Protein 3PDY (pdb70)

Secondary structure (DSSP, 8-state):
-HHHHHHHHHHHHHHHHHHHHHHH----SSHHHHHHHHHHHHHHHHHHHHHHHHHHHHHHGGGGS-HHHHHHHHHHHHHHHHHHHHHHHHHHHHHHHHHHHHHHHHHHHHHHHHHHHHHHHHHHS--STTS--HHHHHHHHHHHHHHHHHHHHHHHHHHHHHHHHHHTT-TTHHHHHHHHHHHHHHHHHHHHHHHHHHHH--/----HHHHHHHHHHHHHHHHHHHHHHHT----SSHHHHHHHHHHHHHHHHHHHHHHHHHHHHHHGGGGS-HHHHHHHHHHHHHHHHHHHHHHHHHHHHHHHHHHHHHHHHHHHHHHHHHHHHHHHHHHS--STT---HHHHHHHHHHHHHHHHHHHHHHHHHHHHHHHHHHTT-TTHHHHHHHHHHHHHHHHHHHHHHHHHHTT-

Foldseek 3Di:
DVVLVVVLVVLVVVLVVLLVVLVPDDQAQAQVRLVVSLVVLVVVLVVLVVSVVVLVVLVVCLVVDDPVCSVVSVVSSVVSVVSSVVSNVSSVVSNVLSVLLNVLRVLLVVLLVVLVVVLVVLVVDDLAVVPVCLVVLVVVLVVVVVVVVVSVVVLVVSLVSLVVCVVVVRVNNVSSVVSNVSSVVSVVVVVVSSVVNVVSND/DADDQVVLLVLLVVLQVVLVVVQVVLVPDDQDQALVRLVVSLVVLVVVLVVLVVSVVVLVVSVVCLVNHDPVCSVVSVVSSVVSVVSSVVSNVSSVVSNVLSVLLNVLRVLLVVLLVVLVVLLVVLVPDDLDVVPVPVVVLVVVLVVSVVVVVVSVVSLVVSLVSLVVCVVVVRVPNVSSVVSNVSSVVSNVVSVVSSVVSVVSD

B-factor: mean 41.13, std 14.31, range [13.53, 134.15]

Solvent-accessible surface area: 23711 Å² total; per-residue (Å²): 118,77,88,52,66,121,88,5,62,61,7,8,25,78,2,95,109,12,36,74,132,11,102,35,35,67,54,10,30,47,42,92,39,0,81,64,50,9,42,66,6,125,42,18,13,102,43,0,80,104,10,101,66,112,12,99,144,2,82,83,42,31,66,153,30,64,106,99,68,89,46,73,20,127,107,18,1,36,128,1,60,102,51,12,46,105,0,16,94,34,0,108,55,13,34,148,13,0,73,35,0,44,72,9,0,32,33,0,19,147,10,31,129,61,0,66,119,23,23,115,103,14,102,65,82,67,19,36,101,194,35,128,76,68,88,35,3,96,112,38,34,57,42,2,48,146,74,10,111,136,35,55,130,82,9,102,96,10,35,74,33,0,64,131,17,30,180,88,109,5,72,1,91,93,11,0,75,60,19,27,59,37,0,102,57,20,22,49,138,0,89,116,28,10,72,71,3,80,75,83,22,124,235,162,75,121,53,107,21,8,52,146,52,3,94,72,7,15,50,73,1,72,87,6,12,114,135,10,89,64,35,127,53,14,112,54,42,93,39,0,85,67,46,10,41,82,6,117,46,40,13,107,44,0,81,103,8,64,70,104,0,50,108,1,52,88,31,35,33,106,10,47,120,96,37,73,31,70,6,128,94,15,9,32,121,0,41,130,69,4,59,125,0,19,101,29,0,61,54,16,30,95,21,0,74,38,0,44,71,7,0,30,34,0,31,133,6,34,109,64,0,70,105,27,11,114,103,13,93,62,80,66,20,40,135,219,32,128,84,72,93,35,5,109,107,42,49,50,37,2,49,146,70,4,106,129,24,88,136,96,9,116,120,16,26,40,48,0,62,86,13,28,107,93,111,12,64,3,88,95,10,0,77,64,22,24,59,35,0,97,86,48,32,61,107,0,77,96,11,7,79,60,4,88,84,89,64

Radius of gyration: 33.03 Å; Cα contacts (8 Å, |Δi|>4): 238; chains: 2; bounding box: 100×84×42 Å

Sequence (407 aa):
EDSTLRYLQDLLAWVEENQHRVDGAEWGVDLPSVEAQLGSHRGLHQSIEEFRAKIERARSDEGQLSPATRGAYRDCLGRLDLQYAKLLNSSKARLRSLESLHSFVAAATKELMWLNEKEEEEVGFDWSDRNTNMTAKKESYSALMRELELKEKKIKELQNAGDRLLREDHPARPTVESFQAALQTQWSWMLQLCCCIEAHLKHMELEDSTLRYLQDLLAWVEENQHRVDGAEWGVDLPSVEAQLGSHRGLHQSIEEFRAKIERARSDEGQLSPATRGAYRDCLGRLDLQYAKLLNSSKARLRSLESLHSFVAAATKELMWLNEKEEEEVGFDWSDRNTNMTAKKESYSALMRELELKEKKIKELQNAGDRLLREDHPARPTVESFQAALQTQWSWMLQLCCCIEAHL

CATH classification: 1.20.58.60

Nearest PDB structures (foldseek):
  3pdy-assembly2_B  TM=9.676E-01  e=9.474E-24  Homo sapiens
  2iak-assembly1_A  TM=9.571E-01  e=5.057E-12  Mus musculus
  3r6n-assembly2_B  TM=9.158E-01  e=1.043E-09  Homo sapiens
  1u4q-assembly2_B  TM=7.372E-01  e=4.449E-04  Gallus gallus
  6m3q-assembly1_F  TM=6.386E-01  e=4.929E-04  Mus musculus

InterPro domains:
  IPR001101 Plectin repeat [PF00681] (2866-2904)
  IPR001101 Plectin repeat [PF00681] (2942-2980)
  IPR001101 Plectin repeat [PF00681] (3194-3232)
  IPR001101 Plectin repeat [PF00681] (3270-3308)
  IPR001101 Plectin repeat [PF00681] (3525-3563)
  IPR001101 Plectin repeat [PF00681] (3601-3639)
  IPR001101 Plectin repeat [PF00681] (3860-3898)
  IPR001101 Plectin repeat [PF00681] (3936-3974)
  IPR001101 Plectin repeat [PF00681] (4065-4100)
  IPR001101 Plectin repeat [PF00681] (4103-4141)
  IPR001101 Plectin repeat [PF00681] (4179-4217)
  IPR001101 Plectin repeat [PF00681] (4280-4308)
  IPR001101 Plectin repeat [PF00681] (4448-4484)
  IPR001101 Plectin repeat [PF00681] (4524-4562)
  IPR001101 Plectin repeat [SM00250] (2826-2863)
  IPR001101 Plectin repeat [SM00250] (2864-2901)
  IPR001101 Plectin repeat [SM00250] (2902-2939)
  IPR001101 Plectin repeat [SM00250] (2940-2977)
  IPR001101 Plectin repeat [SM00250] (2981-3015)
  IPR001101 Plectin repeat [SM00250] (3116-3153)

Structure (mmCIF, N/CA/C/O backbone):
data_3PDY
#
_entry.id   3PDY
#
_cell.length_a   97.420
_cell.length_b   119.400
_cell.length_c   44.580
_cell.angle_alpha   90.00
_cell.angle_beta   90.00
_cell.angle_gamma   90.00
#
_symmetry.space_group_name_H-M   'P 21 21 2'
#
loop_
_entity.id
_entity.type
_entity.pdbx_description
1 polymer Plectin
2 non-polymer 1,2-ETHANEDIOL
3 non-polymer DI(HYDROXYETHYL)ETHER
4 water water
#
loop_
_atom_site.group_PDB
_atom_site.id
_atom_site.type_symbol
_atom_site.label_atom_id
_atom_site.label_alt_id
_atom_site.label_comp_id
_atom_site.label_asym_id
_atom_site.label_entity_id
_atom_site.label_seq_id
_atom_site.pdbx_PDB_ins_code
_atom_site.Cartn_x
_atom_site.Cartn_y
_atom_site.Cartn_z
_atom_site.occupancy
_atom_site.B_iso_or_equiv
_atom_site.auth_seq_id
_atom_site.auth_comp_id
_atom_site.auth_asym_id
_atom_site.auth_atom_id
_atom_site.pdbx_PDB_model_num
ATOM 1 N N . GLU A 1 7 ? 17.098 -30.185 8.559 1.00 85.10 545 GLU A N 1
ATOM 2 C CA . GLU A 1 7 ? 15.842 -29.660 9.084 1.00 86.93 545 GLU A CA 1
ATOM 3 C C . GLU A 1 7 ? 16.021 -28.236 9.602 1.00 90.32 545 GLU A C 1
ATOM 4 O O . GLU A 1 7 ? 16.183 -27.296 8.822 1.00 89.04 545 GLU A O 1
ATOM 6 N N . ASP A 1 8 ? 15.991 -28.080 10.921 1.00 93.00 546 ASP A N 1
ATOM 7 C CA . ASP A 1 8 ? 16.187 -26.769 11.527 1.00 95.27 546 ASP A CA 1
ATOM 8 C C . ASP A 1 8 ? 17.672 -26.403 11.558 1.00 90.96 546 ASP A C 1
ATOM 9 O O . ASP A 1 8 ? 18.030 -25.236 11.717 1.00 90.69 546 ASP A O 1
ATOM 14 N N . SER A 1 9 ? 18.532 -27.407 11.406 1.00 86.15 547 SER A N 1
ATOM 15 C CA . SER A 1 9 ? 19.969 -27.175 11.300 1.00 80.49 547 SER A CA 1
ATOM 16 C C . SER A 1 9 ? 20.269 -26.496 9.969 1.00 75.72 547 SER A C 1
ATOM 17 O O . SER A 1 9 ? 21.301 -25.841 9.804 1.00 71.14 547 SER A O 1
ATOM 20 N N . THR A 1 10 ? 19.352 -2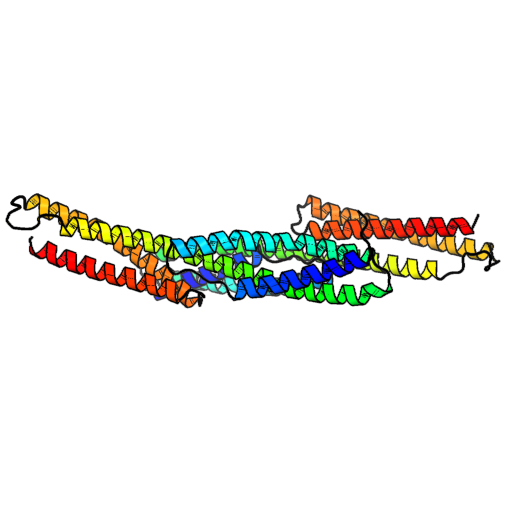6.666 9.022 1.00 74.45 548 THR A N 1
ATOM 21 C CA . THR A 1 10 ? 19.443 -26.022 7.719 1.00 72.66 548 THR A CA 1
ATOM 22 C C . THR A 1 10 ? 19.081 -24.544 7.837 1.00 66.39 548 THR A C 1
ATOM 23 O O . THR A 1 10 ? 19.842 -23.669 7.422 1.00 61.21 548 THR A O 1
ATOM 27 N N . LEU A 1 11 ? 17.907 -24.279 8.404 1.00 64.69 549 LEU A N 1
ATOM 28 C CA . LEU A 1 11 ? 17.453 -22.915 8.642 1.00 65.61 549 LEU A CA 1
ATOM 29 C C . LEU A 1 11 ? 18.486 -22.152 9.458 1.00 64.13 549 LEU A C 1
ATOM 30 O O . LEU A 1 11 ? 18.767 -20.981 9.193 1.00 58.75 549 LEU A O 1
ATOM 35 N N . ARG A 1 12 ? 19.050 -22.827 10.452 1.00 64.10 550 ARG A N 1
ATOM 36 C CA . ARG A 1 12 ? 20.034 -22.208 11.323 1.00 64.68 550 ARG A CA 1
ATOM 37 C C . ARG A 1 12 ? 21.278 -21.780 10.549 1.00 58.69 550 ARG A C 1
ATOM 38 O O . ARG A 1 12 ? 21.856 -20.732 10.828 1.00 57.48 550 ARG A O 1
ATOM 46 N N . TYR A 1 13 ? 21.690 -22.586 9.575 1.00 54.04 551 TYR A N 1
ATOM 47 C CA . TYR A 1 13 ? 22.882 -22.250 8.808 1.00 52.08 551 TYR A CA 1
ATOM 48 C C . TYR A 1 13 ? 22.666 -21.028 7.921 1.00 49.24 551 TYR A C 1
ATOM 49 O O . TYR A 1 13 ? 23.536 -20.166 7.818 1.00 48.64 551 TYR A O 1
ATOM 58 N N . LEU A 1 14 ? 21.509 -20.957 7.276 1.00 47.04 552 LEU A N 1
ATOM 59 C CA . LEU A 1 14 ? 21.199 -19.803 6.447 1.00 46.33 552 LEU A CA 1
ATOM 60 C C . LEU A 1 14 ? 21.039 -18.547 7.294 1.00 43.64 552 LEU A C 1
ATOM 61 O O . LEU A 1 14 ? 21.456 -17.462 6.893 1.00 40.98 552 LEU A O 1
ATOM 66 N N . GLN A 1 15 ? 20.433 -18.693 8.466 1.00 44.85 553 GLN A N 1
ATOM 67 C CA . GLN A 1 15 ? 20.267 -17.560 9.366 1.00 49.68 553 GLN A CA 1
ATOM 68 C C . GLN A 1 15 ? 21.619 -17.105 9.902 1.00 46.07 553 GLN A C 1
ATOM 69 O O . GLN A 1 15 ? 21.837 -15.915 10.123 1.00 44.98 553 GLN A O 1
ATOM 75 N N . ASP A 1 16 ? 22.522 -18.059 10.108 1.00 42.76 554 ASP A N 1
ATOM 76 C CA . ASP A 1 16 ? 23.889 -17.744 10.498 1.00 42.34 554 ASP A CA 1
ATOM 77 C C . ASP A 1 16 ? 24.580 -16.891 9.432 1.00 39.07 554 ASP A C 1
ATOM 78 O O . ASP A 1 16 ? 25.212 -15.888 9.750 1.00 39.15 554 ASP A O 1
ATOM 83 N N . LEU A 1 17 ? 24.458 -17.286 8.168 1.00 38.07 555 LEU A N 1
ATOM 84 C CA . LEU A 1 17 ? 25.042 -16.500 7.083 1.00 39.23 555 LEU A CA 1
ATOM 85 C C . LEU A 1 17 ? 24.413 -15.109 7.034 1.00 38.26 555 LEU A C 1
ATOM 86 O O . LEU A 1 17 ? 25.109 -14.110 6.875 1.00 34.61 555 LEU A O 1
ATOM 91 N N . LEU A 1 18 ? 23.093 -15.051 7.182 1.00 38.93 556 LEU A N 1
ATOM 92 C CA . LEU A 1 18 ? 22.386 -13.775 7.206 1.00 45.03 556 LEU A CA 1
ATOM 93 C C . LEU A 1 18 ? 22.865 -12.885 8.354 1.00 46.93 556 LEU A C 1
ATOM 94 O O . LEU A 1 18 ? 23.072 -11.682 8.174 1.00 44.08 556 LEU A O 1
ATOM 99 N N . ALA A 1 19 ? 23.040 -13.485 9.529 1.00 44.69 557 ALA A N 1
ATOM 100 C CA . ALA A 1 19 ? 23.486 -12.751 10.709 1.00 40.95 557 ALA A CA 1
ATOM 101 C C . ALA A 1 19 ? 24.887 -12.182 10.510 1.00 40.89 557 ALA A C 1
ATOM 102 O O . ALA A 1 19 ? 25.182 -11.067 10.939 1.00 40.31 557 ALA A O 1
ATOM 104 N N . TRP A 1 20 ? 25.749 -12.959 9.864 1.00 39.15 558 TRP A N 1
ATOM 105 C CA . TRP A 1 20 ? 27.106 -12.510 9.584 1.00 39.37 558 TRP A CA 1
ATOM 106 C C . TRP A 1 20 ? 27.064 -11.273 8.693 1.00 36.96 558 TRP A C 1
ATOM 107 O O . TRP A 1 20 ? 27.719 -10.271 8.973 1.00 37.46 558 TRP A O 1
ATOM 118 N N . VAL A 1 21 ? 26.281 -11.351 7.621 1.00 35.73 559 VAL A N 1
ATOM 119 C CA . VAL A 1 21 ? 26.136 -10.237 6.693 1.00 35.13 559 VAL A CA 1
ATOM 120 C C . VAL A 1 21 ? 25.578 -9.015 7.415 1.00 39.74 559 VAL A C 1
ATOM 121 O O . VAL A 1 21 ? 26.028 -7.889 7.198 1.00 38.75 559 VAL A O 1
ATOM 125 N N . GLU A 1 22 ? 24.613 -9.256 8.295 1.00 41.36 560 GLU A N 1
ATOM 126 C CA . GLU A 1 22 ? 23.923 -8.184 8.995 1.00 44.75 560 GLU A CA 1
ATOM 127 C C . GLU A 1 22 ? 24.816 -7.477 10.009 1.00 42.50 560 GLU A C 1
ATOM 128 O O . GLU A 1 22 ? 24.805 -6.251 10.093 1.00 42.13 560 GLU A O 1
ATOM 134 N N . GLU A 1 23 ? 25.588 -8.239 10.777 1.00 42.20 561 GLU A N 1
ATOM 135 C CA . GLU A 1 23 ? 26.506 -7.626 11.727 1.00 49.73 561 GLU A CA 1
ATOM 136 C C . GLU A 1 23 ? 27.564 -6.794 11.009 1.00 45.98 561 GLU A C 1
ATOM 137 O O . GLU A 1 23 ? 27.972 -5.744 11.497 1.00 45.44 561 GLU A O 1
ATOM 143 N N . ASN A 1 24 ? 28.013 -7.269 9.853 1.00 40.77 562 ASN A N 1
ATOM 144 C CA . ASN A 1 24 ? 29.014 -6.530 9.097 1.00 39.49 562 ASN A CA 1
ATOM 145 C C . ASN A 1 24 ? 28.443 -5.283 8.422 1.00 36.51 562 ASN A C 1
ATOM 146 O O . ASN A 1 24 ? 29.147 -4.294 8.244 1.00 35.24 562 ASN A O 1
ATOM 151 N N . GLN A 1 25 ? 27.165 -5.329 8.062 1.00 37.95 563 GLN A N 1
ATOM 152 C CA . GLN A 1 25 ? 26.493 -4.143 7.546 1.00 40.23 563 GLN A CA 1
ATOM 153 C C . GLN A 1 25 ? 26.478 -3.087 8.646 1.00 45.19 563 GLN A C 1
ATOM 154 O O . GLN A 1 25 ? 26.753 -1.907 8.408 1.00 41.50 563 GLN A O 1
ATOM 160 N N . HIS A 1 26 ? 26.163 -3.528 9.858 1.00 50.52 564 HIS A N 1
ATOM 161 C CA . HIS A 1 26 ? 26.228 -2.671 11.031 1.00 58.86 564 HIS A CA 1
ATOM 162 C C . HIS A 1 26 ? 27.638 -2.099 11.189 1.00 56.12 564 HIS A C 1
ATOM 163 O O . HIS A 1 26 ? 27.810 -0.897 11.391 1.00 53.29 564 HIS A O 1
ATOM 170 N N . ARG A 1 27 ? 28.642 -2.965 11.088 1.00 52.51 565 ARG A N 1
ATOM 171 C CA . ARG A 1 27 ? 30.034 -2.548 11.240 1.00 48.77 565 ARG A CA 1
ATOM 172 C C . ARG A 1 27 ? 30.432 -1.492 10.201 1.00 40.97 565 ARG A C 1
ATOM 173 O O . ARG A 1 27 ? 30.969 -0.437 10.546 1.00 35.25 565 ARG A O 1
ATOM 181 N N . VAL A 1 28 ? 30.157 -1.769 8.932 1.00 34.14 566 VAL A N 1
ATOM 182 C CA . VAL A 1 28 ? 30.475 -0.815 7.879 1.00 34.87 566 VAL A CA 1
ATOM 183 C C . VAL A 1 28 ? 29.756 0.521 8.069 1.00 39.59 566 VAL A C 1
ATOM 184 O O . VAL A 1 28 ? 30.376 1.586 7.969 1.00 34.46 566 VAL A O 1
ATOM 188 N N . ASP A 1 29 ? 28.454 0.462 8.345 1.00 40.22 567 ASP A N 1
ATOM 189 C CA . ASP A 1 29 ? 27.628 1.666 8.424 1.00 39.74 567 ASP A CA 1
ATOM 190 C C . ASP A 1 29 ? 28.072 2.635 9.517 1.00 42.65 567 ASP A C 1
ATOM 191 O O . ASP A 1 29 ? 27.966 3.853 9.355 1.00 43.84 567 ASP A O 1
ATOM 196 N N . GLY A 1 30 ? 28.574 2.098 10.623 1.00 42.37 568 GLY A N 1
ATOM 197 C CA . GLY A 1 30 ? 28.871 2.920 11.781 1.00 42.94 568 GLY A CA 1
ATOM 198 C C . GLY A 1 30 ? 30.318 3.342 11.960 1.00 40.31 568 GLY A C 1
ATOM 199 O O . GLY A 1 30 ? 30.631 4.100 12.873 1.00 41.14 568 GLY A O 1
ATOM 200 N N . ALA A 1 31 ? 31.202 2.863 11.095 1.00 36.61 569 ALA A N 1
ATOM 201 C CA . ALA A 1 31 ? 32.631 3.103 11.274 1.00 37.54 569 ALA A CA 1
ATOM 202 C C . ALA A 1 31 ? 33.036 4.571 11.073 1.00 35.15 569 ALA A C 1
ATOM 203 O O . ALA A 1 31 ? 32.367 5.324 10.367 1.00 32.16 569 ALA A O 1
ATOM 205 N N . GLU A 1 32 ? 34.140 4.954 11.708 1.00 38.52 570 GLU A N 1
ATOM 206 C CA . GLU A 1 32 ? 34.701 6.299 11.608 1.00 39.45 570 GLU A CA 1
ATOM 207 C C . GLU A 1 32 ? 35.507 6.480 10.319 1.00 35.36 570 GLU A C 1
ATOM 208 O O . GLU A 1 32 ? 35.749 5.521 9.590 1.00 35.17 570 GLU A O 1
ATOM 214 N N . TRP A 1 33 ? 35.940 7.712 10.065 1.00 28.20 571 TRP A N 1
ATOM 215 C CA . TRP A 1 33 ? 36.704 8.039 8.865 1.00 23.93 571 TRP A CA 1
ATOM 216 C C . TRP A 1 33 ? 38.132 8.452 9.189 1.00 22.27 571 TRP A C 1
ATOM 217 O O . TRP A 1 33 ? 39.040 8.244 8.391 1.00 20.40 571 TRP A O 1
ATOM 228 N N . GLY A 1 34 ? 38.331 9.022 10.373 1.00 22.20 572 GLY A N 1
ATOM 229 C CA . GLY A 1 34 ? 39.636 9.530 10.749 1.00 23.77 572 GLY A CA 1
ATOM 230 C C . GLY A 1 34 ? 39.654 11.044 10.695 1.00 26.25 572 GLY A C 1
ATOM 231 O O . GLY A 1 34 ? 38.909 11.654 9.921 1.00 24.06 572 GLY A O 1
ATOM 232 N N . VAL A 1 35 ? 40.506 11.651 11.514 1.00 26.58 573 VAL A N 1
ATOM 233 C CA . VAL A 1 35 ? 40.577 13.104 11.609 1.00 26.21 573 VAL A CA 1
ATOM 234 C C . VAL A 1 35 ? 41.958 13.658 11.261 1.00 30.95 573 VAL A C 1
ATOM 235 O O . VAL A 1 35 ? 42.143 14.870 11.191 1.00 32.48 573 VAL A O 1
ATOM 239 N N . ASP A 1 36 ? 42.928 12.770 11.056 1.00 32.47 574 ASP A N 1
ATOM 240 C CA . ASP A 1 36 ? 44.265 13.168 10.630 1.00 26.99 574 ASP A CA 1
ATOM 241 C C . ASP A 1 36 ? 44.919 12.003 9.904 1.00 25.93 574 ASP A C 1
ATOM 242 O O . ASP A 1 36 ? 44.305 10.948 9.763 1.00 23.85 574 ASP A O 1
ATOM 247 N N . LEU A 1 37 ? 46.155 12.189 9.446 1.00 21.20 575 LEU A N 1
ATOM 248 C CA . LEU A 1 37 ? 46.821 11.183 8.614 1.00 26.24 575 LEU A CA 1
ATOM 249 C C . LEU A 1 37 ? 46.920 9.790 9.250 1.00 29.33 575 LEU A C 1
ATOM 250 O O . LEU A 1 37 ? 46.500 8.802 8.648 1.00 26.84 575 LEU A O 1
ATOM 255 N N . PRO A 1 38 ? 47.492 9.702 10.461 1.00 30.36 576 PRO A N 1
ATOM 256 C CA . PRO A 1 38 ? 47.621 8.368 11.066 1.00 30.78 576 PRO A CA 1
ATOM 257 C C . PRO A 1 38 ? 46.266 7.705 11.341 1.00 29.93 576 PRO A C 1
ATOM 258 O O . PRO A 1 38 ? 46.141 6.493 11.153 1.00 25.13 576 PRO A O 1
ATOM 262 N N . SER A 1 39 ? 45.266 8.481 11.759 1.00 26.15 577 SER A N 1
ATOM 263 C CA . SER A 1 39 ? 43.945 7.923 12.042 1.00 25.23 577 SER A CA 1
ATOM 264 C C . SER A 1 39 ? 43.186 7.507 10.775 1.00 26.22 577 SER A C 1
ATOM 265 O O . SER A 1 39 ? 42.412 6.544 10.794 1.00 25.95 577 SER A O 1
ATOM 268 N N . VAL A 1 40 ? 43.402 8.228 9.678 1.00 22.64 578 VAL A N 1
ATOM 269 C CA . VAL A 1 40 ? 42.795 7.850 8.407 1.00 22.52 578 VAL A CA 1
ATOM 270 C C . VAL A 1 40 ? 43.458 6.594 7.852 1.00 22.60 578 VAL A C 1
ATOM 271 O O . VAL A 1 40 ? 42.779 5.695 7.353 1.00 23.11 578 VAL A O 1
ATOM 275 N N . GLU A 1 41 ? 44.784 6.528 7.951 1.00 23.99 579 GLU A N 1
ATOM 276 C CA . GLU A 1 41 ? 45.521 5.352 7.499 1.00 27.11 579 GLU A CA 1
ATOM 277 C C . GLU A 1 41 ? 45.081 4.104 8.252 1.00 28.13 579 GLU A C 1
ATOM 278 O O . GLU A 1 41 ? 44.973 3.024 7.671 1.00 27.07 579 GLU A O 1
ATOM 284 N N . ALA A 1 42 ? 44.834 4.251 9.547 1.00 26.75 580 ALA A N 1
ATOM 285 C CA . ALA A 1 42 ? 44.387 3.121 10.351 1.00 31.07 580 ALA A CA 1
ATOM 286 C C . ALA A 1 42 ? 43.009 2.626 9.903 1.00 29.70 580 ALA A C 1
ATOM 287 O O . ALA A 1 42 ? 42.793 1.419 9.762 1.00 29.35 580 ALA A O 1
ATOM 289 N N . GLN A 1 43 ? 42.081 3.553 9.666 1.00 26.39 581 GLN A N 1
ATOM 290 C CA . GLN A 1 43 ? 40.745 3.178 9.197 1.00 22.41 581 GLN A CA 1
ATOM 291 C C . GLN A 1 43 ? 40.808 2.485 7.834 1.00 23.97 581 GLN A C 1
ATOM 292 O O . GLN A 1 43 ? 40.115 1.497 7.600 1.00 20.96 581 GLN A O 1
ATOM 298 N N . LEU A 1 44 ? 41.646 3.014 6.945 1.00 25.00 582 LEU A N 1
ATOM 299 C CA . LEU A 1 44 ? 41.833 2.440 5.616 1.00 25.41 582 LEU A CA 1
ATOM 300 C C . LEU A 1 44 ? 42.434 1.036 5.703 1.00 24.78 582 LEU A C 1
ATOM 301 O O . LEU A 1 44 ? 41.947 0.095 5.072 1.00 23.90 582 LEU A O 1
ATOM 306 N N . GLY A 1 45 ? 43.495 0.904 6.489 1.00 24.24 583 GLY A N 1
ATOM 307 C CA . GLY A 1 45 ? 44.128 -0.387 6.689 1.00 30.36 583 GLY A CA 1
ATOM 308 C C . GLY A 1 45 ? 43.125 -1.396 7.216 1.00 32.84 583 GLY A C 1
ATOM 309 O O . GLY A 1 45 ? 42.983 -2.499 6.683 1.00 34.24 583 GLY A O 1
ATOM 310 N N . SER A 1 46 ? 42.417 -1.005 8.267 1.00 26.83 584 SER A N 1
ATOM 311 C CA . SER A 1 46 ? 41.418 -1.865 8.871 1.00 28.11 584 SER A CA 1
ATOM 312 C C . SER A 1 46 ? 40.321 -2.234 7.873 1.00 28.76 584 SER A C 1
ATOM 313 O O . SER A 1 46 ? 39.892 -3.385 7.807 1.00 27.07 584 SER A O 1
ATOM 316 N N . HIS A 1 47 ? 39.860 -1.266 7.090 1.00 26.68 585 HIS A N 1
ATOM 317 C CA . HIS A 1 47 ? 38.756 -1.569 6.194 1.00 25.76 585 HIS A CA 1
ATOM 318 C C . HIS A 1 47 ? 39.167 -2.458 5.029 1.00 24.32 585 HIS A C 1
ATOM 319 O O . HIS A 1 47 ? 38.352 -3.235 4.532 1.00 26.05 585 HIS A O 1
ATOM 326 N N . ARG A 1 48 ? 40.422 -2.350 4.601 1.00 22.10 586 ARG A N 1
ATOM 327 C CA . ARG A 1 48 ? 40.935 -3.231 3.556 1.00 29.22 586 ARG A CA 1
ATOM 328 C C . ARG A 1 48 ? 40.790 -4.700 3.939 1.00 29.83 586 ARG A C 1
ATOM 329 O O . ARG A 1 48 ? 40.410 -5.525 3.112 1.00 32.37 586 ARG A O 1
ATOM 337 N N . GLY A 1 49 ? 41.095 -5.020 5.192 1.00 28.19 587 GLY A N 1
ATOM 338 C CA . GLY A 1 49 ? 40.949 -6.380 5.682 1.00 28.66 587 GLY A CA 1
ATOM 339 C C . GLY A 1 49 ? 39.490 -6.790 5.777 1.00 28.65 587 GLY A C 1
ATOM 340 O O . GLY A 1 49 ? 39.134 -7.905 5.403 1.00 28.46 587 GLY A O 1
ATOM 341 N N . LEU A 1 50 ? 38.640 -5.892 6.277 1.00 24.10 588 LEU A N 1
ATOM 342 C CA . LEU A 1 50 ? 37.209 -6.179 6.352 1.00 24.34 588 LEU A CA 1
ATOM 343 C C . LEU A 1 50 ? 36.623 -6.393 4.959 1.00 25.36 588 LEU A C 1
ATOM 344 O O . LEU A 1 50 ? 35.776 -7.265 4.756 1.00 27.17 588 LEU A O 1
ATOM 349 N N . HIS A 1 51 ? 37.085 -5.610 3.992 1.00 24.43 589 HIS A N 1
ATOM 350 C CA . HIS A 1 51 ? 36.531 -5.707 2.648 1.00 27.07 589 HIS A CA 1
ATOM 351 C C . HIS A 1 51 ? 36.957 -7.000 1.965 1.00 25.41 589 HIS A C 1
ATOM 352 O O . HIS A 1 51 ? 36.169 -7.617 1.256 1.00 27.01 589 HIS A O 1
ATOM 359 N N . GLN A 1 52 ? 38.205 -7.404 2.171 1.00 29.74 590 GLN A N 1
ATOM 360 C CA . GLN A 1 52 ? 38.669 -8.685 1.647 1.00 32.35 590 GLN A CA 1
ATOM 361 C C . GLN A 1 52 ? 37.807 -9.813 2.208 1.00 36.05 590 GLN A C 1
ATOM 362 O O . GLN A 1 52 ? 37.390 -10.718 1.479 1.00 37.97 590 GLN A O 1
ATOM 368 N N . SER A 1 53 ? 37.547 -9.747 3.508 1.00 31.36 591 SER A N 1
ATOM 369 C CA . SER A 1 53 ? 36.752 -10.755 4.192 1.00 33.43 591 SER A CA 1
ATOM 370 C C . SER A 1 53 ? 35.331 -10.828 3.617 1.00 36.13 591 SER A C 1
ATOM 371 O O . SER A 1 53 ? 34.768 -11.913 3.455 1.00 35.15 591 SER A O 1
ATOM 374 N N . ILE A 1 54 ? 34.764 -9.669 3.292 1.00 37.07 592 ILE A N 1
ATOM 375 C CA . ILE A 1 54 ? 33.437 -9.605 2.684 1.00 32.59 592 ILE A CA 1
ATOM 376 C C . ILE A 1 54 ? 33.420 -10.230 1.284 1.00 32.73 592 ILE A C 1
ATOM 377 O O . ILE A 1 54 ? 32.525 -11.016 0.958 1.00 27.79 592 ILE A O 1
ATOM 382 N N . GLU A 1 55 ? 34.414 -9.897 0.465 1.00 31.33 593 GLU A N 1
ATOM 383 C CA . GLU A 1 55 ? 34.538 -10.517 -0.853 1.00 33.12 593 GLU A CA 1
ATOM 384 C C . GLU A 1 55 ? 34.647 -12.038 -0.731 1.00 31.88 593 GLU A C 1
ATOM 385 O O . GLU A 1 55 ? 33.984 -12.782 -1.455 1.00 36.39 593 GLU A O 1
ATOM 391 N N . GLU A 1 56 ? 35.480 -12.491 0.197 1.00 26.65 594 GLU A N 1
ATOM 392 C CA . GLU A 1 56 ? 35.696 -13.919 0.406 1.00 35.18 594 GLU A CA 1
ATOM 393 C C . GLU A 1 56 ? 34.440 -14.638 0.890 1.00 37.55 594 GLU A C 1
ATOM 394 O O . GLU A 1 56 ? 34.307 -15.845 0.713 1.00 39.11 594 GLU A O 1
ATOM 400 N N . PHE A 1 57 ? 33.525 -13.893 1.502 1.00 37.26 595 PHE A N 1
ATOM 401 C CA . PHE A 1 57 ? 32.313 -14.478 2.064 1.00 38.18 595 PHE A CA 1
ATOM 402 C C . PHE A 1 57 ? 31.416 -15.069 0.972 1.00 40.09 595 PHE A C 1
ATOM 403 O O . PHE A 1 57 ? 30.625 -15.972 1.234 1.00 41.15 595 PHE A O 1
ATOM 411 N N . ARG A 1 58 ? 31.551 -14.562 -0.251 1.00 40.50 596 ARG A N 1
ATOM 412 C CA . ARG A 1 58 ? 30.756 -15.053 -1.372 1.00 43.74 596 ARG A CA 1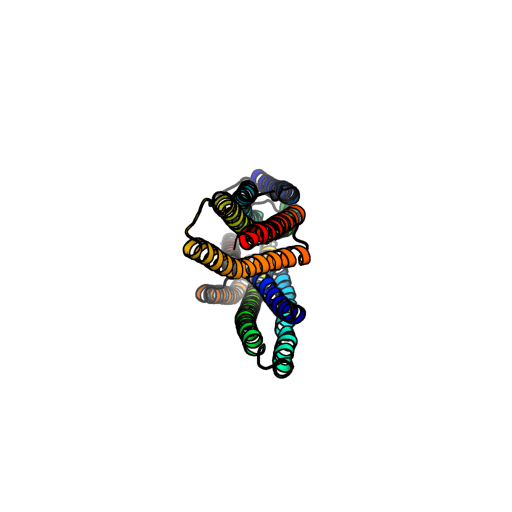
ATOM 413 C C . ARG A 1 58 ? 30.835 -16.575 -1.511 1.00 40.15 596 ARG A C 1
ATOM 414 O O . ARG A 1 58 ? 29.834 -17.230 -1.792 1.00 40.09 596 ARG A O 1
ATOM 422 N N . ALA A 1 59 ? 32.026 -17.134 -1.316 1.00 37.09 597 ALA A N 1
ATOM 423 C CA . ALA A 1 59 ? 32.218 -18.574 -1.462 1.00 38.29 597 ALA A CA 1
ATOM 424 C C . ALA A 1 59 ? 31.245 -19.367 -0.597 1.00 35.69 597 ALA A C 1
ATOM 425 O O . ALA A 1 59 ? 30.805 -20.449 -0.983 1.00 36.08 597 ALA A O 1
ATOM 427 N N . LYS A 1 60 ? 30.906 -18.827 0.570 1.00 37.47 598 LYS A N 1
ATOM 428 C CA . LYS A 1 60 ? 29.961 -19.494 1.460 1.00 40.74 598 LYS A CA 1
ATOM 429 C C . LYS A 1 60 ? 28.536 -19.396 0.928 1.00 42.18 598 LYS A C 1
ATOM 430 O O . LYS A 1 60 ? 27.725 -20.301 1.128 1.00 41.48 598 LYS A O 1
ATOM 436 N N . ILE A 1 61 ? 28.230 -18.302 0.242 1.00 35.00 599 ILE A N 1
ATOM 437 C CA . ILE A 1 61 ? 26.913 -18.154 -0.359 1.00 34.97 599 ILE A CA 1
ATOM 438 C C . ILE A 1 61 ? 26.759 -19.074 -1.569 1.00 41.95 599 ILE A C 1
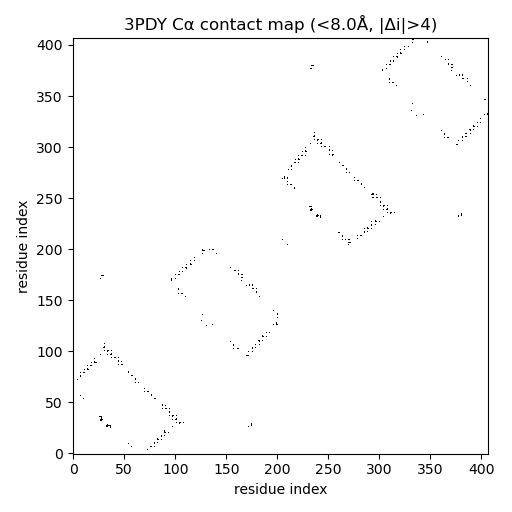ATOM 439 O O . ILE A 1 61 ? 25.737 -19.735 -1.726 1.00 41.99 599 ILE A O 1
ATOM 444 N N . GLU A 1 62 ? 27.779 -19.123 -2.417 1.00 38.75 600 GLU A N 1
ATOM 445 C CA . GLU A 1 62 ? 27.744 -19.983 -3.594 1.00 49.35 600 GLU A CA 1
ATOM 446 C C . GLU A 1 62 ? 27.696 -21.460 -3.211 1.00 55.50 600 GLU A C 1
ATOM 447 O O . GLU A 1 62 ? 27.232 -22.295 -3.987 1.00 58.21 600 GLU A O 1
ATOM 453 N N . ARG A 1 63 ? 28.177 -21.785 -2.015 1.00 58.08 601 ARG A N 1
ATOM 454 C CA . ARG A 1 63 ? 28.104 -23.159 -1.535 1.00 61.26 601 ARG A CA 1
ATOM 455 C C . ARG A 1 63 ? 26.695 -23.489 -1.059 1.00 54.77 601 ARG A C 1
ATOM 456 O O . ARG A 1 63 ? 26.173 -24.568 -1.342 1.00 54.45 601 ARG A O 1
ATOM 464 N N . ALA A 1 64 ? 26.088 -22.561 -0.325 1.00 47.01 602 ALA A N 1
ATOM 465 C CA . ALA A 1 64 ? 24.691 -22.704 0.064 1.00 47.48 602 ALA A CA 1
ATOM 466 C C . ALA A 1 64 ? 23.820 -22.817 -1.188 1.00 48.53 602 ALA A C 1
ATOM 467 O O . ALA A 1 64 ? 22.852 -23.577 -1.218 1.00 49.93 602 ALA A O 1
ATOM 469 N N . ARG A 1 65 ? 24.184 -22.066 -2.223 1.00 48.01 603 ARG A N 1
ATOM 470 C CA . ARG A 1 65 ? 23.484 -22.113 -3.503 1.00 54.45 603 ARG A CA 1
ATOM 471 C C . ARG A 1 65 ? 23.650 -23.475 -4.174 1.00 57.43 603 ARG A C 1
ATOM 472 O O . ARG A 1 65 ? 22.727 -23.983 -4.811 1.00 57.84 603 ARG A O 1
ATOM 480 N N . SER A 1 66 ? 24.835 -24.059 -4.023 1.00 57.66 604 SER A N 1
ATOM 481 C CA . SER A 1 66 ? 25.157 -25.340 -4.641 1.00 60.91 604 SER A CA 1
ATOM 482 C C . SER A 1 66 ? 24.391 -26.495 -3.995 1.00 61.24 604 SER A C 1
ATOM 483 O O . SER A 1 66 ? 23.922 -27.405 -4.682 1.00 58.60 604 SER A O 1
ATOM 486 N N . ASP A 1 67 ? 24.269 -26.449 -2.671 1.00 63.04 605 ASP A N 1
ATOM 487 C CA . ASP A 1 67 ? 23.580 -27.492 -1.919 1.00 66.37 605 ASP A CA 1
ATOM 488 C C . ASP A 1 67 ? 22.074 -27.440 -2.150 1.00 67.46 605 ASP A C 1
ATOM 489 O O . ASP A 1 67 ? 21.307 -28.131 -1.477 1.00 65.48 605 ASP A O 1
ATOM 494 N N . GLU A 1 68 ? 21.662 -26.609 -3.101 1.00 69.63 606 GLU A N 1
ATOM 495 C CA . GLU A 1 68 ? 20.254 -26.420 -3.429 1.00 72.62 606 GLU A CA 1
ATOM 496 C C . GLU A 1 68 ? 19.603 -27.732 -3.859 1.00 68.25 606 GLU A C 1
ATOM 497 O O . GLU A 1 68 ? 18.516 -28.081 -3.396 1.00 64.64 606 GLU A O 1
ATOM 503 N N . GLY A 1 69 ? 20.282 -28.459 -4.742 1.00 68.64 607 GLY A N 1
ATOM 504 C CA . GLY A 1 69 ? 19.749 -29.692 -5.292 1.00 70.57 607 GLY A CA 1
ATOM 505 C C . GLY A 1 69 ? 19.700 -30.836 -4.299 1.00 69.66 607 GLY A C 1
ATOM 506 O O . GLY A 1 69 ? 19.282 -31.939 -4.638 1.00 70.62 607 GLY A O 1
ATOM 507 N N . GLN A 1 70 ? 20.130 -30.573 -3.070 1.00 68.62 608 GLN A N 1
ATOM 508 C CA . GLN A 1 70 ? 20.129 -31.592 -2.028 1.00 64.64 608 GLN A CA 1
ATOM 509 C C . GLN A 1 70 ? 18.816 -31.649 -1.256 1.00 59.77 608 GLN A C 1
ATOM 510 O O . GLN A 1 70 ? 18.560 -32.603 -0.526 1.00 57.83 608 GLN A O 1
ATOM 516 N N . LEU A 1 71 ? 17.987 -30.624 -1.408 1.00 58.84 609 LEU A N 1
ATOM 517 C CA . LEU A 1 71 ? 16.717 -30.584 -0.694 1.00 55.98 609 LEU A CA 1
ATOM 518 C C . LEU A 1 71 ? 15.621 -31.331 -1.444 1.00 49.58 609 LEU A C 1
ATOM 519 O O . LEU A 1 71 ? 15.619 -31.382 -2.672 1.00 48.97 609 LEU A O 1
ATOM 524 N N . SER A 1 72 ? 14.697 -31.917 -0.691 1.00 44.75 610 SER A N 1
ATOM 525 C CA . SER A 1 72 ? 13.528 -32.559 -1.275 1.00 44.87 610 SER A CA 1
ATOM 526 C C . SER A 1 72 ? 12.604 -31.482 -1.833 1.00 43.12 610 SER A C 1
ATOM 527 O O . SER A 1 72 ? 12.694 -30.320 -1.432 1.00 43.70 610 SER A O 1
ATOM 530 N N . PRO A 1 73 ? 11.718 -31.858 -2.768 1.00 44.54 611 PRO A N 1
ATOM 531 C CA . PRO A 1 73 ? 10.835 -30.883 -3.423 1.00 44.76 611 PRO A CA 1
ATOM 532 C C . PRO A 1 73 ? 10.037 -30.025 -2.446 1.00 44.73 611 PRO A C 1
ATOM 533 O O . PRO A 1 73 ? 9.820 -28.841 -2.711 1.00 46.53 611 PRO A O 1
ATOM 537 N N . ALA A 1 74 ? 9.611 -30.609 -1.331 1.00 42.66 612 ALA A N 1
ATOM 538 C CA . ALA A 1 74 ? 8.729 -29.906 -0.407 1.00 43.96 612 ALA A CA 1
ATOM 539 C C . ALA A 1 74 ? 9.423 -28.785 0.369 1.00 43.96 612 ALA A C 1
ATOM 540 O O . ALA A 1 74 ? 8.759 -27.917 0.928 1.00 44.35 612 ALA A O 1
ATOM 542 N N . THR A 1 75 ? 10.753 -28.792 0.390 1.00 41.03 613 THR A N 1
ATOM 543 C CA . THR A 1 75 ? 11.493 -27.794 1.157 1.00 49.41 613 THR A CA 1
ATOM 544 C C . THR A 1 75 ? 12.359 -26.860 0.313 1.00 51.10 613 THR A C 1
ATOM 545 O O . THR A 1 75 ? 12.921 -25.900 0.838 1.00 49.31 613 THR A O 1
ATOM 549 N N . ARG A 1 76 ? 12.472 -27.137 -0.983 1.00 51.94 614 ARG A N 1
ATOM 550 C CA . ARG A 1 76 ? 13.288 -26.302 -1.861 1.00 54.67 614 ARG A CA 1
ATOM 551 C C . ARG A 1 76 ? 12.763 -24.871 -1.953 1.00 52.49 614 ARG A C 1
ATOM 552 O O . ARG A 1 76 ? 13.544 -23.927 -2.057 1.00 51.78 614 ARG A O 1
ATOM 560 N N . GLY A 1 77 ? 11.443 -24.718 -1.921 1.00 50.37 615 GLY A N 1
ATOM 561 C CA . GLY A 1 77 ? 10.823 -23.408 -2.020 1.00 50.26 615 GLY A CA 1
ATOM 562 C C . GLY A 1 77 ? 11.258 -22.457 -0.918 1.00 52.68 615 GLY A C 1
ATOM 563 O O . GLY A 1 77 ? 11.712 -21.344 -1.190 1.00 51.60 615 GLY A O 1
ATOM 564 N N . ALA A 1 78 ? 11.126 -22.902 0.329 1.00 50.18 616 ALA A N 1
ATOM 565 C CA . ALA A 1 78 ? 11.481 -22.084 1.481 1.00 46.78 616 ALA A CA 1
ATOM 566 C C . ALA A 1 78 ? 12.972 -21.755 1.470 1.00 47.83 616 ALA A C 1
ATOM 567 O O . ALA A 1 78 ? 13.371 -20.614 1.713 1.00 45.32 616 ALA A O 1
ATOM 569 N N . TYR A 1 79 ? 13.783 -22.768 1.186 1.00 48.55 617 TYR A N 1
ATOM 570 C CA . TYR A 1 79 ? 15.232 -22.623 1.120 1.00 48.67 617 TYR A CA 1
ATOM 571 C C . TYR A 1 79 ? 15.622 -21.513 0.146 1.00 51.24 617 TYR A C 1
ATOM 572 O O . TYR A 1 79 ? 16.384 -20.608 0.492 1.00 47.64 617 TYR A O 1
ATOM 581 N N . ARG A 1 80 ? 15.086 -21.586 -1.070 1.00 53.32 618 ARG A N 1
ATOM 582 C CA . ARG A 1 80 ? 15.374 -20.590 -2.100 1.00 57.75 618 ARG A CA 1
ATOM 583 C C . ARG A 1 80 ? 14.932 -19.188 -1.686 1.00 54.17 618 ARG A C 1
ATOM 584 O O . ARG A 1 80 ? 15.637 -18.209 -1.943 1.00 53.12 618 ARG A O 1
ATOM 592 N N . ASP A 1 81 ? 13.764 -19.095 -1.054 1.00 50.89 619 ASP A N 1
ATOM 593 C CA . ASP A 1 81 ? 13.297 -17.827 -0.503 1.00 53.82 619 ASP A CA 1
ATOM 594 C C . ASP A 1 81 ? 14.382 -17.198 0.364 1.00 50.44 619 ASP A C 1
ATOM 595 O O . ASP A 1 81 ? 14.712 -16.023 0.204 1.00 51.89 619 ASP A O 1
ATOM 600 N N . CYS A 1 82 ? 14.936 -17.992 1.277 1.00 44.16 620 CYS A N 1
ATOM 601 C CA . CYS A 1 82 ? 15.952 -17.506 2.200 1.00 44.15 620 CYS A CA 1
ATOM 602 C C . CYS A 1 82 ? 17.238 -17.152 1.462 1.00 44.72 620 CYS A C 1
ATOM 603 O O . CYS A 1 82 ? 17.912 -16.184 1.807 1.00 44.40 620 CYS A O 1
ATOM 606 N N . LEU A 1 83 ? 17.570 -17.935 0.440 1.00 43.56 621 LEU A N 1
ATOM 607 C CA . LEU A 1 83 ? 18.717 -17.626 -0.403 1.00 45.01 621 LEU A CA 1
ATOM 608 C C . LEU A 1 83 ? 18.552 -16.252 -1.044 1.00 44.33 621 LEU A C 1
ATOM 609 O O . LEU A 1 83 ? 19.500 -15.473 -1.107 1.00 43.15 621 LEU A O 1
ATOM 614 N N . GLY A 1 84 ? 17.342 -15.964 -1.516 1.00 41.99 622 GLY A N 1
ATOM 615 C CA . GLY A 1 84 ? 17.046 -14.687 -2.139 1.00 40.69 622 GLY A CA 1
ATOM 616 C C . GLY A 1 84 ? 17.270 -13.535 -1.181 1.00 42.94 622 GLY A C 1
ATOM 617 O O . GLY A 1 84 ? 17.797 -12.491 -1.564 1.00 45.58 622 GLY A O 1
ATOM 618 N N . ARG A 1 85 ? 16.865 -13.722 0.070 1.00 44.21 623 ARG A N 1
ATOM 619 C CA . ARG A 1 85 ? 17.139 -12.732 1.102 1.00 48.96 623 ARG A CA 1
ATOM 620 C C . ARG A 1 85 ? 18.644 -12.569 1.312 1.00 44.53 623 ARG A C 1
ATOM 621 O O . ARG A 1 85 ? 19.134 -11.451 1.467 1.00 47.21 623 ARG A O 1
ATOM 629 N N . LEU A 1 86 ? 19.372 -13.683 1.309 1.00 36.97 624 LEU A N 1
ATOM 630 C CA . LEU A 1 86 ? 20.818 -13.649 1.514 1.00 35.61 624 LEU A CA 1
ATOM 631 C C . LEU A 1 86 ? 21.553 -12.956 0.364 1.00 36.61 624 LEU A C 1
ATOM 632 O O . LEU A 1 86 ? 22.434 -12.128 0.599 1.00 32.87 624 LEU A O 1
ATOM 637 N N . ASP A 1 87 ? 21.200 -13.297 -0.874 1.00 36.76 625 ASP A N 1
ATOM 638 C CA . ASP A 1 87 ? 21.805 -12.648 -2.033 1.00 42.33 625 ASP A CA 1
ATOM 639 C C . ASP A 1 87 ? 21.561 -11.145 -1.964 1.00 44.11 625 ASP A C 1
ATOM 640 O O . ASP A 1 87 ? 22.433 -10.342 -2.305 1.00 43.59 625 ASP A O 1
ATOM 645 N N . LEU A 1 88 ? 20.367 -10.777 -1.512 1.00 44.19 626 LEU A N 1
ATOM 646 C CA . LEU A 1 88 ? 19.953 -9.382 -1.441 1.00 46.29 626 LEU A CA 1
ATOM 647 C C . LEU A 1 88 ? 20.761 -8.601 -0.408 1.00 43.00 626 LEU A C 1
ATOM 648 O O . LEU A 1 88 ? 21.339 -7.560 -0.720 1.00 40.51 626 LEU A O 1
ATOM 653 N N . GLN A 1 89 ? 20.789 -9.099 0.824 1.00 39.12 627 GLN A N 1
ATOM 654 C CA . GLN A 1 89 ? 21.487 -8.404 1.898 1.00 41.45 627 GLN A CA 1
ATOM 655 C C . GLN A 1 89 ? 22.983 -8.337 1.625 1.00 40.87 627 GLN A C 1
ATOM 656 O O . GLN A 1 89 ? 23.638 -7.344 1.943 1.00 35.00 627 GLN A O 1
ATOM 662 N N . TYR A 1 90 ? 23.518 -9.399 1.028 1.00 43.20 628 TYR A N 1
ATOM 663 C CA . TYR A 1 90 ? 24.938 -9.448 0.710 1.00 39.86 628 TYR A CA 1
ATOM 664 C C . TYR A 1 90 ? 25.307 -8.393 -0.323 1.00 40.80 628 TYR A C 1
ATOM 665 O O . TYR A 1 90 ? 26.361 -7.768 -0.232 1.00 42.12 628 TYR A O 1
ATOM 674 N N . ALA A 1 91 ? 24.441 -8.203 -1.312 1.00 41.02 629 ALA A N 1
ATOM 675 C CA . ALA A 1 91 ? 24.694 -7.207 -2.341 1.00 35.30 629 ALA A CA 1
ATOM 676 C C . ALA A 1 91 ? 24.778 -5.830 -1.709 1.00 32.37 629 ALA A C 1
ATOM 677 O O . ALA A 1 91 ? 25.663 -5.049 -2.041 1.00 31.96 629 ALA A O 1
ATOM 679 N N . LYS A 1 92 ? 23.859 -5.536 -0.794 1.00 33.75 630 LYS A N 1
ATOM 680 C CA . LYS A 1 92 ? 23.879 -4.259 -0.092 1.00 33.18 630 LYS A CA 1
ATOM 681 C C . LYS A 1 92 ? 25.194 -4.107 0.664 1.00 30.62 630 LYS A C 1
ATOM 682 O O . LYS A 1 92 ? 25.829 -3.055 0.624 1.00 33.02 630 LYS A O 1
ATOM 688 N N . LEU A 1 93 ? 25.595 -5.162 1.361 1.00 26.43 631 LEU A N 1
ATOM 689 C CA . LEU A 1 93 ? 26.805 -5.112 2.172 1.00 28.47 631 LEU A CA 1
ATOM 690 C C . LEU A 1 93 ? 28.046 -4.860 1.312 1.00 30.05 631 LEU A C 1
ATOM 691 O O . LEU A 1 93 ? 28.889 -4.028 1.655 1.00 31.64 631 LEU A O 1
ATOM 696 N N . LEU A 1 94 ? 28.140 -5.570 0.193 1.00 29.11 632 LEU A N 1
ATOM 697 C CA . LEU A 1 94 ? 29.304 -5.474 -0.682 1.00 31.00 632 LEU A CA 1
ATOM 698 C C . LEU A 1 94 ? 29.423 -4.090 -1.308 1.00 29.52 632 LEU A C 1
ATOM 699 O O . LEU A 1 94 ? 30.523 -3.555 -1.454 1.00 27.66 632 LEU A O 1
ATOM 704 N N . ASN A 1 95 ? 28.288 -3.516 -1.686 1.00 30.31 633 ASN A N 1
ATOM 705 C CA . ASN A 1 95 ? 28.292 -2.192 -2.282 1.00 35.07 633 ASN A CA 1
ATOM 706 C C . ASN A 1 95 ? 28.632 -1.125 -1.257 1.00 34.88 633 ASN A C 1
ATOM 707 O O . ASN A 1 95 ? 29.363 -0.181 -1.552 1.00 33.07 633 ASN A O 1
ATOM 712 N N . SER A 1 96 ? 28.107 -1.286 -0.047 1.00 34.28 634 SER A N 1
ATOM 713 C CA . SER A 1 96 ? 28.476 -0.404 1.052 1.00 33.45 634 SER A CA 1
ATOM 714 C C . SER A 1 96 ? 29.978 -0.488 1.333 1.00 25.08 634 SER A C 1
ATOM 715 O O . SER A 1 96 ? 30.631 0.524 1.551 1.00 26.21 634 SER A O 1
ATOM 718 N N . SER A 1 97 ? 30.525 -1.696 1.303 1.00 23.25 635 SER A N 1
ATOM 719 C CA . SER A 1 97 ? 31.934 -1.886 1.618 1.00 21.62 635 SER A CA 1
ATOM 720 C C . SER A 1 97 ? 32.829 -1.287 0.536 1.00 23.97 635 SER A C 1
ATOM 721 O O . SER A 1 97 ? 33.858 -0.689 0.846 1.00 23.73 635 SER A O 1
ATOM 724 N N . LYS A 1 98 ? 32.435 -1.442 -0.727 1.00 26.86 636 LYS A N 1
ATOM 725 C CA . LYS A 1 98 ? 33.187 -0.857 -1.838 1.00 27.18 636 LYS A CA 1
ATOM 726 C C . LYS A 1 98 ? 33.210 0.663 -1.749 1.00 24.46 636 LYS A C 1
ATOM 727 O O .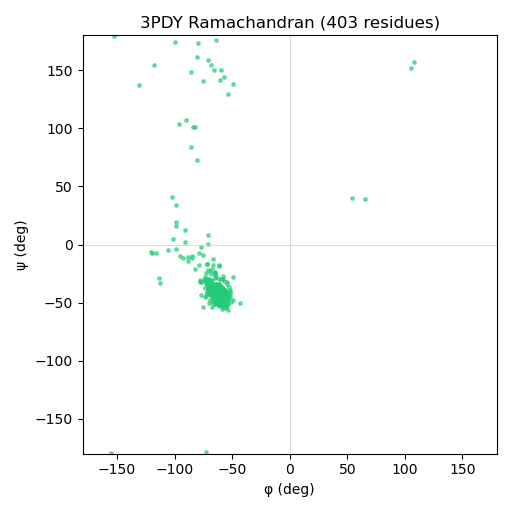 LYS A 1 98 ? 34.246 1.294 -1.950 1.00 26.92 636 LYS A O 1
ATOM 733 N N . ALA A 1 99 ? 32.056 1.247 -1.460 1.00 19.34 637 ALA A N 1
ATOM 734 C CA . ALA A 1 99 ? 31.944 2.688 -1.391 1.00 22.33 637 ALA A CA 1
ATOM 735 C C . ALA A 1 99 ? 32.771 3.216 -0.222 1.00 24.44 637 ALA A C 1
ATOM 736 O O . ALA A 1 99 ? 33.474 4.214 -0.359 1.00 28.30 637 ALA A O 1
ATOM 738 N N . ARG A 1 100 ? 32.714 2.529 0.916 1.00 24.64 638 ARG A N 1
ATOM 739 C CA . ARG A 1 100 ? 33.548 2.913 2.053 1.00 22.67 638 ARG A CA 1
ATOM 740 C C . ARG A 1 100 ? 35.037 2.861 1.705 1.00 20.81 638 ARG A C 1
ATOM 741 O O . ARG A 1 100 ? 35.786 3.782 2.025 1.00 21.77 638 ARG A O 1
ATOM 749 N N . LEU A 1 101 ? 35.467 1.789 1.049 1.00 18.94 639 LEU A N 1
ATOM 750 C CA . LEU A 1 101 ? 36.863 1.681 0.625 1.00 21.08 639 LEU A CA 1
ATOM 751 C C . LEU A 1 101 ? 37.242 2.854 -0.280 1.00 18.84 639 LEU A C 1
ATOM 752 O O . LEU A 1 101 ? 38.279 3.493 -0.102 1.00 20.43 639 LEU A O 1
ATOM 757 N N . ARG A 1 102 ? 36.389 3.134 -1.253 1.00 22.39 640 ARG A N 1
ATOM 758 C CA . ARG A 1 102 ? 36.649 4.194 -2.217 1.00 25.24 640 ARG A CA 1
ATOM 759 C C . ARG A 1 102 ? 36.793 5.537 -1.512 1.00 23.99 640 ARG A C 1
ATOM 760 O O . ARG A 1 102 ? 37.734 6.301 -1.769 1.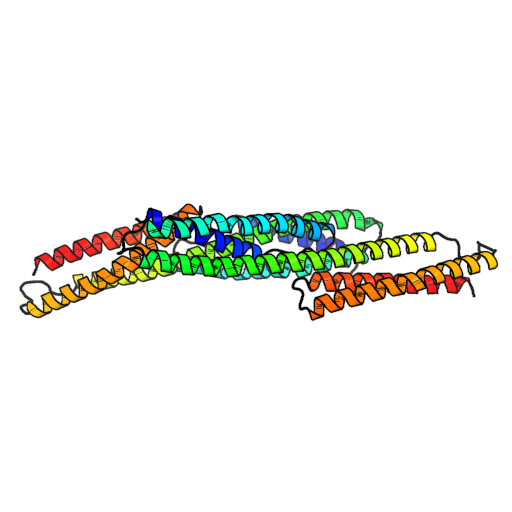00 20.97 640 ARG A O 1
ATOM 768 N N . SER A 1 103 ? 35.851 5.815 -0.616 1.00 16.86 641 SER A N 1
ATOM 769 C CA . SER A 1 103 ? 35.856 7.061 0.136 1.00 19.79 641 SER A CA 1
ATOM 770 C C . SER A 1 103 ? 37.078 7.173 1.037 1.00 20.95 641 SER A C 1
ATOM 771 O O . SER A 1 103 ? 37.654 8.248 1.165 1.00 20.23 641 SER A O 1
ATOM 774 N N . LEU A 1 104 ? 37.478 6.061 1.650 1.00 22.04 642 LEU A N 1
ATOM 775 C CA . LEU A 1 104 ? 38.657 6.063 2.507 1.00 21.14 642 LEU A CA 1
ATOM 776 C C . LEU A 1 104 ? 39.918 6.314 1.690 1.00 20.77 642 LEU A C 1
ATOM 777 O O . LEU A 1 104 ? 40.829 7.008 2.134 1.00 23.30 642 LEU A O 1
ATOM 782 N N . GLU A 1 105 ? 39.966 5.758 0.484 1.00 19.70 643 GLU A N 1
ATOM 783 C CA . GLU A 1 105 ? 41.120 5.970 -0.378 1.00 22.13 643 GLU A CA 1
ATOM 784 C C . GLU A 1 105 ? 41.244 7.424 -0.839 1.00 21.27 643 GLU A C 1
ATOM 785 O O . GLU A 1 105 ? 42.336 8.002 -0.794 1.00 19.94 643 GLU A O 1
ATOM 791 N N . SER A 1 106 ? 40.135 8.023 -1.271 1.00 13.53 644 SER A N 1
ATOM 792 C CA . SER A 1 106 ? 40.182 9.425 -1.679 1.00 19.17 644 SER A CA 1
ATOM 793 C C . SER A 1 106 ? 40.480 10.331 -0.477 1.00 20.29 644 SER A C 1
ATOM 794 O O . SER A 1 106 ? 41.211 11.302 -0.599 1.00 21.12 644 SER A O 1
ATOM 797 N N . LEU A 1 107 ? 39.933 10.002 0.689 1.00 23.97 645 LEU A N 1
ATOM 798 C CA . LEU A 1 107 ? 40.211 10.800 1.889 1.00 24.95 645 LEU A CA 1
ATOM 799 C C . LEU A 1 107 ? 41.694 10.735 2.245 1.00 23.04 645 LEU A C 1
ATOM 800 O O . LEU A 1 107 ? 42.336 11.756 2.516 1.00 17.86 645 LEU A O 1
ATOM 805 N N . HIS A 1 108 ? 42.235 9.521 2.251 1.00 20.07 646 HIS A N 1
ATOM 806 C CA . HIS A 1 108 ? 43.636 9.336 2.580 1.00 21.50 646 HIS A CA 1
ATOM 807 C C . HIS A 1 108 ? 44.553 10.116 1.629 1.00 20.36 646 HIS A C 1
ATOM 808 O O . HIS A 1 108 ? 45.483 10.797 2.060 1.00 20.25 646 HIS A O 1
ATOM 815 N N . SER A 1 109 ? 44.292 10.007 0.330 1.00 20.23 647 SER A N 1
ATOM 816 C CA . SER A 1 109 ? 45.060 10.766 -0.653 1.00 21.65 647 SER A CA 1
ATOM 817 C C . SER A 1 109 ? 45.059 12.273 -0.356 1.00 21.40 647 SER A C 1
ATOM 818 O O . SER A 1 109 ? 46.111 12.911 -0.366 1.00 18.08 647 SER A O 1
ATOM 821 N N . PHE A 1 110 ? 43.884 12.839 -0.090 1.00 19.66 648 PHE A N 1
ATOM 822 C CA . PHE A 1 110 ? 43.771 14.277 0.166 1.00 19.14 648 PHE A CA 1
ATOM 823 C C . PHE A 1 110 ? 44.443 14.674 1.472 1.00 23.23 648 PHE A C 1
ATOM 824 O O . PHE A 1 110 ? 45.226 15.627 1.516 1.00 25.29 648 PHE A O 1
ATOM 832 N N . VAL A 1 111 ? 44.124 13.941 2.535 1.00 21.39 649 VAL A N 1
ATOM 833 C CA . VAL A 1 111 ? 44.721 14.171 3.844 1.00 19.26 649 VAL A CA 1
ATOM 834 C C . VAL A 1 111 ? 46.248 14.026 3.823 1.00 25.55 649 VAL A C 1
ATOM 835 O O . VAL A 1 111 ? 46.956 14.833 4.435 1.00 26.01 649 VAL A O 1
ATOM 839 N N . ALA A 1 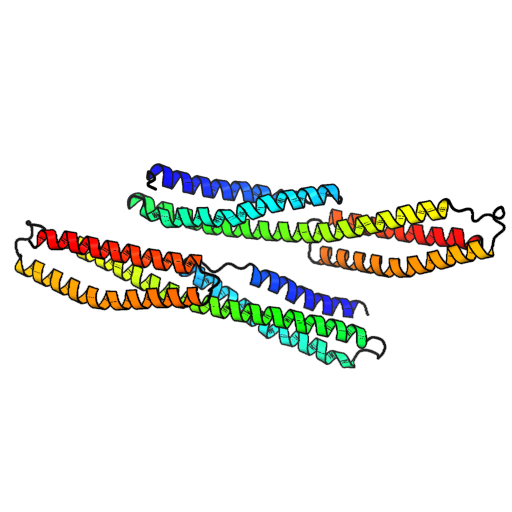112 ? 46.763 13.025 3.106 1.00 21.45 650 ALA A N 1
ATOM 840 C CA . ALA A 1 112 ? 48.218 12.847 3.028 1.00 20.41 650 ALA A CA 1
ATOM 841 C C . ALA A 1 112 ? 48.910 14.023 2.328 1.00 24.50 650 ALA A C 1
ATOM 842 O O . ALA A 1 112 ? 49.970 14.483 2.767 1.00 22.00 650 ALA A O 1
ATOM 844 N N . ALA A 1 113 ? 48.318 14.505 1.236 1.00 21.26 651 ALA A N 1
ATOM 845 C CA . ALA A 1 113 ? 48.899 15.627 0.497 1.00 23.37 651 ALA A CA 1
ATOM 846 C C . ALA A 1 113 ? 48.827 16.925 1.299 1.00 26.42 651 ALA A C 1
ATOM 847 O O . ALA A 1 113 ? 49.752 17.736 1.271 1.00 30.88 651 ALA A O 1
ATOM 849 N N . ALA A 1 114 ? 47.721 17.126 2.003 1.00 21.12 652 ALA A N 1
ATOM 850 C CA . ALA A 1 114 ? 47.541 18.344 2.779 1.00 23.93 652 ALA A CA 1
ATOM 851 C C . ALA A 1 114 ? 48.504 18.377 3.966 1.00 24.58 652 ALA A C 1
ATOM 852 O O . ALA A 1 114 ? 49.063 19.422 4.302 1.00 20.99 652 ALA A O 1
ATOM 854 N N . THR A 1 115 ? 48.691 17.221 4.593 1.00 24.60 653 THR A N 1
ATOM 855 C CA . THR A 1 115 ? 49.591 17.097 5.730 1.00 20.78 653 THR A CA 1
ATOM 856 C C . THR A 1 115 ? 51.015 17.447 5.303 1.00 26.25 653 THR A C 1
ATOM 857 O O . THR A 1 115 ? 51.719 18.187 5.986 1.00 28.29 653 THR A O 1
ATOM 861 N N . LYS A 1 116 ? 51.422 16.922 4.155 1.00 29.23 654 LYS A N 1
ATOM 862 C CA . LYS A 1 116 ? 52.723 17.241 3.585 1.00 33.41 654 LYS A CA 1
ATOM 863 C C . LYS A 1 116 ? 52.914 18.753 3.357 1.00 30.99 654 LYS A C 1
ATOM 864 O O . LYS A 1 116 ? 53.971 19.300 3.667 1.00 30.35 654 LYS A O 1
ATOM 870 N N . GLU A 1 117 ? 51.901 19.431 2.824 1.00 27.45 655 GLU A N 1
ATOM 871 C CA . GLU A 1 117 ? 52.034 20.865 2.564 1.00 25.11 655 GLU A CA 1
ATOM 872 C C . GLU A 1 117 ? 51.966 21.706 3.847 1.00 25.66 655 GLU A C 1
ATOM 873 O O . GLU A 1 117 ? 52.593 22.763 3.936 1.00 27.04 655 GLU A O 1
ATOM 879 N N . LEU A 1 118 ? 51.222 21.231 4.843 1.00 22.52 656 LEU A N 1
ATOM 880 C CA . LEU A 1 118 ? 51.209 21.881 6.157 1.00 24.09 656 LEU A CA 1
ATOM 881 C C . LEU A 1 118 ? 52.577 21.815 6.847 1.00 28.57 656 LEU A C 1
ATOM 882 O O . LEU A 1 118 ? 53.006 22.774 7.494 1.00 30.36 656 LEU A O 1
ATOM 887 N N . MET A 1 119 ? 53.257 20.681 6.715 1.00 26.09 657 MET A N 1
ATOM 888 C CA . MET A 1 119 ? 54.578 20.527 7.313 1.00 28.43 657 MET A CA 1
ATOM 889 C C . MET A 1 119 ? 55.613 21.379 6.577 1.00 24.92 657 MET A C 1
ATOM 890 O O . MET A 1 119 ? 56.511 21.953 7.187 1.00 26.71 657 MET A O 1
ATOM 895 N N . TRP A 1 120 ? 55.486 21.456 5.261 1.00 17.81 658 TRP A N 1
ATOM 896 C CA . TRP A 1 120 ? 56.403 22.268 4.479 1.00 26.69 658 TRP A CA 1
ATOM 897 C C . TRP A 1 120 ? 56.272 23.731 4.901 1.00 27.44 658 TRP A C 1
ATOM 898 O O . TRP A 1 120 ? 57.267 24.405 5.174 1.00 27.38 658 TRP A O 1
ATOM 909 N N . LEU A 1 121 ? 55.034 24.210 4.972 1.00 21.21 659 LEU A N 1
ATOM 910 C CA . LEU A 1 121 ? 54.774 25.596 5.336 1.00 21.56 659 LEU A CA 1
ATOM 911 C C . LEU A 1 121 ? 55.325 25.908 6.723 1.00 21.12 659 LEU A C 1
ATOM 912 O O . LEU A 1 121 ? 55.980 26.928 6.927 1.00 22.72 659 LEU A O 1
ATOM 917 N N . ASN A 1 122 ? 55.063 25.026 7.679 1.00 25.77 660 ASN A N 1
ATOM 918 C CA . ASN A 1 122 ? 55.513 25.256 9.046 1.00 28.46 660 ASN A CA 1
ATOM 919 C C . ASN A 1 122 ? 57.032 25.286 9.140 1.00 28.90 660 ASN A C 1
ATOM 920 O O . ASN A 1 122 ? 57.607 26.110 9.848 1.00 28.28 660 ASN A O 1
ATOM 925 N N . GLU A 1 123 ? 57.671 24.367 8.427 1.00 26.17 661 GLU A N 1
ATOM 926 C CA . GLU A 1 123 ? 59.127 24.308 8.359 1.00 29.45 661 GLU A CA 1
ATOM 927 C C . GLU A 1 123 ? 59.714 25.571 7.702 1.00 28.36 661 GLU A C 1
ATOM 928 O O . GLU A 1 123 ? 60.701 26.130 8.182 1.00 25.37 661 GLU A O 1
ATOM 934 N N . LYS A 1 124 ? 59.099 26.024 6.610 1.00 28.60 662 LYS A N 1
ATOM 935 C CA . LYS A 1 124 ? 59.563 27.228 5.923 1.00 25.47 662 LYS A CA 1
ATOM 936 C C . LYS A 1 124 ? 59.438 28.447 6.836 1.00 28.02 662 LYS A C 1
ATOM 937 O O . LYS A 1 124 ? 60.304 29.324 6.848 1.00 29.81 662 LYS A O 1
ATOM 943 N N . GLU A 1 125 ? 58.363 28.495 7.610 1.00 24.03 663 GLU A N 1
ATOM 944 C CA . GLU A 1 125 ? 58.159 29.599 8.537 1.00 24.06 663 GLU A CA 1
ATOM 945 C C . GLU A 1 125 ? 59.236 29.637 9.611 1.00 27.67 663 GLU A C 1
ATOM 946 O O . GLU A 1 125 ? 59.723 30.710 9.973 1.00 26.42 663 GLU A O 1
ATOM 952 N N . GLU A 1 126 ? 59.604 28.467 10.125 1.00 25.02 664 GLU A N 1
ATOM 953 C CA . GLU A 1 126 ? 60.665 28.396 11.120 1.00 26.00 664 GLU A CA 1
ATOM 954 C C . GLU A 1 126 ? 61.958 28.966 10.563 1.00 27.99 664 GLU A C 1
ATOM 955 O O . GLU A 1 126 ? 62.593 29.812 11.189 1.00 32.71 664 GLU A O 1
ATOM 961 N N . GLU A 1 127 ? 62.342 28.497 9.382 1.00 26.04 665 GLU A N 1
ATOM 962 C CA . GLU A 1 127 ? 63.545 28.981 8.720 1.00 30.30 665 GLU A CA 1
ATOM 963 C C . GLU A 1 127 ? 63.534 30.509 8.587 1.00 34.32 665 GLU A C 1
ATOM 964 O O . GLU A 1 127 ? 64.448 31.194 9.052 1.00 31.90 665 GLU A O 1
ATOM 970 N N . GLU A 1 128 ? 62.489 31.042 7.961 1.00 27.40 666 GLU A N 1
ATOM 971 C CA . GLU A 1 128 ? 62.439 32.473 7.680 1.00 28.11 666 GLU A CA 1
ATOM 972 C C . GLU A 1 128 ? 62.374 33.342 8.947 1.00 29.06 666 GLU A C 1
ATOM 973 O O . GLU A 1 128 ? 62.855 34.473 8.954 1.00 30.06 666 GLU A O 1
ATOM 979 N N . VAL A 1 129 ? 61.794 32.803 10.016 1.00 27.79 667 VAL A N 1
ATOM 980 C CA . VAL A 1 129 ? 61.788 33.479 11.311 1.00 28.11 667 VAL A CA 1
ATOM 981 C C . VAL A 1 129 ? 63.176 33.496 11.954 1.00 32.17 667 VAL A C 1
ATOM 982 O O . VAL A 1 129 ? 63.525 34.431 12.670 1.00 29.84 667 VAL A O 1
ATOM 986 N N . GLY A 1 130 ? 63.963 32.454 11.705 1.00 34.14 668 GLY A N 1
ATOM 987 C CA . GLY A 1 130 ? 65.303 32.381 12.256 1.00 36.06 668 GLY A CA 1
ATOM 988 C C . GLY A 1 130 ? 66.231 33.435 11.676 1.00 36.39 668 GLY A C 1
ATOM 989 O O . GLY A 1 130 ? 67.062 33.999 12.385 1.00 36.49 668 GLY A O 1
ATOM 990 N N . PHE A 1 131 ? 66.077 33.705 10.382 1.00 35.86 669 PHE A N 1
ATOM 991 C CA . PHE A 1 131 ? 66.945 34.637 9.664 1.00 38.42 669 PHE A CA 1
ATOM 992 C C . PHE A 1 131 ? 66.887 36.058 10.236 1.00 36.50 669 PHE A C 1
ATOM 993 O O . PHE A 1 131 ? 65.819 36.530 10.624 1.00 33.96 669 PHE A O 1
ATOM 1001 N N . ASP A 1 132 ? 68.031 36.741 10.280 1.00 37.40 670 ASP A N 1
ATOM 1002 C CA . ASP A 1 132 ? 68.087 38.105 10.816 1.00 38.28 670 ASP A CA 1
ATOM 1003 C C . ASP A 1 132 ? 67.672 39.139 9.774 1.00 37.61 670 ASP A C 1
ATOM 1004 O O . ASP A 1 132 ? 68.457 39.504 8.898 1.00 37.54 670 ASP A O 1
ATOM 1009 N N . TRP A 1 133 ? 66.438 39.618 9.874 1.00 38.17 671 TRP A N 1
ATOM 1010 C CA . TRP A 1 133 ? 65.959 40.646 8.956 1.00 39.02 671 TRP A CA 1
ATOM 1011 C C . TRP A 1 133 ? 66.175 42.064 9.501 1.00 37.44 671 TRP A C 1
ATOM 1012 O O . TRP A 1 133 ? 66.018 43.040 8.772 1.00 42.16 671 TRP A O 1
ATOM 1023 N N . SER A 1 134 ? 66.526 42.177 10.779 1.00 36.10 672 SER A N 1
ATOM 1024 C CA . SER A 1 134 ? 66.573 43.484 11.442 1.00 42.62 672 SER A CA 1
ATOM 1025 C C . SER A 1 134 ? 67.749 44.360 11.008 1.00 46.55 672 SER A C 1
ATOM 1026 O O . SER A 1 134 ? 68.549 43.975 10.153 1.00 43.04 672 SER A O 1
ATOM 1029 N N . ASP A 1 135 ? 67.839 45.543 11.612 1.00 48.61 673 ASP A N 1
ATOM 1030 C CA . ASP A 1 135 ? 68.922 46.482 11.329 1.00 51.70 673 ASP A CA 1
ATOM 1031 C C . ASP A 1 135 ? 70.275 45.937 11.765 1.00 47.21 673 ASP A C 1
ATOM 1032 O O . ASP A 1 135 ? 71.307 46.324 11.221 1.00 46.87 673 ASP A O 1
ATOM 1037 N N . ARG A 1 136 ? 70.266 45.050 12.757 1.00 45.25 674 ARG A N 1
ATOM 1038 C CA . ARG A 1 136 ? 71.491 44.404 13.222 1.00 47.78 674 ARG A CA 1
ATOM 1039 C C . ARG A 1 136 ? 72.206 43.744 12.045 1.00 46.89 674 ARG A C 1
ATOM 1040 O O . ARG A 1 136 ? 73.432 43.650 12.020 1.00 49.55 674 ARG A O 1
ATOM 1048 N N . ASN A 1 137 ? 71.424 43.277 11.078 1.00 46.86 675 ASN A N 1
ATOM 1049 C CA . ASN A 1 137 ? 71.958 42.791 9.815 1.00 45.66 675 ASN A CA 1
ATOM 1050 C C . ASN A 1 137 ? 72.022 43.972 8.856 1.00 45.91 675 ASN A C 1
ATOM 1051 O O . ASN A 1 137 ? 70.992 44.441 8.374 1.00 42.69 675 ASN A O 1
ATOM 1056 N N . THR A 1 138 ? 73.233 44.457 8.595 1.00 49.38 676 THR A N 1
ATOM 1057 C CA . THR A 1 138 ? 73.425 45.704 7.852 1.00 50.30 676 THR A CA 1
ATOM 1058 C C . THR A 1 138 ? 73.418 45.539 6.333 1.00 51.82 676 THR A C 1
ATOM 1059 O O . THR A 1 138 ? 73.392 46.532 5.603 1.00 55.25 676 THR A O 1
ATOM 1063 N N . ASN A 1 139 ? 73.441 44.297 5.856 1.00 50.58 677 ASN A N 1
ATOM 1064 C CA . ASN A 1 139 ? 73.460 44.042 4.416 1.00 46.14 677 ASN A CA 1
ATOM 1065 C C . ASN A 1 139 ? 72.067 44.020 3.766 1.00 44.79 677 ASN A C 1
ATOM 1066 O O . ASN A 1 139 ? 71.484 42.956 3.559 1.00 41.94 677 ASN A O 1
ATOM 1071 N N . MET A 1 140 ? 71.552 45.197 3.426 1.00 44.44 678 MET A N 1
ATOM 1072 C CA . MET A 1 140 ? 70.220 45.313 2.843 1.00 47.69 678 MET A CA 1
ATOM 1073 C C . MET A 1 140 ? 70.115 44.571 1.508 1.00 48.58 678 MET A C 1
ATOM 1074 O O . MET A 1 140 ? 69.039 44.096 1.132 1.00 43.92 678 MET A O 1
ATOM 1079 N N . THR A 1 141 ? 71.239 44.481 0.801 1.00 49.62 679 THR A N 1
ATOM 1080 C CA . THR A 1 141 ? 71.298 43.786 -0.482 1.00 50.08 679 THR A CA 1
ATOM 1081 C C . THR A 1 141 ? 71.068 42.293 -0.301 1.00 47.16 679 THR A C 1
ATOM 1082 O O . THR A 1 141 ? 70.307 41.673 -1.045 1.00 41.97 679 THR A O 1
ATOM 1086 N N . ALA A 1 142 ? 71.738 41.720 0.694 1.00 47.96 680 ALA A N 1
ATOM 1087 C CA . ALA A 1 142 ? 71.607 40.300 0.989 1.00 40.13 680 ALA A CA 1
ATOM 1088 C C . ALA A 1 142 ? 70.184 39.970 1.425 1.00 34.78 680 ALA A C 1
ATOM 1089 O O . ALA A 1 142 ? 69.619 38.967 1.005 1.00 34.62 680 ALA A O 1
ATOM 1091 N N . LYS A 1 143 ? 69.610 40.823 2.264 1.00 36.60 681 LYS A N 1
ATOM 1092 C CA . LYS A 1 143 ? 68.251 40.611 2.747 1.00 37.24 681 LYS A CA 1
ATOM 1093 C C . LYS A 1 143 ? 67.242 40.623 1.598 1.00 42.65 681 LYS A C 1
ATOM 1094 O O . LYS A 1 143 ? 66.366 39.759 1.525 1.00 41.60 681 LYS A O 1
ATOM 1100 N N . LYS A 1 144 ? 67.377 41.592 0.698 1.00 43.43 682 LYS A N 1
ATOM 1101 C CA . LYS A 1 144 ? 66.508 41.673 -0.474 1.00 43.92 682 LYS A CA 1
ATOM 1102 C C . LYS A 1 144 ? 66.609 40.434 -1.365 1.00 45.39 682 LYS A C 1
ATOM 1103 O O . LYS A 1 144 ? 65.608 39.967 -1.907 1.00 47.42 682 LYS A O 1
ATOM 1109 N N . GLU A 1 145 ? 67.815 39.900 -1.514 1.00 47.99 683 GLU A N 1
ATOM 1110 C CA . GLU A 1 145 ? 68.007 38.711 -2.334 1.00 51.25 683 GLU A CA 1
ATOM 1111 C C . GLU A 1 145 ? 67.375 37.481 -1.690 1.00 48.02 683 GLU A C 1
ATOM 1112 O O . GLU A 1 145 ? 66.889 36.591 -2.385 1.00 47.41 683 GLU A O 1
ATOM 1118 N N . SER A 1 146 ? 67.386 37.431 -0.362 1.00 45.00 684 SER A N 1
ATOM 1119 C CA . SER A 1 146 ? 66.759 36.324 0.350 1.00 45.99 684 SER A CA 1
ATOM 1120 C C . SER A 1 146 ? 65.244 36.389 0.200 1.00 40.63 684 SER A C 1
ATOM 1121 O O . SER A 1 146 ? 64.601 35.389 -0.120 1.00 39.83 684 SER A O 1
ATOM 1124 N N . TYR A 1 147 ? 64.682 37.572 0.424 1.00 37.92 685 TYR A N 1
ATOM 1125 C CA . TYR A 1 147 ? 63.246 37.760 0.297 1.00 40.62 685 TYR A CA 1
ATOM 1126 C C . TYR A 1 147 ? 62.774 37.402 -1.112 1.00 43.64 685 TYR A C 1
ATOM 1127 O O . TYR A 1 147 ? 61.752 36.735 -1.280 1.00 41.33 685 TYR A O 1
ATOM 1136 N N . SER A 1 148 ? 63.528 37.831 -2.120 1.00 46.30 686 SER A N 1
ATOM 1137 C CA . SER A 1 148 ? 63.214 37.474 -3.501 1.00 45.49 686 SER A CA 1
ATOM 1138 C C . SER A 1 148 ? 63.166 35.963 -3.686 1.00 39.40 686 SER A C 1
ATOM 1139 O O . SER A 1 148 ? 62.256 35.438 -4.329 1.00 40.94 686 SER A O 1
ATOM 1142 N N . ALA A 1 149 ? 64.150 35.266 -3.129 1.00 36.59 687 ALA A N 1
ATOM 1143 C CA . ALA A 1 149 ? 64.183 33.810 -3.226 1.00 38.39 687 ALA A CA 1
ATOM 1144 C C . ALA A 1 149 ? 62.962 33.197 -2.537 1.00 36.01 687 ALA A C 1
ATOM 1145 O O . ALA A 1 149 ? 62.388 32.227 -3.028 1.00 39.45 687 ALA A O 1
ATOM 1147 N N . LEU A 1 150 ? 62.564 33.779 -1.409 1.00 32.33 688 LEU A N 1
ATOM 1148 C CA . LEU A 1 150 ? 61.368 33.334 -0.698 1.00 31.94 688 LEU A CA 1
ATOM 1149 C C . LEU A 1 150 ? 60.126 33.513 -1.564 1.00 33.50 688 LEU A C 1
ATOM 1150 O O . LEU A 1 150 ? 59.342 32.584 -1.718 1.00 36.75 688 LEU A O 1
ATOM 1155 N N . MET A 1 151 ? 59.957 34.704 -2.140 1.00 37.36 689 MET A N 1
ATOM 1156 C CA . MET A 1 151 ? 58.812 34.983 -3.010 1.00 40.32 689 MET A CA 1
ATOM 1157 C C . MET A 1 151 ? 58.723 33.999 -4.167 1.00 39.76 689 MET A C 1
ATOM 1158 O O . MET A 1 151 ? 57.643 33.527 -4.514 1.00 37.34 689 MET A O 1
ATOM 1163 N N . ARG A 1 152 ? 59.869 33.705 -4.766 1.00 41.12 690 ARG A N 1
ATOM 1164 C CA . ARG A 1 152 ? 59.936 32.770 -5.875 1.00 46.13 690 ARG A CA 1
ATOM 1165 C C . ARG A 1 152 ? 59.374 31.415 -5.447 1.00 43.13 690 ARG A C 1
ATOM 1166 O O . ARG A 1 152 ? 58.558 30.818 -6.149 1.00 38.65 690 ARG A O 1
ATOM 1174 N N . GLU A 1 153 ? 59.807 30.942 -4.283 1.00 41.06 691 GLU A N 1
ATOM 1175 C CA . GLU A 1 153 ? 59.352 29.656 -3.764 1.00 42.08 691 GLU A CA 1
ATOM 1176 C C . GLU A 1 153 ? 57.862 29.654 -3.440 1.00 36.59 691 GLU A C 1
ATOM 1177 O O . GLU A 1 153 ? 57.163 28.679 -3.716 1.00 36.33 691 GLU A O 1
ATOM 1183 N N . LEU A 1 154 ? 57.382 30.744 -2.852 1.00 30.65 692 LEU A N 1
ATOM 1184 C CA . LEU A 1 154 ? 55.984 30.826 -2.452 1.00 30.74 692 LEU A CA 1
ATOM 1185 C C . LEU A 1 154 ? 55.047 30.907 -3.648 1.00 34.73 692 LEU A C 1
ATOM 1186 O O . LEU A 1 154 ? 53.909 30.440 -3.584 1.00 31.93 692 LEU A O 1
ATOM 1191 N N . GLU A 1 155 ? 55.523 31.499 -4.738 1.00 36.04 693 GLU A N 1
ATOM 1192 C CA . GLU A 1 155 ? 54.716 31.609 -5.950 1.00 39.71 693 GLU A CA 1
ATOM 1193 C C . GLU A 1 155 ? 54.435 30.233 -6.531 1.00 36.44 693 GLU A C 1
ATOM 1194 O O . GLU A 1 155 ? 53.335 29.964 -7.014 1.00 37.09 693 GLU A O 1
ATOM 1200 N N . LEU A 1 156 ? 55.428 29.355 -6.473 1.00 36.21 694 LEU A N 1
ATOM 1201 C CA . LEU A 1 156 ? 55.225 27.977 -6.894 1.00 37.44 694 LEU A CA 1
ATOM 1202 C C . LEU A 1 156 ? 54.320 27.245 -5.907 1.00 34.66 694 LEU A C 1
ATOM 1203 O O . LEU A 1 156 ? 53.333 26.617 -6.301 1.00 38.65 694 LEU A O 1
ATOM 1208 N N . LYS A 1 157 ? 54.649 27.347 -4.622 1.00 28.26 695 LYS A N 1
ATOM 1209 C CA . LYS A 1 157 ? 53.890 26.665 -3.577 1.00 30.24 695 LYS A CA 1
ATOM 1210 C C . LYS A 1 157 ? 52.411 27.039 -3.601 1.00 29.06 695 LYS A C 1
ATOM 1211 O O . LYS A 1 157 ? 51.540 26.192 -3.395 1.00 30.16 695 LYS A O 1
ATOM 1217 N N . GLU A 1 158 ? 52.129 28.309 -3.855 1.00 27.45 696 GLU A N 1
ATOM 1218 C CA . GLU A 1 158 ? 50.756 28.778 -3.860 1.00 29.82 696 GLU A CA 1
ATOM 1219 C C . GLU A 1 158 ? 49.884 27.994 -4.842 1.00 31.47 696 GLU A C 1
ATOM 1220 O O . GLU A 1 158 ? 48.733 27.693 -4.540 1.00 35.60 696 GLU A O 1
ATOM 1226 N N . LYS A 1 159 ? 50.428 27.665 -6.012 1.00 29.76 697 LYS A N 1
ATOM 1227 C CA . LYS A 1 159 ? 49.675 26.901 -7.013 1.00 31.51 697 LYS A CA 1
ATOM 1228 C C . LYS A 1 159 ? 49.311 25.513 -6.489 1.00 27.63 697 LYS A C 1
ATOM 1229 O O . LYS A 1 159 ? 48.201 25.028 -6.694 1.00 28.81 697 LYS A O 1
ATOM 1235 N N . LYS A 1 160 ? 50.259 24.878 -5.814 1.00 27.77 698 LYS A N 1
ATOM 1236 C CA . LYS A 1 160 ? 50.027 23.576 -5.207 1.00 27.33 698 LYS A CA 1
ATOM 1237 C C . LYS A 1 160 ? 48.920 23.670 -4.155 1.00 27.55 698 LYS A C 1
ATOM 1238 O O . LYS A 1 160 ? 48.015 22.832 -4.119 1.00 28.03 698 LYS A O 1
ATOM 1244 N N . ILE A 1 161 ? 48.985 24.693 -3.303 1.00 25.96 699 ILE A N 1
ATOM 1245 C CA . ILE A 1 161 ? 47.957 24.874 -2.282 1.00 24.83 699 ILE A CA 1
ATOM 1246 C C . ILE A 1 161 ? 46.585 25.018 -2.935 1.00 26.11 699 ILE A C 1
ATOM 1247 O O . ILE A 1 161 ? 45.620 24.400 -2.496 1.00 26.25 699 ILE A O 1
ATOM 1252 N N . LYS A 1 162 ? 46.505 25.828 -3.989 1.00 26.67 700 LYS A N 1
ATOM 1253 C CA . LYS A 1 162 ? 45.249 26.014 -4.713 1.00 27.94 700 LYS A CA 1
ATOM 1254 C C . LYS A 1 162 ? 44.764 24.695 -5.306 1.00 25.90 700 LYS A C 1
ATOM 1255 O O . LYS A 1 162 ? 43.567 24.411 -5.329 1.00 21.24 700 LYS A O 1
ATOM 1261 N N . GLU A 1 163 ? 45.702 23.904 -5.812 1.00 25.92 701 GLU A N 1
ATOM 1262 C CA . GLU A 1 163 ? 45.375 22.599 -6.369 1.00 30.98 701 GLU A CA 1
ATOM 1263 C C . GLU A 1 163 ? 44.734 21.727 -5.283 1.00 23.90 701 GLU A C 1
ATOM 1264 O O . GLU A 1 163 ? 43.739 21.045 -5.526 1.00 23.47 701 GLU A O 1
ATOM 1270 N N . LEU A 1 164 ? 45.286 21.793 -4.072 1.00 20.19 702 LEU A N 1
ATOM 1271 C CA . LEU A 1 164 ? 44.740 21.048 -2.932 1.00 20.59 702 LEU A CA 1
ATOM 1272 C C . LEU A 1 164 ? 43.347 21.491 -2.506 1.00 21.86 702 LEU A C 1
ATOM 1273 O O . LEU A 1 164 ? 42.476 20.654 -2.274 1.00 20.72 702 LEU A O 1
ATOM 1278 N N . GLN A 1 165 ? 43.142 22.800 -2.376 1.00 22.38 703 GLN A N 1
ATOM 1279 C CA . GLN A 1 165 ? 41.818 23.308 -2.027 1.00 21.30 703 GLN A CA 1
ATOM 1280 C C . GLN A 1 165 ? 40.768 22.799 -3.025 1.00 20.64 703 GLN A C 1
ATOM 1281 O O . GLN A 1 165 ? 39.716 22.301 -2.623 1.00 24.13 703 GLN A O 1
ATOM 1287 N N . ASN A 1 166 ? 41.062 22.911 -4.320 1.00 20.07 704 ASN A N 1
ATOM 1288 C CA . ASN A 1 166 ? 40.143 22.424 -5.354 1.00 21.72 704 ASN A CA 1
ATOM 1289 C C . ASN A 1 166 ? 39.829 20.935 -5.189 1.00 23.58 704 ASN A C 1
ATOM 1290 O O . ASN A 1 166 ? 38.695 20.506 -5.367 1.00 23.46 704 ASN A O 1
ATOM 1295 N N . ALA A 1 167 ? 40.855 20.147 -4.880 1.00 23.66 705 ALA A N 1
ATOM 1296 C CA . ALA A 1 167 ? 40.685 18.714 -4.680 1.00 21.54 705 ALA A CA 1
ATOM 1297 C C . ALA A 1 167 ? 39.697 18.475 -3.547 1.00 22.67 705 ALA A C 1
ATOM 1298 O O . ALA A 1 167 ? 38.794 17.645 -3.661 1.00 18.59 705 ALA A O 1
ATOM 1300 N N . GLY A 1 168 ? 39.866 19.219 -2.457 1.00 23.38 706 GLY A N 1
ATOM 1301 C CA . GLY A 1 168 ? 38.940 19.142 -1.344 1.00 20.27 706 GLY A CA 1
ATOM 1302 C C . GLY A 1 168 ? 37.525 19.503 -1.761 1.00 22.35 706 GLY A C 1
ATOM 1303 O O . GLY A 1 168 ? 36.570 18.806 -1.411 1.00 24.82 706 GLY A O 1
ATOM 1304 N N . ASP A 1 169 ? 37.385 20.592 -2.515 1.00 20.92 707 ASP A N 1
ATOM 1305 C CA . ASP A 1 169 ? 36.069 21.006 -3.007 1.00 22.57 707 ASP A CA 1
ATOM 1306 C C . ASP A 1 169 ? 35.404 19.905 -3.846 1.00 19.76 707 ASP A C 1
ATOM 1307 O O . ASP A 1 169 ? 34.198 19.673 -3.733 1.00 20.93 707 ASP A O 1
ATOM 1312 N N . ARG A 1 170 ? 36.184 19.237 -4.693 1.00 18.35 708 ARG A N 1
ATOM 1313 C CA . ARG A 1 170 ? 35.639 18.128 -5.477 1.00 26.65 708 ARG A CA 1
ATOM 1314 C C . ARG A 1 170 ? 35.044 17.066 -4.568 1.00 20.69 708 ARG A C 1
ATOM 1315 O O . ARG A 1 170 ? 33.948 16.576 -4.817 1.00 25.89 708 ARG A O 1
ATOM 1323 N N . LEU A 1 171 ? 35.771 16.710 -3.515 1.00 21.19 709 LEU A N 1
ATOM 1324 C CA . LEU A 1 171 ? 35.279 15.715 -2.564 1.00 23.13 709 LEU A CA 1
ATOM 1325 C C . LEU A 1 171 ? 33.958 16.172 -1.933 1.00 21.69 709 LEU A C 1
ATOM 1326 O O . LEU A 1 171 ? 33.019 15.382 -1.778 1.00 21.79 709 LEU A O 1
ATOM 1331 N N . LEU A 1 172 ? 33.873 17.454 -1.586 1.00 19.75 710 LEU A N 1
ATOM 1332 C CA . LEU A 1 172 ? 32.647 17.981 -0.983 1.00 22.74 710 LEU A CA 1
ATOM 1333 C C . LEU A 1 172 ? 31.480 17.974 -1.973 1.00 22.29 710 LEU A C 1
ATOM 1334 O O . LEU A 1 172 ? 30.344 17.603 -1.633 1.00 21.81 710 LEU A O 1
ATOM 1339 N N . ARG A 1 173 ? 31.772 18.376 -3.204 1.00 20.96 711 ARG A N 1
ATOM 1340 C CA . ARG A 1 173 ? 30.781 18.373 -4.273 1.00 30.48 711 ARG A CA 1
ATOM 1341 C C . ARG A 1 173 ? 30.234 16.959 -4.461 1.00 29.69 711 ARG A C 1
ATOM 1342 O O . ARG A 1 173 ? 29.083 16.759 -4.850 1.00 29.45 711 ARG A O 1
ATOM 1350 N N . GLU A 1 174 ? 31.095 15.993 -4.163 1.00 28.97 712 GLU A N 1
ATOM 1351 C CA . GLU A 1 174 ? 30.831 14.565 -4.277 1.00 36.21 712 GLU A CA 1
ATOM 1352 C C . GLU A 1 174 ? 30.005 14.081 -3.097 1.00 32.31 712 GLU A C 1
ATOM 1353 O O . GLU A 1 174 ? 29.600 12.918 -3.044 1.00 32.18 712 GLU A O 1
ATOM 1359 N N . ASP A 1 175 ? 29.809 14.960 -2.119 1.00 28.95 713 ASP A N 1
ATOM 1360 C CA . ASP A 1 175 ? 29.103 14.590 -0.905 1.00 27.08 713 ASP A CA 1
ATOM 1361 C C . ASP A 1 175 ? 29.903 13.543 -0.109 1.00 24.55 713 ASP A C 1
ATOM 1362 O O . ASP A 1 175 ? 29.338 12.619 0.464 1.00 23.55 713 ASP A O 1
ATOM 1367 N N . HIS A 1 176 ? 31.224 13.692 -0.075 1.00 27.58 714 HIS A N 1
ATOM 1368 C CA . HIS A 1 176 ? 32.074 12.763 0.669 1.00 23.42 714 HIS A CA 1
ATOM 1369 C C . HIS A 1 176 ? 31.611 12.640 2.122 1.00 19.76 714 HIS A C 1
ATOM 1370 O O . HIS A 1 176 ? 31.440 13.639 2.801 1.00 22.46 714 HIS A O 1
ATOM 1377 N N . PRO A 1 177 ? 31.424 11.407 2.610 1.00 20.34 715 PRO A N 1
ATOM 1378 C CA . PRO A 1 177 ? 30.902 11.244 3.973 1.00 22.24 715 PRO A CA 1
ATOM 1379 C C . PRO A 1 177 ? 31.865 11.730 5.066 1.00 27.25 715 PRO A C 1
ATOM 1380 O O . PRO A 1 177 ? 31.441 11.863 6.212 1.00 26.23 715 PRO A O 1
ATOM 1384 N N . ALA A 1 178 ? 33.125 11.993 4.721 1.00 23.12 716 ALA A N 1
ATOM 1385 C CA . ALA A 1 178 ? 34.092 12.493 5.697 1.00 22.47 716 ALA A CA 1
ATOM 1386 C C . ALA A 1 178 ? 34.252 14.010 5.599 1.00 22.00 716 ALA A C 1
ATOM 1387 O O . ALA A 1 178 ? 35.334 14.552 5.826 1.00 27.89 716 ALA A O 1
ATOM 1389 N N . ARG A 1 179 ? 33.162 14.686 5.265 1.00 20.55 717 ARG A N 1
ATOM 1390 C CA . ARG A 1 179 ? 33.145 16.141 5.129 1.00 19.00 717 ARG A CA 1
ATOM 1391 C C . ARG A 1 179 ? 33.898 16.902 6.231 1.00 20.45 717 ARG A C 1
ATOM 1392 O O . ARG A 1 179 ? 34.727 17.757 5.936 1.00 23.33 717 ARG A O 1
ATOM 1400 N N . PRO A 1 180 ? 33.619 16.590 7.505 1.00 25.04 718 PRO A N 1
ATOM 1401 C CA . PRO A 1 180 ? 34.241 17.344 8.602 1.00 24.16 718 PRO A CA 1
ATOM 1402 C C . PRO A 1 180 ? 35.765 17.300 8.554 1.00 24.97 718 PRO A C 1
ATOM 1403 O O . PRO A 1 180 ? 36.418 18.309 8.804 1.00 30.46 718 PRO A O 1
ATOM 1407 N N . THR A 1 181 ? 36.327 16.142 8.227 1.00 22.62 719 THR A N 1
ATOM 1408 C CA . THR A 1 181 ? 37.775 16.012 8.142 1.00 21.82 719 THR A CA 1
ATOM 1409 C C . THR A 1 181 ? 38.336 16.783 6.941 1.00 22.11 719 THR A C 1
ATOM 1410 O O . THR A 1 181 ? 39.396 17.401 7.040 1.00 22.05 719 THR A O 1
ATOM 1414 N N . VAL A 1 182 ? 37.631 16.742 5.810 1.00 17.67 720 VAL A N 1
ATOM 1415 C CA . VAL A 1 182 ? 38.078 17.472 4.621 1.00 19.26 720 VAL A CA 1
ATOM 1416 C C . VAL A 1 182 ? 38.045 18.977 4.875 1.00 16.98 720 VAL A C 1
ATOM 1417 O O . VAL A 1 182 ? 39.009 19.691 4.596 1.00 18.42 720 VAL A O 1
ATOM 1421 N N . GLU A 1 183 ? 36.926 19.452 5.410 1.00 16.78 721 GLU A N 1
ATOM 1422 C CA . GLU A 1 183 ? 36.774 20.865 5.749 1.00 22.95 721 GLU A CA 1
ATOM 1423 C C . GLU A 1 183 ? 37.852 21.335 6.721 1.00 23.95 721 GLU A C 1
ATOM 1424 O O . GLU A 1 183 ? 38.397 22.425 6.568 1.00 23.33 721 GLU A O 1
ATOM 1430 N N . SER A 1 184 ? 38.169 20.511 7.717 1.00 20.25 722 SER A N 1
ATOM 1431 C CA . SER A 1 184 ? 39.137 20.929 8.718 1.00 25.68 722 SER A CA 1
ATOM 1432 C C . SER A 1 184 ? 40.535 21.051 8.110 1.00 25.32 722 SER A C 1
ATOM 1433 O O . SER A 1 184 ? 41.336 21.877 8.548 1.00 26.62 722 SER A O 1
ATOM 1436 N N . PHE A 1 185 ? 40.832 20.239 7.099 1.00 21.14 723 PHE A N 1
ATOM 1437 C CA . PHE A 1 185 ? 42.124 20.359 6.423 1.00 19.80 723 PHE A CA 1
ATOM 1438 C C . PHE A 1 185 ? 42.146 21.533 5.445 1.00 21.74 723 PHE A C 1
ATOM 1439 O O . PHE A 1 185 ? 43.182 22.156 5.232 1.00 22.56 723 PHE A O 1
ATOM 1447 N N . GLN A 1 186 ? 40.994 21.853 4.872 1.00 18.68 724 GLN A N 1
ATOM 1448 C CA . GLN A 1 186 ? 40.891 23.051 4.050 1.00 22.29 724 GLN A CA 1
ATOM 1449 C C . GLN A 1 186 ? 41.140 24.300 4.896 1.00 23.47 724 GLN A C 1
ATOM 1450 O O . GLN A 1 186 ? 41.885 25.190 4.497 1.00 24.77 724 GLN A O 1
ATOM 1456 N N . ALA A 1 187 ? 40.516 24.349 6.069 1.00 22.99 725 ALA A N 1
ATOM 1457 C CA . ALA A 1 187 ? 40.700 25.463 6.993 1.00 23.23 725 ALA A CA 1
ATOM 1458 C C . ALA A 1 187 ? 42.146 25.547 7.484 1.00 22.75 725 ALA A C 1
ATOM 1459 O O . ALA A 1 187 ? 42.711 26.634 7.587 1.00 24.52 725 ALA A O 1
ATOM 1461 N N . ALA A 1 188 ? 42.748 24.396 7.774 1.00 20.29 726 ALA A N 1
ATOM 1462 C CA . ALA A 1 188 ? 44.131 24.356 8.239 1.00 22.80 726 ALA A CA 1
ATOM 1463 C C . ALA A 1 188 ? 45.097 24.911 7.194 1.00 22.81 726 ALA A C 1
ATOM 1464 O O . ALA A 1 188 ? 46.021 25.656 7.525 1.00 21.35 726 ALA A O 1
ATOM 1466 N N . LEU A 1 189 ? 44.882 24.537 5.934 1.00 18.74 727 LEU A N 1
ATOM 1467 C CA . LEU A 1 189 ? 45.716 25.019 4.836 1.00 20.41 727 LEU A CA 1
ATOM 1468 C C . LEU A 1 189 ? 45.588 26.525 4.651 1.00 19.52 727 LEU A C 1
ATOM 1469 O O . LEU A 1 189 ? 46.582 27.223 4.457 1.00 22.40 727 LEU A O 1
ATOM 1474 N N . GLN A 1 190 ? 44.359 27.024 4.709 1.00 21.67 728 GLN A N 1
ATOM 1475 C CA . GLN A 1 190 ? 44.110 28.446 4.513 1.00 19.86 728 GLN A CA 1
ATOM 1476 C C . GLN A 1 190 ? 44.710 29.259 5.664 1.00 21.14 728 GLN A C 1
ATOM 1477 O O . GLN A 1 190 ? 45.262 30.337 5.452 1.00 23.26 728 GLN A O 1
ATOM 1483 N N . THR A 1 191 ? 44.602 28.729 6.880 1.00 18.41 729 THR A N 1
ATOM 1484 C CA . THR A 1 191 ? 45.189 29.370 8.058 1.00 20.60 729 THR A CA 1
ATOM 1485 C C . THR A 1 191 ? 46.720 29.448 7.965 1.00 21.17 729 THR A C 1
ATOM 1486 O O . THR A 1 191 ? 47.323 30.490 8.234 1.00 19.45 729 THR A O 1
ATOM 1490 N N . GLN A 1 192 ? 47.349 28.339 7.597 1.00 17.51 730 GLN A N 1
ATOM 1491 C CA . GLN A 1 192 ? 48.799 28.311 7.468 1.00 18.06 730 GLN A CA 1
ATOM 1492 C C . GLN A 1 192 ? 49.263 29.251 6.366 1.00 24.34 730 GLN A C 1
ATOM 1493 O O . GLN A 1 192 ? 50.268 29.953 6.517 1.00 23.20 730 GLN A O 1
ATOM 1499 N N . TRP A 1 193 ? 48.527 29.274 5.258 1.00 21.80 731 TRP A N 1
ATOM 1500 C CA . TRP A 1 193 ? 48.868 30.168 4.161 1.00 24.24 731 TRP A CA 1
ATOM 1501 C C . TRP A 1 193 ? 48.784 31.625 4.608 1.00 27.26 731 TRP A C 1
ATOM 1502 O O . TRP A 1 193 ? 49.669 32.429 4.308 1.00 28.66 731 TRP A O 1
ATOM 1513 N N . SER A 1 194 ? 47.717 31.965 5.324 1.00 26.52 732 SER A N 1
ATOM 1514 C CA . SER A 1 194 ? 47.558 33.332 5.805 1.00 32.79 732 SER A CA 1
ATOM 1515 C C . SER A 1 194 ? 48.708 33.708 6.746 1.00 31.17 732 SER A C 1
ATOM 1516 O O . SER A 1 194 ? 49.212 34.826 6.695 1.00 28.58 732 SER A O 1
ATOM 1519 N N . TRP A 1 195 ? 49.126 32.771 7.596 1.00 28.56 733 TRP A N 1
ATOM 1520 C CA . TRP A 1 195 ? 50.255 33.024 8.487 1.00 28.73 733 TRP A CA 1
ATOM 1521 C C . TRP A 1 195 ? 51.513 33.320 7.674 1.00 31.84 733 TRP A C 1
ATOM 1522 O O . TRP A 1 195 ? 52.261 34.247 7.989 1.00 26.33 733 TRP A O 1
ATOM 1533 N N . MET A 1 196 ? 51.739 32.526 6.630 1.00 26.99 734 MET A N 1
ATOM 1534 C CA . MET A 1 196 ? 52.865 32.752 5.735 1.00 26.07 734 MET A CA 1
ATOM 1535 C C . MET A 1 196 ? 52.791 34.147 5.104 1.00 28.61 734 MET A C 1
ATOM 1536 O O . MET A 1 196 ? 53.793 34.863 5.053 1.00 28.64 734 MET A O 1
ATOM 1541 N N . LEU A 1 197 ? 51.610 34.531 4.623 1.00 24.82 735 LEU A N 1
ATOM 1542 C CA . LEU A 1 197 ? 51.438 35.857 4.038 1.00 27.07 735 LEU A CA 1
ATOM 1543 C C . LEU A 1 197 ? 51.747 36.927 5.082 1.00 32.11 735 LEU A C 1
ATOM 1544 O O . LEU A 1 197 ? 52.448 37.899 4.804 1.00 30.73 735 LEU A O 1
ATOM 1549 N N . GLN A 1 198 ? 51.235 36.725 6.291 1.00 32.39 736 GLN A N 1
ATOM 1550 C CA . GLN A 1 198 ? 51.495 37.635 7.395 1.00 36.56 736 GLN A CA 1
ATOM 1551 C C . GLN A 1 198 ? 52.998 37.774 7.633 1.00 37.56 736 GLN A C 1
ATOM 1552 O O . GLN A 1 198 ? 53.508 38.879 7.837 1.00 38.24 736 GLN A O 1
ATOM 1558 N N . LEU A 1 199 ? 53.704 36.649 7.596 1.00 33.01 737 LEU A N 1
ATOM 1559 C CA . LEU A 1 199 ? 55.146 36.653 7.806 1.00 30.69 737 LEU A CA 1
ATOM 1560 C C . LEU A 1 199 ? 55.848 37.474 6.731 1.00 34.85 737 LEU A C 1
ATOM 1561 O O . LEU A 1 199 ? 56.784 38.218 7.025 1.00 36.31 737 LEU A O 1
ATOM 1566 N N . CYS A 1 200 ? 55.394 37.339 5.488 1.00 34.39 738 CYS A N 1
ATOM 1567 C CA . CYS A 1 200 ? 55.992 38.085 4.386 1.00 34.44 738 CYS A CA 1
ATOM 1568 C C . CYS A 1 200 ? 55.856 39.589 4.608 1.00 34.91 738 CYS A C 1
ATOM 1569 O O . CYS A 1 200 ? 56.765 40.355 4.282 1.00 29.98 738 CYS A O 1
ATOM 1572 N N . CYS A 1 201 ? 54.725 40.002 5.171 1.00 37.47 739 CYS A N 1
ATOM 1573 C CA . CYS A 1 201 ? 54.509 41.408 5.493 1.00 40.50 739 CYS A CA 1
ATOM 1574 C C . CYS A 1 201 ? 55.480 41.910 6.565 1.00 38.07 739 CYS A C 1
ATOM 1575 O O . CYS A 1 201 ? 56.060 42.987 6.415 1.00 35.49 739 CYS A O 1
ATOM 1578 N N . CYS A 1 202 ? 55.660 41.132 7.635 1.00 34.47 740 CYS A N 1
ATOM 1579 C CA . CYS A 1 202 ? 56.610 41.491 8.688 1.00 34.96 740 CYS A CA 1
ATOM 1580 C C . CYS A 1 202 ? 58.000 41.654 8.100 1.00 41.30 740 CYS A C 1
ATOM 1581 O O . CYS A 1 202 ? 58.738 42.574 8.459 1.00 43.89 740 CYS A O 1
ATOM 1584 N N . ILE A 1 203 ? 58.354 40.747 7.198 1.00 36.34 741 ILE A N 1
ATOM 1585 C CA . ILE A 1 203 ? 59.669 40.773 6.582 1.00 36.01 741 ILE A CA 1
ATOM 1586 C C . ILE A 1 203 ? 59.863 42.031 5.745 1.00 36.08 741 ILE A C 1
ATOM 1587 O O . ILE A 1 203 ? 60.871 42.725 5.885 1.00 32.95 741 ILE A O 1
ATOM 1592 N N . GLU A 1 204 ? 58.903 42.333 4.878 1.00 33.60 742 GLU A N 1
ATOM 1593 C CA . GLU A 1 204 ? 59.055 43.486 3.998 1.00 42.98 742 GLU A CA 1
ATOM 1594 C C . GLU A 1 204 ? 59.050 44.802 4.775 1.00 42.04 742 GLU A C 1
ATOM 1595 O O . GLU A 1 204 ? 59.502 45.833 4.275 1.00 43.26 742 GLU A O 1
ATOM 1601 N N . ALA A 1 205 ? 58.564 44.753 6.010 1.00 43.13 743 ALA A N 1
ATOM 1602 C CA . ALA A 1 205 ? 58.647 45.902 6.903 1.00 45.66 743 ALA A CA 1
ATOM 1603 C C . ALA A 1 205 ? 60.102 46.249 7.219 1.00 44.98 743 ALA A C 1
ATOM 1604 O O . ALA A 1 205 ? 60.422 47.404 7.491 1.00 48.43 743 ALA A O 1
ATOM 1606 N N . HIS A 1 206 ? 60.978 45.248 7.180 1.00 39.79 744 HIS A N 1
ATOM 1607 C CA . HIS A 1 206 ? 62.398 45.456 7.462 1.00 37.84 744 HIS A CA 1
ATOM 1608 C C . HIS A 1 206 ? 63.184 45.842 6.210 1.00 39.94 744 HIS A C 1
ATOM 1609 O O . HIS A 1 206 ? 64.343 46.248 6.295 1.00 39.32 744 HIS A O 1
ATOM 1616 N N . LEU A 1 207 ? 62.550 45.714 5.051 1.00 43.13 745 LEU A N 1
ATOM 1617 C CA . LEU A 1 207 ? 63.221 45.987 3.785 1.00 46.75 745 LEU A CA 1
ATOM 1618 C C . LEU A 1 207 ? 62.855 47.359 3.222 1.00 51.39 745 LEU A C 1
ATOM 1619 O O . LEU A 1 207 ? 63.256 47.707 2.112 1.00 48.02 745 LEU A O 1
ATOM 1624 N N . LYS A 1 208 ? 62.083 48.129 3.983 1.00 57.93 746 LYS A N 1
ATOM 1625 C CA . LYS A 1 208 ? 61.653 49.453 3.543 1.00 62.70 746 LYS A CA 1
ATOM 1626 C C . LYS A 1 208 ? 62.534 50.551 4.137 1.00 65.98 746 LYS A C 1
ATOM 1627 O O . LYS A 1 208 ? 63.751 50.572 3.930 1.00 67.37 746 LYS A O 1
ATOM 1629 N N . HIS B 1 3 ? 35.366 32.469 19.660 1.00 70.64 541 HIS B N 1
ATOM 1630 C CA . HIS B 1 3 ? 35.938 33.581 20.413 1.00 68.40 541 HIS B CA 1
ATOM 1631 C C . HIS B 1 3 ? 37.206 33.191 21.162 1.00 62.29 541 HIS B C 1
ATOM 1632 O O . HIS B 1 3 ? 37.599 32.023 21.185 1.00 59.71 541 HIS B O 1
ATOM 1639 N N . MET B 1 4 ? 37.842 34.182 21.777 1.00 55.82 542 MET B N 1
ATOM 1640 C CA . MET B 1 4 ? 39.096 33.962 22.482 1.00 50.64 542 MET B CA 1
ATOM 1641 C C . MET B 1 4 ? 38.899 33.267 23.828 1.00 49.80 542 MET B C 1
ATOM 1642 O O . MET B 1 4 ? 37.946 33.553 24.554 1.00 49.10 542 MET B O 1
ATOM 1647 N N . GLU B 1 5 ? 39.812 32.353 24.146 1.00 48.25 543 GLU B N 1
ATOM 1648 C CA . GLU B 1 5 ? 39.834 31.683 25.442 1.00 47.38 543 GLU B CA 1
ATOM 1649 C C . GLU B 1 5 ? 41.242 31.747 26.024 1.00 42.52 543 GLU B C 1
ATOM 1650 O O . GLU B 1 5 ? 42.224 31.551 25.306 1.00 38.12 543 GLU B O 1
ATOM 1656 N N . LEU B 1 6 ? 41.342 32.024 27.320 1.00 39.86 544 LEU B N 1
ATOM 1657 C CA . LEU B 1 6 ? 42.633 32.012 27.993 1.00 37.47 544 LEU B CA 1
ATOM 1658 C C . LEU B 1 6 ? 43.251 30.626 27.884 1.00 35.31 544 LEU B C 1
ATOM 1659 O O . LEU B 1 6 ? 42.537 29.627 27.809 1.00 35.73 544 LEU B O 1
ATOM 1664 N N . GLU B 1 7 ? 44.577 30.567 27.871 1.00 34.84 545 GLU B N 1
ATOM 1665 C CA . GLU B 1 7 ? 45.271 29.287 27.816 1.00 40.04 545 GLU B CA 1
ATOM 1666 C C . GLU B 1 7 ? 44.834 28.369 28.958 1.00 43.30 545 GLU B C 1
ATOM 1667 O O . GLU B 1 7 ? 44.586 27.177 28.749 1.00 41.01 545 GLU B O 1
ATOM 1673 N N . ASP B 1 8 ? 44.744 28.930 30.163 1.00 37.29 546 ASP B N 1
ATOM 1674 C CA . ASP B 1 8 ? 44.376 28.149 31.341 1.00 43.81 546 ASP B CA 1
ATOM 1675 C C . ASP B 1 8 ? 43.004 27.504 31.184 1.00 43.79 546 ASP B C 1
ATOM 1676 O O . ASP B 1 8 ? 42.793 26.371 31.616 1.00 43.41 546 ASP B O 1
ATOM 1681 N N . SER B 1 9 ? 42.076 28.230 30.564 1.00 41.59 547 SER B N 1
ATOM 1682 C CA . SER B 1 9 ? 40.742 27.703 30.300 1.00 42.61 547 SER B CA 1
ATOM 1683 C C . SER B 1 9 ? 40.810 26.558 29.293 1.00 37.52 547 SER B C 1
ATOM 1684 O O . SER B 1 9 ? 40.154 25.527 29.461 1.00 35.88 547 SER B O 1
ATOM 1687 N N . THR B 1 10 ? 41.613 26.746 28.251 1.00 33.98 548 THR B N 1
ATOM 1688 C CA . THR B 1 10 ? 41.763 25.742 27.205 1.00 33.33 548 THR B CA 1
ATOM 1689 C C . THR B 1 10 ? 42.274 24.428 27.780 1.00 32.92 548 THR B C 1
ATOM 1690 O O . THR B 1 10 ? 41.755 23.356 27.464 1.00 28.54 548 THR B O 1
ATOM 1694 N N . LEU B 1 11 ? 43.297 24.515 28.623 1.00 33.93 549 LEU B N 1
ATOM 1695 C CA . LEU B 1 11 ? 43.848 23.330 29.265 1.00 32.83 549 LEU B CA 1
ATOM 1696 C C . LEU B 1 11 ? 42.831 22.691 30.210 1.00 31.66 549 LEU B C 1
ATOM 1697 O O . LEU B 1 11 ? 42.717 21.470 30.266 1.00 28.68 549 LEU B O 1
ATOM 1702 N N . ARG B 1 12 ? 42.091 23.517 30.947 1.00 35.74 550 ARG B N 1
ATOM 1703 C CA . ARG B 1 12 ? 41.101 23.005 31.896 1.00 39.85 550 ARG B CA 1
ATOM 1704 C C . ARG B 1 12 ? 40.035 22.211 31.160 1.00 37.18 550 ARG B C 1
ATOM 1705 O O . ARG B 1 12 ? 39.606 21.148 31.614 1.00 33.40 550 ARG B O 1
ATOM 1713 N N . TYR B 1 13 ? 39.619 22.744 30.015 1.00 33.62 551 TYR B N 1
ATOM 1714 C CA . TYR B 1 13 ? 38.569 22.139 29.204 1.00 34.86 551 TYR B CA 1
ATOM 1715 C C . TYR B 1 13 ? 38.931 20.730 28.728 1.00 32.68 551 TYR B C 1
ATOM 1716 O O . TYR B 1 13 ? 38.094 19.827 28.765 1.00 35.69 551 TYR B O 1
ATOM 1725 N N . LEU B 1 14 ? 40.171 20.541 28.281 1.00 29.52 552 LEU B N 1
ATOM 1726 C CA . LEU B 1 14 ? 40.607 19.218 27.834 1.00 29.12 552 LEU B CA 1
ATOM 1727 C C . LEU B 1 14 ? 40.504 18.207 28.974 1.00 31.30 552 LEU B C 1
ATOM 1728 O O . LEU B 1 14 ? 40.041 17.086 28.773 1.00 28.67 552 LEU B O 1
ATOM 1733 N N . GLN B 1 15 ? 40.931 18.610 30.169 1.00 26.34 553 GLN B N 1
ATOM 1734 C CA . GLN B 1 15 ? 40.814 17.754 31.340 1.00 27.95 553 GLN B CA 1
ATOM 1735 C C . GLN B 1 15 ? 39.348 17.455 31.647 1.00 29.81 553 GLN B C 1
ATOM 1736 O O . GLN B 1 15 ? 38.999 16.334 32.005 1.00 34.32 553 GLN B O 1
ATOM 1742 N N . ASP B 1 16 ? 38.492 18.462 31.509 1.00 31.51 554 ASP B N 1
ATOM 1743 C CA . ASP B 1 16 ? 37.061 18.254 31.668 1.00 30.39 554 ASP B CA 1
ATOM 1744 C C . ASP B 1 16 ? 36.575 17.174 30.708 1.00 25.75 554 ASP B C 1
ATOM 1745 O O . ASP B 1 16 ? 35.810 16.296 31.096 1.00 28.24 554 ASP B O 1
ATOM 1750 N N . LEU B 1 17 ? 37.027 17.243 29.456 1.00 26.43 555 LEU B N 1
ATOM 1751 C CA . LEU B 1 17 ? 36.615 16.275 28.431 1.00 26.47 555 LEU B CA 1
ATOM 1752 C C . LEU B 1 17 ? 37.035 14.843 28.768 1.00 25.20 555 LEU B C 1
ATOM 1753 O O . LEU B 1 17 ? 36.247 13.914 28.614 1.00 25.85 555 LEU B O 1
ATOM 1758 N N . LEU B 1 18 ? 38.272 14.669 29.227 1.00 20.58 556 LEU B N 1
ATOM 1759 C CA . LEU B 1 18 ? 38.759 13.352 29.639 1.00 21.35 556 LEU B CA 1
ATOM 1760 C C . LEU B 1 18 ? 37.962 12.797 30.812 1.00 29.47 556 LEU B C 1
ATOM 1761 O O . LEU B 1 18 ? 37.571 11.625 30.809 1.00 29.33 556 LEU B O 1
ATOM 1766 N N . ALA B 1 19 ? 37.731 13.638 31.821 1.00 29.01 557 ALA B N 1
ATOM 1767 C CA . ALA B 1 19 ? 36.933 13.232 32.973 1.00 29.08 557 ALA B CA 1
ATOM 1768 C C . ALA B 1 19 ? 35.526 12.836 32.537 1.00 31.81 557 ALA B C 1
ATOM 1769 O O . ALA B 1 19 ? 34.959 11.873 33.056 1.00 29.89 557 ALA B O 1
ATOM 1771 N N . TRP B 1 20 ? 34.962 13.582 31.590 1.00 30.27 558 TRP B N 1
ATOM 1772 C CA . TRP B 1 20 ? 33.613 13.290 31.107 1.00 31.39 558 TRP B CA 1
ATOM 1773 C C . TRP B 1 20 ? 33.581 11.912 30.447 1.00 26.66 558 TRP B C 1
ATOM 1774 O O . TRP B 1 20 ? 32.669 11.116 30.680 1.00 26.63 558 TRP B O 1
ATOM 1785 N N . VAL B 1 21 ? 34.586 11.619 29.632 1.00 26.16 559 VAL B N 1
ATOM 1786 C CA . VAL B 1 21 ? 34.629 10.323 28.967 1.00 26.07 559 VAL B CA 1
ATOM 1787 C C . VAL B 1 21 ? 34.778 9.198 29.989 1.00 28.91 559 VAL B C 1
ATOM 1788 O O . VAL B 1 21 ? 34.092 8.177 29.910 1.00 31.92 559 VAL B O 1
ATOM 1792 N N . GLU B 1 22 ? 35.662 9.397 30.960 1.00 32.95 560 GLU B N 1
ATOM 1793 C CA . GLU B 1 22 ? 35.866 8.406 32.012 1.00 40.39 560 GLU B CA 1
ATOM 1794 C C . GLU B 1 22 ? 34.609 8.229 32.874 1.00 39.11 560 GLU B C 1
ATOM 1795 O O . GLU B 1 22 ? 34.277 7.114 33.275 1.00 35.56 560 GLU B O 1
ATOM 1801 N N . GLU B 1 23 ? 33.905 9.324 33.148 1.00 37.51 561 GLU B N 1
ATOM 1802 C CA . GLU B 1 23 ? 32.678 9.248 33.932 1.00 40.29 561 GLU B CA 1
ATOM 1803 C C . GLU B 1 23 ? 31.653 8.384 33.223 1.00 37.29 561 GLU B C 1
ATOM 1804 O O . GLU B 1 23 ? 30.988 7.555 33.843 1.00 36.52 561 GLU B O 1
ATOM 1810 N N . ASN B 1 24 ? 31.517 8.586 31.918 1.00 32.58 562 ASN B N 1
ATOM 1811 C CA . ASN B 1 24 ? 30.458 7.914 31.177 1.00 36.14 562 ASN B CA 1
ATOM 1812 C C . ASN B 1 24 ? 30.792 6.483 30.769 1.00 35.03 562 ASN B C 1
ATOM 1813 O O . ASN B 1 24 ? 29.894 5.683 30.502 1.00 33.03 562 ASN B O 1
ATOM 1818 N N . GLN B 1 25 ? 32.079 6.157 30.726 1.00 32.37 563 GLN B N 1
ATOM 1819 C CA . GLN B 1 25 ? 32.477 4.785 30.466 1.00 31.13 563 GLN B CA 1
ATOM 1820 C C . GLN B 1 25 ? 31.981 3.905 31.610 1.00 35.46 563 GLN B C 1
ATOM 1821 O O . GLN B 1 25 ? 31.361 2.867 31.386 1.00 31.15 563 GLN B O 1
ATOM 1827 N N . HIS B 1 26 ? 32.246 4.328 32.840 1.00 39.18 564 HIS B N 1
ATOM 1828 C CA . HIS B 1 26 ? 31.783 3.573 33.998 1.00 45.60 564 HIS B CA 1
ATOM 1829 C C . HIS B 1 26 ? 30.263 3.553 34.055 1.00 43.39 564 HIS B C 1
ATOM 1830 O O . HIS B 1 26 ? 29.659 2.544 34.419 1.00 43.35 564 HIS B O 1
ATOM 1837 N N . ARG B 1 27 ? 29.648 4.668 33.677 1.00 40.40 565 ARG B N 1
ATOM 1838 C CA . ARG B 1 27 ? 28.195 4.752 33.623 1.00 36.95 565 ARG B CA 1
ATOM 1839 C C . ARG B 1 27 ? 27.645 3.699 32.665 1.00 35.44 565 ARG B C 1
ATOM 1840 O O . ARG B 1 27 ? 26.779 2.907 33.031 1.00 36.78 565 ARG B O 1
ATOM 1848 N N . VAL B 1 28 ? 28.167 3.674 31.443 1.00 35.74 566 VAL B N 1
ATOM 1849 C CA . VAL B 1 28 ? 27.716 2.703 30.452 1.00 34.43 566 VAL B CA 1
ATOM 1850 C C . VAL B 1 28 ? 28.014 1.265 30.878 1.00 40.99 566 VAL B C 1
ATOM 1851 O O . VAL B 1 28 ? 27.170 0.376 30.731 1.00 39.02 566 VAL B O 1
ATOM 1855 N N . ASP B 1 29 ? 29.210 1.046 31.417 1.00 44.57 567 ASP B N 1
ATOM 1856 C CA . ASP B 1 29 ? 29.653 -0.297 31.782 1.00 45.78 567 ASP B CA 1
ATOM 1857 C C . ASP B 1 29 ? 28.820 -0.919 32.894 1.00 46.76 567 ASP B C 1
ATOM 1858 O O . ASP B 1 29 ? 28.569 -2.121 32.886 1.00 51.63 567 ASP B O 1
ATOM 1863 N N . GLY B 1 30 ? 28.397 -0.104 33.851 1.00 46.51 568 GLY B N 1
ATOM 1864 C CA . GLY B 1 30 ? 27.672 -0.611 35.001 1.00 47.35 568 GLY B CA 1
ATOM 1865 C C . GLY B 1 30 ? 26.162 -0.471 34.932 1.00 46.67 568 GLY B C 1
ATOM 1866 O O . GLY B 1 30 ? 25.482 -0.603 35.949 1.00 48.24 568 GLY B O 1
ATOM 1867 N N . ALA B 1 31 ? 25.631 -0.212 33.739 1.00 40.25 569 ALA B N 1
ATOM 1868 C CA . ALA B 1 31 ? 24.193 -0.003 33.585 1.00 37.45 569 ALA B CA 1
ATOM 1869 C C . ALA B 1 31 ? 23.420 -1.319 33.529 1.00 40.14 569 ALA B C 1
ATOM 1870 O O . ALA B 1 31 ? 23.990 -2.375 33.256 1.00 38.15 569 ALA B O 1
ATOM 1872 N N . GLU B 1 32 ? 22.116 -1.244 33.782 1.00 44.45 570 GLU B N 1
ATOM 1873 C CA . GLU B 1 32 ? 21.263 -2.431 33.804 1.00 47.01 570 GLU B CA 1
ATOM 1874 C C . GLU B 1 32 ? 20.477 -2.610 32.510 1.00 39.31 570 GLU B C 1
ATOM 1875 O O . GLU B 1 32 ? 20.501 -1.743 31.635 1.00 35.48 570 GLU B O 1
ATOM 1881 N N . TRP B 1 33 ? 19.767 -3.732 32.406 1.00 38.63 571 TRP B N 1
ATOM 1882 C CA . TRP B 1 33 ? 19.053 -4.081 31.179 1.00 40.23 571 TRP B CA 1
ATOM 1883 C C . TRP B 1 33 ? 17.529 -4.072 31.314 1.00 39.55 571 TRP B C 1
ATOM 1884 O O . TRP B 1 33 ? 16.823 -3.739 30.364 1.00 39.92 571 TRP B O 1
ATOM 1895 N N . GLY B 1 34 ? 17.027 -4.424 32.493 1.00 40.13 572 GLY B N 1
ATOM 1896 C CA . GLY B 1 34 ? 15.592 -4.517 32.712 1.00 41.23 572 GLY B CA 1
ATOM 1897 C C . GLY B 1 34 ? 15.142 -5.964 32.832 1.00 43.33 572 GLY B C 1
ATOM 1898 O O . GLY B 1 34 ? 15.814 -6.874 32.340 1.00 38.76 572 GLY B O 1
ATOM 1899 N N . VAL B 1 35 ? 14.006 -6.184 33.487 1.00 47.18 573 VAL B N 1
ATOM 1900 C CA . VAL B 1 35 ? 13.498 -7.539 33.690 1.00 44.60 573 VAL B CA 1
ATOM 1901 C C . VAL B 1 35 ? 12.122 -7.744 33.058 1.00 41.78 573 VAL B C 1
ATOM 1902 O O . VAL B 1 35 ? 11.604 -8.860 33.025 1.00 39.18 573 VAL B O 1
ATOM 1906 N N . ASP B 1 36 ? 11.530 -6.660 32.569 1.00 40.27 574 ASP B N 1
ATOM 1907 C CA . ASP B 1 36 ? 10.252 -6.734 31.871 1.00 41.53 574 ASP B CA 1
ATOM 1908 C C . ASP B 1 36 ? 10.130 -5.587 30.877 1.00 39.71 574 ASP B C 1
ATOM 1909 O O . ASP B 1 36 ? 11.036 -4.764 30.759 1.00 41.73 574 ASP B O 1
ATOM 1914 N N . LEU B 1 37 ? 9.013 -5.528 30.163 1.00 34.45 575 LEU B N 1
ATOM 1915 C CA . LEU B 1 37 ? 8.830 -4.496 29.154 1.00 35.35 575 LEU B CA 1
ATOM 1916 C C . LEU B 1 37 ? 9.011 -3.075 29.714 1.00 40.57 575 LEU B C 1
ATOM 1917 O O . LEU B 1 37 ? 9.798 -2.295 29.182 1.00 41.91 575 LEU B O 1
ATOM 1922 N N . PRO B 1 38 ? 8.284 -2.734 30.791 1.00 40.56 576 PRO B N 1
ATOM 1923 C CA . PRO B 1 38 ? 8.403 -1.374 31.331 1.00 42.27 576 PRO B CA 1
ATOM 1924 C C . PRO B 1 38 ? 9.841 -0.992 31.677 1.00 41.86 576 PRO B C 1
ATOM 1925 O O . PRO B 1 38 ? 10.289 0.084 31.286 1.00 45.24 576 PRO B O 1
ATOM 1929 N N . SER B 1 39 ? 10.550 -1.858 32.395 1.00 39.14 577 SER B N 1
ATOM 1930 C CA . SER B 1 39 ? 11.908 -1.545 32.835 1.00 40.18 577 SER B CA 1
ATOM 1931 C C . SER B 1 39 ? 12.912 -1.574 31.683 1.00 44.22 577 SER B C 1
ATOM 1932 O O . SER B 1 39 ? 13.864 -0.791 31.667 1.00 44.80 577 SER B O 1
ATOM 1935 N N . VAL B 1 40 ? 12.698 -2.469 30.722 1.00 41.12 578 VAL B N 1
ATOM 1936 C CA . VAL B 1 40 ? 13.539 -2.502 29.529 1.00 37.29 578 VAL B CA 1
ATOM 1937 C C . VAL B 1 40 ? 13.339 -1.229 28.709 1.00 38.11 578 VAL B C 1
ATOM 1938 O O . VAL B 1 40 ? 14.305 -0.635 28.224 1.00 37.77 578 VAL B O 1
ATOM 1942 N N . GLU B 1 41 ? 12.087 -0.806 28.568 1.00 38.48 579 GLU B N 1
ATOM 1943 C CA . GLU B 1 41 ? 11.772 0.414 27.831 1.00 40.99 579 GLU B CA 1
ATOM 1944 C C . GLU B 1 41 ? 12.396 1.642 28.485 1.00 38.80 579 GLU B C 1
ATOM 1945 O O . GLU B 1 41 ? 12.896 2.535 27.800 1.00 37.80 579 GLU B O 1
ATOM 1951 N N . ALA B 1 42 ? 12.360 1.690 29.810 1.00 35.65 580 ALA B N 1
ATOM 1952 C CA . ALA B 1 42 ? 12.947 2.813 30.523 1.00 40.11 580 ALA B CA 1
ATOM 1953 C C . ALA B 1 42 ? 14.453 2.858 30.269 1.00 40.70 580 ALA B C 1
ATOM 1954 O O . ALA B 1 42 ? 15.023 3.930 30.058 1.00 38.19 580 ALA B O 1
ATOM 1956 N N . GLN B 1 43 ? 15.085 1.687 30.272 1.00 37.01 581 GLN B N 1
ATOM 1957 C CA . GLN B 1 43 ? 16.521 1.582 30.030 1.00 33.51 581 GLN B CA 1
ATOM 1958 C C . GLN B 1 43 ? 16.878 1.996 28.608 1.00 36.62 581 GLN B C 1
ATOM 1959 O O . GLN B 1 43 ? 17.853 2.720 28.388 1.00 38.50 581 GLN B O 1
ATOM 1965 N N . LEU B 1 44 ? 16.090 1.535 27.643 1.00 33.44 582 LEU B N 1
ATOM 1966 C CA . LEU B 1 44 ? 16.311 1.895 26.247 1.00 33.27 582 LEU B CA 1
ATOM 1967 C C . LEU B 1 44 ? 16.181 3.402 26.042 1.00 36.00 582 LEU B C 1
ATOM 1968 O O . LEU B 1 44 ? 17.074 4.044 25.482 1.00 34.51 582 LEU B O 1
ATOM 1973 N N . GLY B 1 45 ? 15.061 3.960 26.493 1.00 37.54 583 GLY B N 1
ATOM 1974 C CA . GLY B 1 45 ? 14.806 5.379 26.335 1.00 39.47 583 GLY B CA 1
ATOM 1975 C C . GLY B 1 45 ? 15.877 6.206 27.015 1.00 40.89 583 GLY B C 1
ATOM 1976 O O . GLY B 1 45 ? 16.369 7.190 26.465 1.00 42.64 583 GLY B O 1
ATOM 1977 N N . SER B 1 46 ? 16.244 5.794 28.221 1.00 41.60 584 SER B N 1
ATOM 1978 C CA . SER B 1 46 ? 17.273 6.481 28.980 1.00 42.35 584 SER B CA 1
ATOM 1979 C C . SER B 1 46 ? 18.606 6.459 28.233 1.00 43.02 584 SER B C 1
ATOM 1980 O O . SER B 1 46 ? 19.348 7.441 28.245 1.00 45.76 584 SER B O 1
ATOM 1983 N N . HIS B 1 47 ? 18.902 5.346 27.566 1.00 39.53 585 HIS B N 1
ATOM 1984 C CA . HIS B 1 47 ? 20.178 5.210 26.867 1.00 39.82 585 HIS B CA 1
ATOM 1985 C C . HIS B 1 47 ? 20.233 5.944 25.526 1.00 41.05 585 HIS B C 1
ATOM 1986 O O . HIS B 1 47 ? 21.295 6.418 25.115 1.00 43.05 585 HIS B O 1
ATOM 1993 N N . ARG B 1 48 ? 19.101 6.036 24.838 1.00 38.57 586 ARG B N 1
ATOM 1994 C CA . ARG B 1 48 ? 19.066 6.791 23.592 1.00 38.88 586 ARG B CA 1
ATOM 1995 C C . ARG B 1 48 ? 19.605 8.191 23.834 1.00 36.63 586 ARG B C 1
ATOM 1996 O O . ARG B 1 48 ? 20.386 8.710 23.042 1.00 39.16 586 ARG B O 1
ATOM 2004 N N . GLY B 1 49 ? 19.180 8.795 24.939 1.00 36.38 587 GLY B N 1
ATOM 2005 C CA . GLY B 1 49 ? 19.624 10.126 25.310 1.00 37.82 587 GLY B CA 1
ATOM 2006 C C . GLY B 1 49 ? 21.112 10.194 25.604 1.00 38.10 587 GLY B C 1
ATOM 2007 O O . GLY B 1 49 ? 21.800 11.110 25.149 1.00 36.11 587 GLY B O 1
ATOM 2008 N N . LEU B 1 50 ? 21.610 9.224 26.368 1.00 34.85 588 LEU B N 1
ATOM 2009 C CA . LEU B 1 50 ? 23.033 9.174 26.681 1.00 33.50 588 LEU B CA 1
ATOM 2010 C C . LEU B 1 50 ? 23.828 9.007 25.394 1.00 34.65 588 LEU B C 1
ATOM 2011 O O . LEU B 1 50 ? 24.786 9.740 25.144 1.00 31.64 588 LEU B O 1
ATOM 2016 N N . HIS B 1 51 ? 23.417 8.047 24.572 1.00 33.65 589 HIS B N 1
ATOM 2017 C CA . HIS B 1 51 ? 24.146 7.749 23.347 1.00 35.16 589 HIS B CA 1
ATOM 2018 C C . HIS B 1 51 ? 24.215 8.934 22.386 1.00 37.46 589 HIS B C 1
ATOM 2019 O O . HIS B 1 51 ? 25.264 9.200 21.800 1.00 39.58 589 HIS B O 1
ATOM 2026 N N . GLN B 1 52 ? 23.101 9.634 22.210 1.00 37.49 590 GLN B N 1
ATOM 2027 C CA . GLN B 1 52 ? 23.104 10.825 21.373 1.00 39.57 590 GLN B CA 1
ATOM 2028 C C . GLN B 1 52 ? 24.112 11.826 21.924 1.00 37.90 590 GLN B C 1
ATOM 2029 O O . GLN B 1 52 ? 24.879 12.435 21.177 1.00 37.37 590 GLN B O 1
ATOM 2035 N N . SER B 1 53 ? 24.103 11.982 23.244 1.00 37.24 591 SER B N 1
ATOM 2036 C CA . SER B 1 53 ? 25.035 12.862 23.935 1.00 36.87 591 SER B CA 1
ATOM 2037 C C . SER B 1 53 ? 26.483 12.457 23.654 1.00 32.63 591 SER B C 1
ATOM 2038 O O . SER B 1 53 ? 27.348 13.307 23.431 1.00 27.84 591 SER B O 1
ATOM 2041 N N . ILE B 1 54 ? 26.741 11.153 23.652 1.00 32.61 592 ILE B N 1
ATOM 2042 C CA . ILE B 1 54 ? 28.081 10.652 23.383 1.00 33.67 592 ILE B CA 1
ATOM 2043 C C . ILE B 1 54 ? 28.484 10.896 21.929 1.00 37.57 592 ILE B C 1
ATOM 2044 O O . ILE B 1 54 ? 29.628 11.258 21.649 1.00 35.87 592 ILE B O 1
ATOM 2049 N N . GLU B 1 55 ? 27.543 10.704 21.008 1.00 36.37 593 GLU B N 1
ATOM 2050 C CA . GLU B 1 55 ? 27.803 10.980 19.598 1.00 39.12 593 GLU B CA 1
ATOM 2051 C C . GLU B 1 55 ? 28.096 12.462 19.381 1.00 39.03 593 GLU B C 1
ATOM 2052 O O . GLU B 1 55 ? 28.966 12.825 18.592 1.00 43.89 593 GLU B O 1
ATOM 2058 N N . GLU B 1 56 ? 27.369 13.315 20.090 1.00 37.11 594 GLU B N 1
ATOM 2059 C CA . GLU B 1 56 ? 27.520 14.755 19.932 1.00 40.37 594 GLU B CA 1
ATOM 2060 C C . GLU B 1 56 ? 28.836 15.240 20.526 1.00 41.52 594 GLU B C 1
ATOM 2061 O O . GLU B 1 56 ? 29.299 16.343 20.231 1.00 38.84 594 GLU B O 1
ATOM 2067 N N . PHE B 1 57 ? 29.432 14.398 21.361 1.00 40.69 595 PHE B N 1
ATOM 2068 C CA . PHE B 1 57 ? 30.636 14.752 22.093 1.00 36.35 595 PHE B CA 1
ATOM 2069 C C . PHE B 1 57 ? 31.837 14.907 21.161 1.00 34.24 595 PHE B C 1
ATOM 2070 O O . PHE B 1 57 ? 32.787 15.619 21.482 1.00 28.35 595 PHE B O 1
ATOM 2078 N N . ARG B 1 58 ? 31.787 14.239 20.009 1.00 32.95 596 ARG B N 1
ATOM 2079 C CA . ARG B 1 58 ? 32.845 14.356 19.009 1.00 39.17 596 ARG B CA 1
ATOM 2080 C C . ARG B 1 58 ? 33.162 15.820 18.662 1.00 41.91 596 ARG B C 1
ATOM 2081 O O . ARG B 1 58 ? 34.331 16.199 18.554 1.00 39.39 596 ARG B O 1
ATOM 2089 N N . ALA B 1 59 ? 32.125 16.639 18.501 1.00 40.67 597 ALA B N 1
ATOM 2090 C CA . ALA B 1 59 ? 32.316 18.055 18.183 1.00 38.20 597 ALA B CA 1
ATOM 2091 C C . ALA B 1 59 ? 33.201 18.743 19.213 1.00 32.22 597 ALA B C 1
ATOM 2092 O O . ALA B 1 59 ? 34.052 19.561 18.867 1.00 30.98 597 ALA B O 1
ATOM 2094 N N . LYS B 1 60 ? 32.996 18.414 20.483 1.00 29.67 598 LYS B N 1
ATOM 2095 C CA . LYS B 1 60 ? 33.795 19.009 21.546 1.00 32.55 598 LYS B CA 1
ATOM 2096 C C . LYS B 1 60 ? 35.252 18.571 21.436 1.00 27.81 598 LYS B C 1
ATOM 2097 O O . LYS B 1 60 ? 36.165 19.362 21.656 1.00 27.78 598 LYS B O 1
ATOM 2103 N N . ILE B 1 61 ? 35.468 17.309 21.083 1.00 26.90 599 ILE B N 1
ATOM 2104 C CA . ILE B 1 61 ? 36.823 16.808 20.894 1.00 26.37 599 ILE B CA 1
ATOM 2105 C C . ILE B 1 61 ? 37.521 17.554 19.758 1.00 28.32 599 ILE B C 1
ATOM 2106 O O . ILE B 1 61 ? 38.668 17.978 19.898 1.00 26.85 599 ILE B O 1
ATOM 2111 N N . GLU B 1 62 ? 36.826 17.722 18.637 1.00 28.54 600 GLU B N 1
ATOM 2112 C CA . GLU B 1 62 ? 37.409 18.417 17.494 1.00 31.60 600 GLU B CA 1
ATOM 2113 C C . GLU B 1 62 ? 37.683 19.894 17.792 1.00 30.60 600 GLU B C 1
ATOM 2114 O O . GLU B 1 62 ? 38.658 20.457 17.299 1.00 30.75 600 GLU B O 1
ATOM 2120 N N . ARG B 1 63 ? 36.834 20.514 18.608 1.00 29.57 601 ARG B N 1
ATOM 2121 C CA . ARG B 1 63 ? 37.098 21.870 19.074 1.00 29.50 601 ARG B CA 1
ATOM 2122 C C . ARG B 1 63 ? 38.399 21.912 19.876 1.00 26.84 601 ARG B C 1
ATOM 2123 O O . ARG B 1 63 ? 39.248 22.786 19.666 1.00 27.71 601 ARG B O 1
ATOM 2131 N N . ALA B 1 64 ? 38.546 20.967 20.800 1.00 22.20 602 ALA B N 1
ATOM 2132 C CA . ALA B 1 64 ? 39.770 20.848 21.583 1.00 25.44 602 ALA B CA 1
ATOM 2133 C C . ALA B 1 64 ? 40.973 20.626 20.673 1.00 28.17 602 ALA B C 1
ATOM 2134 O O . ALA B 1 64 ? 42.048 21.185 20.903 1.00 28.60 602 ALA B O 1
ATOM 2136 N N . ARG B 1 65 ? 40.801 19.803 19.643 1.00 26.62 603 ARG B N 1
ATOM 2137 C CA . ARG B 1 65 ? 41.891 19.570 18.702 1.00 28.71 603 ARG B CA 1
ATOM 2138 C C . ARG B 1 65 ? 42.333 20.879 18.035 1.00 27.98 603 ARG B C 1
ATOM 2139 O O . ARG B 1 65 ? 43.525 21.138 17.902 1.00 30.25 603 ARG B O 1
ATOM 2147 N N . SER B 1 66 ? 41.375 21.708 17.633 1.00 29.31 604 SER B N 1
ATOM 2148 C CA . SER B 1 66 ? 41.695 22.973 16.972 1.00 33.53 604 SER B CA 1
ATOM 2149 C C . SER B 1 66 ? 42.325 23.984 17.919 1.00 36.99 604 SER B C 1
ATOM 2150 O O . SER B 1 66 ? 43.115 24.829 17.497 1.00 41.74 604 SER B O 1
ATOM 2153 N N . ASP B 1 67 ? 41.967 23.908 19.196 1.00 30.55 605 ASP B N 1
ATOM 2154 C CA . ASP B 1 67 ? 42.383 24.932 20.147 1.00 32.16 605 ASP B CA 1
ATOM 2155 C C . ASP B 1 67 ? 43.836 24.800 20.592 1.00 33.47 605 ASP B C 1
ATOM 2156 O O . ASP B 1 67 ? 44.327 25.628 21.356 1.00 32.80 605 ASP B O 1
ATOM 2161 N N . GLU B 1 68 ? 44.526 23.772 20.106 1.00 30.87 606 GLU B N 1
ATOM 2162 C CA . GLU B 1 68 ? 45.951 23.641 20.380 1.00 32.03 606 GLU B CA 1
ATOM 2163 C C . GLU B 1 68 ? 46.698 24.880 19.889 1.00 31.94 606 GLU B C 1
ATOM 2164 O O . GLU B 1 68 ? 47.758 25.225 20.407 1.00 38.60 606 GLU B O 1
ATOM 2170 N N . GLY B 1 69 ? 46.138 25.544 18.883 1.00 27.30 607 GLY B N 1
ATOM 2171 C CA . GLY B 1 69 ? 46.758 26.722 18.304 1.00 33.52 607 GLY B CA 1
ATOM 2172 C C . GLY B 1 69 ? 46.616 27.949 19.186 1.00 34.79 607 GLY B C 1
ATOM 2173 O O . GLY B 1 69 ? 47.225 28.988 18.924 1.00 30.59 607 GLY B O 1
ATOM 2174 N N . GLN B 1 70 ? 45.809 27.824 20.235 1.00 29.73 608 GLN B N 1
ATOM 2175 C CA . GLN B 1 70 ? 45.578 28.926 21.164 1.00 32.85 608 GLN B CA 1
ATOM 2176 C C . GLN B 1 70 ? 46.426 28.804 22.432 1.00 32.38 608 GLN B C 1
ATOM 2177 O O . GLN B 1 70 ? 46.124 29.430 23.451 1.00 32.23 608 GLN B O 1
ATOM 2183 N N . LEU B 1 71 ? 47.487 28.001 22.354 1.00 29.95 609 LEU B N 1
ATOM 2184 C CA . LEU B 1 71 ? 48.359 27.743 23.500 1.00 29.74 609 LEU B CA 1
ATOM 2185 C C . LEU B 1 71 ? 49.784 28.223 23.261 1.00 32.46 609 LEU B C 1
ATOM 2186 O O . LEU B 1 71 ? 50.237 28.315 22.118 1.00 35.33 609 LEU B O 1
ATOM 2191 N N . SER B 1 72 ? 50.494 28.517 24.345 1.00 28.49 610 SER B N 1
ATOM 2192 C CA . SER B 1 72 ? 51.918 28.800 24.248 1.00 34.20 610 SER B CA 1
ATOM 2193 C C . SER B 1 72 ? 52.616 27.519 23.809 1.00 35.58 610 SER B C 1
ATOM 2194 O O . SER B 1 72 ? 52.142 26.420 24.100 1.00 34.55 610 SER B O 1
ATOM 2197 N N . PRO B 1 73 ? 53.740 27.655 23.093 1.00 35.61 611 PRO B N 1
ATOM 2198 C CA . PRO B 1 73 ? 54.519 26.500 22.640 1.00 34.62 611 PRO B CA 1
ATOM 2199 C C . PRO B 1 73 ? 54.799 25.514 23.769 1.00 40.05 611 PRO B C 1
ATOM 2200 O O . PRO B 1 73 ? 54.950 24.316 23.522 1.00 40.86 611 PRO B O 1
ATOM 2204 N N . ALA B 1 74 ? 54.851 26.023 24.997 1.00 42.66 612 ALA B N 1
ATOM 2205 C CA . ALA B 1 74 ? 55.318 25.252 26.144 1.00 43.91 612 ALA B CA 1
ATOM 2206 C C . ALA B 1 74 ? 54.338 24.188 26.621 1.00 41.50 612 ALA B C 1
ATOM 2207 O O . ALA B 1 74 ? 54.738 23.212 27.247 1.00 41.49 612 ALA B O 1
ATOM 2209 N N . THR B 1 75 ? 53.056 24.375 26.334 1.00 40.40 613 THR B N 1
ATOM 2210 C CA . THR B 1 75 ? 52.038 23.467 26.849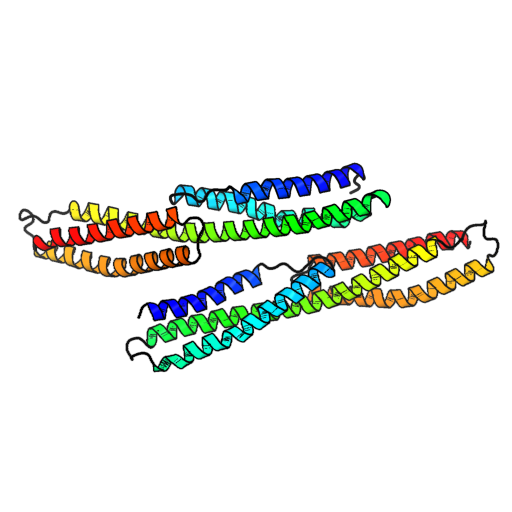 1.00 33.32 613 THR B CA 1
ATOM 2211 C C . THR B 1 75 ? 51.484 22.530 25.781 1.00 31.98 613 THR B C 1
ATOM 2212 O O . THR B 1 75 ? 50.682 21.643 26.079 1.00 29.85 613 THR B O 1
ATOM 2216 N N . ARG B 1 76 ? 51.914 22.723 24.538 1.00 34.75 614 ARG B N 1
ATOM 2217 C CA . ARG B 1 76 ? 51.344 21.979 23.418 1.00 33.29 614 ARG B CA 1
ATOM 2218 C C . ARG B 1 76 ? 51.700 20.491 23.435 1.00 34.00 614 ARG B C 1
ATOM 2219 O O . ARG B 1 76 ? 50.874 19.647 23.077 1.00 32.29 614 ARG B O 1
ATOM 2227 N N . GLY B 1 77 ? 52.921 20.174 23.858 1.00 30.18 615 GLY B N 1
ATOM 2228 C CA . GLY B 1 77 ? 53.363 18.791 23.932 1.00 30.02 615 GLY B CA 1
ATOM 2229 C C . GLY B 1 77 ? 52.506 17.937 24.855 1.00 30.72 615 GLY B C 1
ATOM 2230 O O . GLY B 1 77 ? 52.047 16.863 24.471 1.00 33.18 615 GLY B O 1
ATOM 2231 N N . ALA B 1 78 ? 52.289 18.414 26.076 1.00 32.58 616 ALA B N 1
ATOM 2232 C CA . ALA B 1 78 ? 51.459 17.698 27.046 1.00 34.12 616 ALA B CA 1
ATOM 2233 C C . ALA B 1 78 ? 49.981 17.702 26.642 1.00 33.60 616 ALA B C 1
ATOM 2234 O O . ALA B 1 78 ? 49.243 16.752 26.915 1.00 31.95 616 ALA B O 1
ATOM 2236 N N . TYR B 1 79 ? 49.561 18.785 25.993 1.00 28.25 617 TYR B N 1
ATOM 2237 C CA . TYR B 1 79 ? 48.203 18.910 25.485 1.00 27.28 617 TYR B CA 1
ATOM 2238 C C . TYR B 1 79 ? 47.950 17.866 24.399 1.00 28.26 617 TYR B C 1
ATOM 2239 O O . TYR B 1 79 ? 46.919 17.192 24.406 1.00 28.13 617 TYR B O 1
ATOM 2248 N N . ARG B 1 80 ? 48.896 17.732 23.472 1.00 24.08 618 ARG B N 1
ATOM 2249 C CA . ARG B 1 80 ? 48.787 16.727 22.418 1.00 36.18 618 ARG B CA 1
ATOM 2250 C C . ARG B 1 80 ? 48.752 15.307 22.978 1.00 37.50 618 ARG B C 1
ATOM 2251 O O . ARG B 1 80 ? 48.086 14.436 22.422 1.00 41.10 618 ARG B O 1
ATOM 2259 N N . ASP B 1 81 ? 49.469 15.072 24.072 1.00 36.78 619 ASP B N 1
ATOM 2260 C CA . ASP B 1 81 ? 49.452 13.756 24.707 1.00 40.42 619 ASP B CA 1
ATOM 2261 C C . ASP B 1 81 ? 48.071 13.446 25.280 1.00 40.99 619 ASP B C 1
ATOM 2262 O O . ASP B 1 81 ? 47.570 12.328 25.156 1.00 40.26 619 ASP B O 1
ATOM 2267 N N . CYS B 1 82 ? 47.456 14.441 25.908 1.00 37.29 620 CYS B N 1
ATOM 2268 C CA . CYS B 1 82 ? 46.129 14.252 26.470 1.00 34.94 620 CYS B CA 1
ATOM 2269 C C . CYS B 1 82 ? 45.096 14.066 25.366 1.00 31.06 620 CYS B C 1
ATOM 2270 O O . CYS B 1 82 ? 44.177 13.264 25.507 1.00 32.98 620 CYS B O 1
ATOM 2273 N N . LEU B 1 83 ? 45.256 14.797 24.265 1.00 30.90 621 LEU B N 1
ATOM 2274 C CA . LEU B 1 83 ? 44.395 14.609 23.100 1.00 31.38 621 LEU B CA 1
ATOM 2275 C C . LEU B 1 83 ? 44.450 13.160 22.640 1.00 31.62 621 LEU B C 1
ATOM 2276 O O . LEU B 1 83 ? 43.422 12.557 22.360 1.00 34.16 621 LEU B O 1
ATOM 2281 N N . GLY B 1 84 ? 45.657 12.611 22.554 1.00 33.80 622 GLY B N 1
ATOM 2282 C CA . GLY B 1 84 ? 45.842 11.225 22.150 1.00 35.64 622 GLY B CA 1
ATOM 2283 C C . GLY B 1 84 ? 45.103 10.245 23.045 1.00 33.90 622 GLY B C 1
ATOM 2284 O O . GLY B 1 84 ? 44.447 9.325 22.559 1.00 33.16 622 GLY B O 1
ATOM 2285 N N . ARG B 1 85 ? 45.209 10.444 24.355 1.00 33.66 623 ARG B N 1
ATOM 2286 C CA . ARG B 1 85 ? 44.478 9.623 25.318 1.00 38.54 623 ARG B CA 1
ATOM 2287 C C . ARG B 1 85 ? 42.971 9.773 25.137 1.00 34.88 623 ARG B C 1
ATOM 2288 O O . ARG B 1 85 ? 42.229 8.800 25.243 1.00 30.74 623 ARG B O 1
ATOM 2296 N N . LEU B 1 86 ? 42.532 10.999 24.863 1.00 32.36 624 LEU B N 1
ATOM 2297 C CA . LEU B 1 86 ? 41.111 11.298 24.704 1.00 30.70 624 LEU B CA 1
ATOM 2298 C C . LEU B 1 86 ? 40.534 10.564 23.502 1.00 31.05 624 LEU B C 1
ATOM 2299 O O . LEU B 1 86 ? 39.466 9.954 23.587 1.00 28.92 624 LEU B O 1
ATOM 2304 N N . ASP B 1 87 ? 41.251 10.615 22.384 1.00 34.46 625 ASP B N 1
ATOM 2305 C CA . ASP B 1 87 ? 40.861 9.867 21.197 1.00 36.50 625 ASP B CA 1
ATOM 2306 C C . ASP B 1 87 ? 40.661 8.383 21.515 1.00 32.97 625 ASP B C 1
ATOM 2307 O O . ASP B 1 87 ? 39.654 7.795 21.136 1.00 28.07 625 ASP B O 1
ATOM 2312 N N . LEU B 1 88 ? 41.617 7.783 22.218 1.00 30.56 626 LEU B N 1
ATOM 2313 C CA . LEU B 1 88 ? 41.515 6.369 22.569 1.00 37.15 626 LEU B CA 1
ATOM 2314 C C . LEU B 1 88 ? 40.339 6.099 23.506 1.00 34.38 626 LEU B C 1
ATOM 2315 O O . LEU B 1 88 ? 39.523 5.216 23.249 1.00 37.90 626 LEU B O 1
ATOM 2320 N N . GLN B 1 89 ? 40.254 6.856 24.594 1.00 34.90 627 GLN B N 1
ATOM 2321 C CA . GLN B 1 89 ? 39.179 6.649 25.560 1.00 37.00 627 GLN B CA 1
ATOM 2322 C C . GLN B 1 89 ? 37.818 6.848 24.909 1.00 29.81 627 GLN B C 1
ATOM 2323 O O . GLN B 1 89 ? 36.903 6.054 25.117 1.00 32.00 627 GLN B O 1
ATOM 2329 N N . TYR B 1 90 ? 37.689 7.900 24.105 1.00 27.80 628 TYR B N 1
ATOM 2330 C CA . TYR B 1 90 ? 36.429 8.178 23.424 1.00 26.40 628 TYR B CA 1
ATOM 2331 C C . TYR B 1 90 ? 36.036 7.036 22.497 1.00 31.81 628 TYR B C 1
ATOM 2332 O O . TYR B 1 90 ? 34.875 6.632 22.458 1.00 36.48 628 TYR B O 1
ATOM 2341 N N . ALA B 1 91 ? 37.001 6.520 21.744 1.00 32.23 629 ALA B N 1
ATOM 2342 C CA . ALA B 1 91 ? 36.722 5.424 20.825 1.00 31.86 629 ALA B CA 1
ATOM 2343 C C . ALA B 1 91 ? 36.125 4.247 21.584 1.00 32.02 629 ALA B C 1
ATOM 2344 O O . ALA B 1 91 ? 35.159 3.631 21.140 1.00 33.69 629 ALA B O 1
ATOM 2346 N N . LYS B 1 92 ? 36.698 3.949 22.744 1.00 37.34 630 LYS B N 1
ATOM 2347 C CA . LYS B 1 92 ? 36.202 2.865 23.582 1.00 36.66 630 LYS B CA 1
ATOM 2348 C C . LYS B 1 92 ? 34.777 3.135 24.074 1.00 37.40 630 LYS B C 1
ATOM 2349 O O . LYS B 1 92 ? 33.926 2.243 24.043 1.00 38.19 630 LYS B O 1
ATOM 2355 N N . LEU B 1 93 ? 34.519 4.363 24.524 1.00 35.57 631 LEU B N 1
ATOM 2356 C CA . LEU B 1 93 ? 33.196 4.733 25.041 1.00 31.36 631 LEU B CA 1
ATOM 2357 C C . LEU B 1 93 ? 32.121 4.655 23.959 1.00 28.81 631 LEU B C 1
ATOM 2358 O O . LEU B 1 93 ? 31.063 4.065 24.169 1.00 26.65 631 LEU B O 1
ATOM 2363 N N . LEU B 1 94 ? 32.398 5.249 22.803 1.00 30.18 632 LEU B N 1
ATOM 2364 C CA . LEU B 1 94 ? 31.459 5.230 21.687 1.00 32.27 632 LEU B CA 1
ATOM 2365 C C . LEU B 1 94 ? 31.148 3.794 21.284 1.00 34.46 632 LEU B C 1
ATOM 2366 O O . LEU B 1 94 ? 29.998 3.441 21.030 1.00 34.02 632 LEU B O 1
ATOM 2371 N N . ASN B 1 95 ? 32.188 2.973 21.222 1.00 35.83 633 ASN B N 1
ATOM 2372 C CA . ASN B 1 95 ? 32.034 1.566 20.890 1.00 38.75 633 ASN B CA 1
ATOM 2373 C C . ASN B 1 95 ? 31.107 0.890 21.896 1.00 37.28 633 ASN B C 1
ATOM 2374 O O . ASN B 1 95 ? 30.094 0.293 21.525 1.00 34.10 633 ASN B O 1
ATOM 2379 N N . SER B 1 96 ? 31.458 0.994 23.174 1.00 34.70 634 SER B N 1
ATOM 2380 C CA . SER B 1 96 ? 30.635 0.438 24.239 1.00 32.58 634 SER B CA 1
ATOM 2381 C C . SER B 1 96 ? 29.189 0.906 24.112 1.00 30.78 634 SER B C 1
ATOM 2382 O O . SER B 1 96 ? 28.257 0.115 24.248 1.00 34.07 634 SER B O 1
ATOM 2385 N N . SER B 1 97 ? 29.006 2.197 23.855 1.00 29.78 635 SER B N 1
ATOM 2386 C CA . SER B 1 97 ? 27.667 2.783 23.824 1.00 31.51 635 SER B CA 1
ATOM 2387 C C . SER B 1 97 ? 26.841 2.261 22.654 1.00 31.58 635 SER B C 1
ATOM 2388 O O . SER B 1 97 ? 25.636 2.046 22.788 1.00 31.14 635 SER B O 1
ATOM 2391 N N . LYS B 1 98 ? 27.485 2.074 21.505 1.00 36.69 636 LYS B N 1
ATOM 2392 C CA . LYS B 1 98 ? 26.811 1.508 20.339 1.00 41.75 636 LYS B CA 1
ATOM 2393 C C . LYS B 1 98 ? 26.364 0.077 20.626 1.00 39.82 636 LYS B C 1
ATOM 2394 O O . LYS B 1 98 ? 25.264 -0.323 20.259 1.00 37.38 636 LYS B O 1
ATOM 2400 N N . ALA B 1 99 ? 27.225 -0.688 21.287 1.00 39.58 637 ALA B N 1
ATOM 2401 C CA . ALA B 1 99 ? 26.906 -2.070 21.624 1.00 39.65 637 ALA B CA 1
ATOM 2402 C C . ALA B 1 99 ? 25.744 -2.138 22.609 1.00 37.80 637 ALA B C 1
ATOM 2403 O O . ALA B 1 99 ? 24.804 -2.911 22.417 1.00 37.14 637 ALA B O 1
ATOM 2405 N N . ARG B 1 100 ? 25.804 -1.330 23.664 1.00 33.29 638 ARG B N 1
ATOM 2406 C CA . ARG B 1 100 ? 24.722 -1.317 24.644 1.00 36.50 638 ARG B CA 1
ATOM 2407 C C . ARG B 1 100 ? 23.385 -0.904 24.024 1.00 35.39 638 ARG B C 1
ATOM 2408 O O . ARG B 1 100 ? 22.337 -1.444 24.380 1.00 33.12 638 ARG B O 1
ATOM 2416 N N . LEU B 1 101 ? 23.416 0.052 23.100 1.00 34.56 639 LEU B N 1
ATOM 2417 C CA . LEU B 1 101 ? 22.187 0.474 22.436 1.00 33.86 639 LEU B CA 1
ATOM 2418 C C . LEU B 1 101 ? 21.630 -0.659 21.582 1.00 33.63 639 LEU B C 1
ATOM 2419 O O . LEU B 1 101 ? 20.428 -0.925 21.597 1.00 29.67 639 LEU B O 1
ATOM 2424 N N . ARG B 1 102 ? 22.516 -1.317 20.840 1.00 37.20 640 ARG B N 1
ATOM 2425 C CA . ARG B 1 102 ? 22.137 -2.422 19.965 1.00 43.10 640 ARG B CA 1
ATOM 2426 C C . ARG B 1 102 ? 21.537 -3.570 20.773 1.00 45.20 640 ARG B C 1
ATOM 2427 O O . ARG B 1 102 ? 20.535 -4.168 20.373 1.00 48.33 640 ARG B O 1
ATOM 2435 N N . SER B 1 103 ? 22.145 -3.867 21.917 1.00 43.52 641 SER B N 1
ATOM 2436 C CA . SER B 1 103 ? 21.641 -4.917 22.796 1.00 39.90 641 SER B CA 1
ATOM 2437 C C . SER B 1 103 ? 20.282 -4.553 23.388 1.00 40.07 641 SER B C 1
ATOM 2438 O O . SER B 1 103 ? 19.373 -5.380 23.417 1.00 41.99 641 SER B O 1
ATOM 2441 N N . LEU B 1 104 ? 20.143 -3.317 23.856 1.00 38.29 642 LEU B N 1
ATOM 2442 C CA . LEU B 1 104 ? 18.873 -2.869 24.418 1.00 36.36 642 LEU B CA 1
ATOM 2443 C C . LEU B 1 104 ? 17.760 -2.932 23.379 1.00 38.14 642 LEU B C 1
ATOM 2444 O O . LEU B 1 104 ? 16.626 -3.283 23.701 1.00 35.01 642 LEU B O 1
ATOM 2449 N N . GLU B 1 105 ? 18.088 -2.598 22.134 1.00 38.17 643 GLU B N 1
ATOM 2450 C CA . GLU B 1 105 ? 17.099 -2.597 21.061 1.00 41.30 643 GLU B CA 1
ATOM 2451 C C . GLU B 1 105 ? 16.609 -4.001 20.726 1.00 40.84 643 GLU B C 1
ATOM 2452 O O . GLU B 1 105 ? 15.412 -4.218 20.542 1.00 42.55 643 GLU B O 1
ATOM 2458 N N . SER B 1 106 ? 17.534 -4.952 20.647 1.00 38.65 644 SER B N 1
ATOM 2459 C CA . SER B 1 106 ? 17.166 -6.334 20.369 1.00 40.36 644 SER B CA 1
ATOM 2460 C C . SER B 1 106 ? 16.408 -6.924 21.555 1.00 43.96 644 SER B C 1
ATOM 2461 O O . SER B 1 106 ? 15.444 -7.670 21.378 1.00 43.11 644 SER B O 1
ATOM 2464 N N . LEU B 1 107 ? 16.842 -6.574 22.763 1.00 44.25 645 LEU B N 1
ATOM 2465 C CA . LEU B 1 107 ? 16.188 -7.050 23.976 1.00 40.42 645 LEU B CA 1
ATOM 2466 C C . LEU B 1 107 ? 14.743 -6.574 24.020 1.00 37.76 645 LEU B C 1
ATOM 2467 O O . LEU B 1 107 ? 13.826 -7.354 24.281 1.00 35.48 645 LEU B O 1
ATOM 2472 N N . HIS B 1 108 ? 14.549 -5.286 23.758 1.00 36.66 646 HIS B N 1
ATOM 2473 C CA . HIS B 1 108 ? 13.223 -4.689 23.809 1.00 41.81 646 HIS B CA 1
ATOM 2474 C C . HIS B 1 108 ? 12.282 -5.333 22.798 1.00 43.07 646 HIS B C 1
ATOM 2475 O O . HIS B 1 108 ? 11.142 -5.659 23.123 1.00 45.55 646 HIS B O 1
ATOM 2482 N N . SER B 1 109 ? 12.764 -5.507 21.573 1.00 42.46 647 SER B N 1
ATOM 2483 C CA . SER B 1 109 ? 11.977 -6.149 20.525 1.00 46.52 647 SER B CA 1
ATOM 2484 C C . SER B 1 109 ? 11.484 -7.519 20.980 1.00 45.37 647 SER B C 1
ATOM 2485 O O . SER B 1 109 ? 10.314 -7.860 20.814 1.00 43.13 647 SER B O 1
ATOM 2488 N N . PHE B 1 110 ? 12.387 -8.299 21.563 1.00 44.57 648 PHE B N 1
ATOM 2489 C CA . PHE B 1 110 ? 12.044 -9.633 22.033 1.00 42.12 648 PHE B CA 1
ATOM 2490 C C . PHE B 1 110 ? 11.053 -9.598 23.199 1.00 40.45 648 PHE B C 1
ATOM 2491 O O . PHE B 1 110 ? 10.058 -10.327 23.199 1.00 39.35 648 PHE B O 1
ATOM 2499 N N . VAL B 1 111 ? 11.323 -8.748 24.187 1.00 37.19 649 VAL B N 1
ATOM 2500 C CA . VAL B 1 111 ? 10.460 -8.649 25.362 1.00 32.11 649 VAL B CA 1
ATOM 2501 C C . VAL B 1 111 ? 9.090 -8.073 25.022 1.00 34.15 649 VAL B C 1
ATOM 2502 O O . VAL B 1 111 ? 8.068 -8.542 25.528 1.00 35.67 649 VAL B O 1
ATOM 2506 N N . ALA B 1 112 ? 9.065 -7.064 24.156 1.00 32.56 650 ALA B N 1
ATOM 2507 C CA . ALA B 1 112 ? 7.797 -6.518 23.689 1.00 32.60 650 ALA B CA 1
ATOM 2508 C C . ALA B 1 112 ? 6.971 -7.613 23.015 1.00 36.69 650 ALA B C 1
ATOM 2509 O O . ALA B 1 112 ? 5.775 -7.750 23.267 1.00 37.27 650 ALA B O 1
ATOM 2511 N N . ALA B 1 113 ? 7.621 -8.397 22.161 1.00 39.45 651 ALA B N 1
ATOM 2512 C CA . ALA B 1 113 ? 6.946 -9.475 21.448 1.00 41.58 651 ALA B CA 1
ATOM 2513 C C . ALA B 1 113 ? 6.467 -10.563 22.408 1.00 44.22 651 ALA B C 1
ATOM 2514 O O . ALA B 1 113 ? 5.317 -11.004 22.340 1.00 44.54 651 ALA B O 1
ATOM 2516 N N . ALA B 1 114 ? 7.352 -10.992 23.304 1.00 40.11 652 ALA B N 1
ATOM 2517 C CA . ALA B 1 114 ? 7.006 -12.016 24.284 1.00 36.98 652 ALA B CA 1
ATOM 2518 C C . ALA B 1 114 ? 5.839 -11.570 25.152 1.00 34.92 652 ALA B C 1
ATOM 2519 O O . ALA B 1 114 ? 4.900 -12.330 25.384 1.00 35.96 652 ALA B O 1
ATOM 2521 N N . THR B 1 115 ? 5.908 -10.331 25.625 1.00 33.02 653 THR B N 1
ATOM 2522 C CA . THR B 1 115 ? 4.897 -9.784 26.521 1.00 35.63 653 THR B CA 1
ATOM 2523 C C . THR B 1 115 ? 3.505 -9.756 25.896 1.00 35.07 653 THR B C 1
ATOM 2524 O O . THR B 1 115 ? 2.514 -9.997 26.578 1.00 37.00 653 THR B O 1
ATOM 2528 N N . LYS B 1 116 ? 3.422 -9.467 24.603 1.00 40.02 654 LYS B N 1
ATOM 2529 C CA . LYS B 1 116 ? 2.113 -9.427 23.959 1.00 42.27 654 LYS B CA 1
ATOM 2530 C C . LYS B 1 116 ? 1.574 -10.833 23.676 1.00 43.20 654 LYS B C 1
ATOM 2531 O O . LYS B 1 116 ? 0.363 -11.059 23.713 1.00 44.92 654 LYS B O 1
ATOM 2537 N N . GLU B 1 117 ? 2.466 -11.782 23.407 1.00 38.38 655 GLU B N 1
ATOM 2538 C CA . GLU B 1 117 ? 2.033 -13.166 23.241 1.00 37.60 655 GLU B CA 1
ATOM 2539 C C . GLU B 1 117 ? 1.576 -13.758 24.579 1.00 36.93 655 GLU B C 1
ATOM 2540 O O . GLU B 1 117 ? 0.623 -14.538 24.625 1.00 35.97 655 GLU B O 1
ATOM 2546 N N . LEU B 1 118 ? 2.247 -13.381 25.666 1.00 33.03 656 LEU B N 1
ATOM 2547 C CA . LEU B 1 118 ? 1.846 -13.846 26.993 1.00 32.43 656 LEU B CA 1
ATOM 2548 C C . LEU B 1 118 ? 0.494 -13.267 27.403 1.00 32.92 656 LEU B C 1
ATOM 2549 O O . LEU B 1 118 ? -0.314 -13.948 28.038 1.00 32.01 656 LEU B O 1
ATOM 2554 N N . MET B 1 119 ? 0.245 -12.011 27.046 1.00 34.24 657 MET B N 1
ATOM 2555 C CA . MET B 1 119 ? -1.048 -11.396 27.337 1.00 38.41 657 MET B CA 1
ATOM 2556 C C . MET B 1 119 ? -2.174 -12.091 26.575 1.00 40.07 657 MET B C 1
ATOM 2557 O O . MET B 1 119 ? -3.242 -12.353 27.134 1.00 38.62 657 MET B O 1
ATOM 2562 N N . TRP B 1 120 ? -1.933 -12.386 25.301 1.00 37.05 658 TRP B N 1
ATOM 2563 C CA . TRP B 1 120 ? -2.925 -13.074 24.485 1.00 35.09 658 TRP B CA 1
ATOM 2564 C C . TRP B 1 120 ? -3.259 -14.436 25.097 1.00 35.28 658 TRP B C 1
ATOM 2565 O O . TRP B 1 120 ? -4.429 -14.787 25.245 1.00 33.69 658 TRP B O 1
ATOM 2576 N N . LEU B 1 121 ? -2.227 -15.194 25.464 1.00 33.41 659 LEU B N 1
ATOM 2577 C CA . LEU B 1 121 ? -2.428 -16.508 26.069 1.00 31.87 659 LEU B CA 1
ATOM 2578 C C . LEU B 1 121 ? -3.215 -16.425 27.367 1.00 31.03 659 LEU B C 1
ATOM 2579 O O . LEU B 1 121 ? -4.082 -17.253 27.624 1.00 32.71 659 LEU B O 1
ATOM 2584 N N . ASN B 1 122 ? -2.912 -15.429 28.190 1.00 29.81 660 ASN B N 1
ATOM 2585 C CA . ASN B 1 122 ? -3.571 -15.317 29.483 1.00 33.41 660 ASN B CA 1
ATOM 2586 C C . ASN B 1 122 ? -5.043 -14.948 29.335 1.00 35.85 660 ASN B C 1
ATOM 2587 O O . ASN B 1 122 ? -5.893 -15.435 30.076 1.00 36.20 660 ASN B O 1
ATOM 2592 N N . GLU B 1 123 ? -5.340 -14.086 28.370 1.00 37.27 661 GLU B N 1
ATOM 2593 C CA . GLU B 1 123 ? -6.719 -13.699 28.110 1.00 41.50 661 GLU B CA 1
ATOM 2594 C C . GLU B 1 123 ? -7.478 -14.856 27.470 1.00 39.14 661 GLU B C 1
ATOM 2595 O O . GLU B 1 123 ? -8.624 -15.127 27.828 1.00 33.40 661 GLU B O 1
ATOM 2601 N N . LYS B 1 124 ? -6.830 -15.539 26.529 1.00 37.29 662 LYS B N 1
ATOM 2602 C CA . LYS B 1 124 ? -7.441 -16.699 25.891 1.00 34.59 662 LYS B CA 1
ATOM 2603 C C . LYS B 1 124 ? -7.737 -17.783 26.921 1.00 31.99 662 LYS B C 1
ATOM 2604 O O . LYS B 1 124 ? -8.786 -18.420 26.867 1.00 34.77 662 LYS B O 1
ATOM 2610 N N . GLU B 1 125 ? -6.809 -17.983 27.855 1.00 31.04 663 GLU B N 1
ATOM 2611 C CA . GLU B 1 125 ? -6.982 -18.971 28.919 1.00 33.79 663 GLU B CA 1
ATOM 2612 C C . GLU B 1 125 ? -8.174 -18.631 29.804 1.00 35.61 663 GLU B C 1
ATOM 2613 O O . GLU B 1 125 ? -9.015 -19.488 30.080 1.00 33.73 663 GLU B O 1
ATOM 2619 N N . GLU B 1 126 ? -8.240 -17.380 30.252 1.00 37.03 664 GLU B N 1
ATOM 2620 C CA . GLU B 1 126 ? -9.348 -16.925 31.091 1.00 37.66 664 GLU B CA 1
ATOM 2621 C C . GLU B 1 126 ? -10.690 -17.062 30.377 1.00 36.37 664 GLU B C 1
ATOM 2622 O O . GLU B 1 126 ? -11.676 -17.485 30.976 1.00 38.22 664 GLU B O 1
ATOM 2628 N N . GLU B 1 127 ? -10.722 -16.714 29.096 1.00 33.72 665 GLU B N 1
ATOM 2629 C CA . GLU B 1 127 ? -11.951 -16.823 28.314 1.00 37.85 665 GLU B CA 1
ATOM 2630 C C . GLU B 1 127 ? -12.452 -18.269 28.230 1.00 35.22 665 GLU B C 1
ATOM 2631 O O . GLU B 1 127 ? -13.617 -18.552 28.510 1.00 32.22 665 GLU B O 1
ATOM 2637 N N . GLU B 1 128 ? -11.567 -19.183 27.846 1.00 32.20 666 GLU B N 1
ATOM 2638 C CA . GLU B 1 128 ? -11.958 -20.577 27.662 1.00 34.88 666 GLU B CA 1
ATOM 2639 C C . GLU B 1 128 ? -12.347 -21.242 28.981 1.00 33.31 666 GLU B C 1
ATOM 2640 O O . GLU B 1 128 ? -13.283 -22.041 29.030 1.00 31.55 666 GLU B O 1
ATOM 2646 N N . VAL B 1 129 ? -11.633 -20.904 30.050 1.00 30.55 667 VAL B N 1
ATOM 2647 C CA . VAL B 1 129 ? -11.972 -21.420 31.371 1.00 29.91 667 VAL B CA 1
ATOM 2648 C C . VAL B 1 129 ? -13.346 -20.908 31.812 1.00 36.20 667 VAL B C 1
ATOM 2649 O O . VAL B 1 129 ? -14.103 -21.612 32.486 1.00 34.73 667 VAL B O 1
ATOM 2653 N N . GLY B 1 130 ? -13.672 -19.681 31.417 1.00 34.14 668 GLY B N 1
ATOM 2654 C CA . GLY B 1 130 ? -14.955 -19.105 31.762 1.00 33.50 668 GLY B CA 1
ATOM 2655 C C . GLY B 1 130 ? -16.099 -19.826 31.078 1.00 34.32 668 GLY B C 1
ATOM 2656 O O . GLY B 1 130 ? -17.125 -20.098 31.696 1.00 33.60 668 GLY B O 1
ATOM 2657 N N . PHE B 1 131 ? -15.905 -20.147 29.801 1.00 34.05 669 PHE B N 1
ATOM 2658 C CA . PHE B 1 131 ? -16.969 -20.679 28.954 1.00 34.59 669 PHE B CA 1
ATOM 2659 C C . PHE B 1 131 ? -17.604 -21.956 29.513 1.00 36.97 669 PHE B C 1
ATOM 2660 O O . PHE B 1 131 ? -16.925 -22.796 30.105 1.00 33.37 669 PHE B O 1
ATOM 2668 N N . ASP B 1 132 ? -18.909 -22.100 29.314 1.00 34.44 670 ASP B N 1
ATOM 2669 C CA . ASP B 1 132 ? -19.628 -23.254 29.837 1.00 36.51 670 ASP B CA 1
ATOM 2670 C C . ASP B 1 132 ? -19.512 -24.457 28.900 1.00 37.54 670 ASP B C 1
ATOM 2671 O O . ASP B 1 132 ? -20.209 -24.533 27.888 1.00 33.67 670 ASP B O 1
ATOM 2676 N N . TRP B 1 133 ? -18.637 -25.398 29.245 1.00 37.68 671 TRP B N 1
ATOM 2677 C CA . TRP B 1 133 ? -18.472 -26.614 28.447 1.00 38.56 671 TRP B CA 1
ATOM 2678 C C . TRP B 1 133 ? -19.310 -27.781 28.974 1.00 38.12 671 TRP B C 1
ATOM 2679 O O . TRP B 1 133 ? -19.428 -28.810 28.314 1.00 39.68 671 TRP B O 1
ATOM 2690 N N . SER B 1 134 ? -19.886 -27.615 30.160 1.00 41.28 672 SER B N 1
ATOM 2691 C CA . SER B 1 134 ? -20.623 -28.687 30.839 1.00 45.62 672 SER B CA 1
ATOM 2692 C C . SER B 1 134 ? -21.887 -29.159 30.111 1.00 47.29 672 SER B C 1
ATOM 2693 O O . SER B 1 134 ? -22.280 -28.606 29.080 1.00 47.74 672 SER B O 1
ATOM 2696 N N . ASP B 1 135 ? -22.521 -30.183 30.676 1.00 48.32 673 ASP B N 1
ATOM 2697 C CA . ASP B 1 135 ? -23.793 -30.689 30.173 1.00 58.49 673 ASP B CA 1
ATOM 2698 C C . ASP B 1 135 ? -24.876 -29.620 30.203 1.00 60.25 673 ASP B C 1
ATOM 2699 O O . ASP B 1 135 ? -25.795 -29.636 29.383 1.00 66.47 673 ASP B O 1
ATOM 2704 N N . ARG B 1 136 ? -24.770 -28.699 31.155 1.00 54.49 674 ARG B N 1
ATOM 2705 C CA . ARG B 1 136 ? -25.759 -27.642 31.309 1.00 57.86 674 ARG B CA 1
ATOM 2706 C C . ARG B 1 136 ? -25.824 -26.773 30.058 1.00 56.65 674 ARG B C 1
ATOM 2707 O O . ARG B 1 136 ? -26.793 -26.046 29.839 1.00 57.84 674 ARG B O 1
ATOM 2715 N N . ASN B 1 137 ? -24.775 -26.846 29.247 1.00 51.79 675 ASN B N 1
ATOM 2716 C CA . ASN B 1 137 ? -24.779 -26.230 27.931 1.00 49.38 675 ASN B CA 1
ATOM 2717 C C . ASN B 1 137 ? -25.163 -27.288 26.901 1.00 52.02 675 ASN B C 1
ATOM 2718 O O . ASN B 1 137 ? -24.355 -28.147 26.542 1.00 48.01 675 ASN B O 1
ATOM 2723 N N . THR B 1 138 ? -26.406 -27.227 26.435 1.00 55.04 676 THR B N 1
ATOM 2724 C CA . THR B 1 138 ? -26.951 -28.263 25.562 1.00 53.63 676 THR B CA 1
ATOM 2725 C C . THR B 1 138 ? -26.609 -28.056 24.090 1.00 53.27 676 THR B C 1
ATOM 2726 O O . THR B 1 138 ? -26.821 -28.945 23.266 1.00 56.27 676 THR B O 1
ATOM 2730 N N . ASN B 1 139 ? -26.087 -26.883 23.758 1.00 52.05 677 ASN B N 1
ATOM 2731 C CA . ASN B 1 139 ? -25.741 -26.581 22.375 1.00 54.79 677 ASN B CA 1
ATOM 2732 C C . ASN B 1 139 ? -24.398 -27.190 21.978 1.00 50.10 677 ASN B C 1
ATOM 2733 O O . ASN B 1 139 ? -23.404 -26.477 21.827 1.00 52.54 677 ASN B O 1
ATOM 2738 N N . MET B 1 140 ? -24.377 -28.508 21.804 1.00 47.18 678 MET B N 1
ATOM 2739 C CA . MET B 1 140 ? -23.136 -29.220 21.511 1.00 47.72 678 MET B CA 1
ATOM 2740 C C . MET B 1 140 ? -22.501 -28.759 20.204 1.00 53.69 678 MET B C 1
ATOM 2741 O O . MET B 1 140 ? -21.275 -28.702 20.091 1.00 55.58 678 MET B O 1
ATOM 2746 N N . THR B 1 141 ? -23.331 -28.426 19.220 1.00 54.62 679 THR B N 1
ATOM 2747 C CA . THR B 1 141 ? -22.820 -27.979 17.929 1.00 57.70 679 THR B CA 1
ATOM 2748 C C . THR B 1 141 ? -22.003 -26.702 18.088 1.00 56.53 679 THR B C 1
ATOM 2749 O O . THR B 1 141 ? -20.928 -26.564 17.503 1.00 54.50 679 THR B O 1
ATOM 2753 N N . ALA B 1 142 ? -22.518 -25.771 18.884 1.00 56.22 680 ALA B N 1
ATOM 2754 C CA . ALA B 1 142 ? -21.819 -24.520 19.138 1.00 57.07 680 ALA B CA 1
ATOM 2755 C C . ALA B 1 142 ? -20.513 -24.778 19.887 1.00 54.96 680 ALA B C 1
ATOM 2756 O O . ALA B 1 142 ? -19.469 -24.220 19.543 1.00 56.92 680 ALA B O 1
ATOM 2758 N N . LYS B 1 143 ? -20.572 -25.627 20.909 1.00 48.37 681 LYS B N 1
ATOM 2759 C CA . LYS B 1 143 ? -19.371 -25.969 21.668 1.00 45.89 681 LYS B CA 1
ATOM 2760 C C . LYS B 1 143 ? -18.287 -26.518 20.747 1.00 43.03 681 LYS B C 1
ATOM 2761 O O . LYS B 1 143 ? -17.131 -26.115 20.837 1.00 42.22 681 LYS B O 1
ATOM 2767 N N . LYS B 1 144 ? -18.667 -27.418 19.846 1.00 46.41 682 LYS B N 1
ATOM 2768 C CA . LYS B 1 144 ? -17.710 -27.992 18.906 1.00 47.08 682 LYS B CA 1
ATOM 2769 C C . LYS B 1 144 ? -17.129 -26.928 17.975 1.00 49.49 682 LYS B C 1
ATOM 2770 O O . LYS B 1 144 ? -15.959 -27.001 17.589 1.00 49.72 682 LYS B O 1
ATOM 2776 N N . GLU B 1 145 ? -17.945 -25.934 17.633 1.00 51.01 683 GLU B N 1
ATOM 2777 C CA . GLU B 1 145 ? -17.515 -24.851 16.754 1.00 53.50 683 GLU B CA 1
ATOM 2778 C C . GLU B 1 145 ? -16.571 -23.883 17.457 1.00 49.24 683 GLU B C 1
ATOM 2779 O O . GLU B 1 145 ? -15.634 -23.373 16.849 1.00 47.72 683 GLU B O 1
ATOM 2785 N N . SER B 1 146 ? -16.826 -23.624 18.735 1.00 49.20 684 SER B N 1
ATOM 2786 C CA . SER B 1 146 ? -15.923 -22.798 19.533 1.00 49.33 684 SER B CA 1
ATOM 2787 C C . SER B 1 146 ? -14.562 -23.484 19.643 1.00 43.72 684 SER B C 1
ATOM 2788 O O . SER B 1 146 ? -13.518 -22.866 19.414 1.00 37.14 684 SER B O 1
ATOM 2791 N N . TYR B 1 147 ? -14.588 -24.768 19.991 1.00 40.58 685 TYR B N 1
ATOM 2792 C CA . TYR B 1 147 ? -13.369 -25.550 20.151 1.00 39.89 685 TYR B CA 1
ATOM 2793 C C . TYR B 1 147 ? -12.568 -25.573 18.860 1.00 42.11 685 TYR B C 1
ATOM 2794 O O . TYR B 1 147 ? -11.352 -25.366 18.864 1.00 41.34 685 TYR B O 1
ATOM 2803 N N . SER B 1 148 ? -13.260 -25.823 17.755 1.00 40.56 686 SER B N 1
ATOM 2804 C CA . SER B 1 148 ? -12.622 -25.871 16.448 1.00 44.27 686 SER B CA 1
ATOM 2805 C C . SER B 1 148 ? -11.965 -24.535 16.094 1.00 45.60 686 SER B C 1
ATOM 2806 O O . SER B 1 148 ? -10.841 -24.502 15.589 1.00 46.57 686 SER B O 1
ATOM 2809 N N . ALA B 1 149 ? -12.668 -23.438 16.363 1.00 44.17 687 ALA B N 1
ATOM 2810 C CA . ALA B 1 149 ? -12.135 -22.105 16.098 1.00 46.25 687 ALA B CA 1
ATOM 2811 C C . ALA B 1 149 ? -10.926 -21.823 16.983 1.00 45.20 687 ALA B C 1
ATOM 2812 O O . ALA B 1 149 ? -9.934 -21.242 16.535 1.00 44.46 687 ALA B O 1
ATOM 2814 N N . LEU B 1 150 ? -11.020 -22.236 18.243 1.00 44.61 688 LEU B N 1
ATOM 2815 C CA . LEU B 1 150 ? -9.916 -22.088 19.188 1.00 40.30 688 LEU B CA 1
ATOM 2816 C C . LEU B 1 150 ? -8.657 -22.786 18.679 1.00 36.92 688 LEU B C 1
ATOM 2817 O O . LEU B 1 150 ? -7.579 -22.191 18.641 1.00 35.12 688 LEU B O 1
ATOM 2822 N N . MET B 1 151 ? -8.800 -24.046 18.277 1.00 35.36 689 MET B N 1
ATOM 2823 C CA . MET B 1 151 ? -7.666 -24.813 17.774 1.00 36.62 689 MET B CA 1
ATOM 2824 C C . MET B 1 151 ? -7.049 -24.193 16.511 1.00 38.30 689 MET B C 1
ATOM 2825 O O . MET B 1 151 ? -5.832 -24.237 16.325 1.00 39.34 689 MET B O 1
ATOM 2830 N N . ARG B 1 152 ? -7.878 -23.612 15.650 1.00 38.64 690 ARG B N 1
ATOM 2831 C CA . ARG B 1 152 ? -7.362 -22.948 14.452 1.00 42.34 690 ARG B CA 1
ATOM 2832 C C . ARG B 1 152 ? -6.502 -21.729 14.795 1.00 36.83 690 ARG B C 1
ATOM 2833 O O . ARG B 1 152 ? -5.449 -21.519 14.197 1.00 37.39 690 ARG B O 1
ATOM 2841 N N . GLU B 1 153 ? -6.948 -20.936 15.765 1.00 38.51 691 GLU B N 1
ATOM 2842 C CA . GLU B 1 153 ? -6.155 -19.815 16.259 1.00 41.39 691 GLU B CA 1
ATOM 2843 C C . GLU B 1 153 ? -4.835 -20.280 16.872 1.00 38.65 691 GLU B C 1
ATOM 2844 O O . GLU B 1 153 ? -3.785 -19.671 16.651 1.00 37.63 691 GLU B O 1
ATOM 2850 N N . LEU B 1 154 ? -4.886 -21.363 17.640 1.00 37.41 692 LEU B N 1
ATOM 2851 C CA . LEU B 1 154 ? -3.682 -21.872 18.292 1.00 36.89 692 LEU B CA 1
ATOM 2852 C C . LEU B 1 154 ? -2.672 -22.423 17.290 1.00 40.83 692 LEU B C 1
ATOM 2853 O O . LEU B 1 154 ? -1.462 -22.338 17.509 1.00 42.05 692 LEU B O 1
ATOM 2858 N N . GLU B 1 155 ? -3.165 -22.995 16.195 1.00 41.97 693 GLU B N 1
ATOM 2859 C CA . GLU B 1 155 ? -2.273 -23.479 15.147 1.00 46.46 693 GLU B CA 1
ATOM 2860 C C . GLU B 1 155 ? -1.442 -22.325 14.595 1.00 44.42 693 GLU B C 1
ATOM 2861 O O . GLU B 1 155 ? -0.272 -22.493 14.262 1.00 39.42 693 GLU B O 1
ATOM 2867 N N . LEU B 1 156 ? -2.055 -21.149 14.510 1.00 46.48 694 LEU B N 1
ATOM 2868 C CA . LEU B 1 156 ? -1.356 -19.956 14.055 1.00 46.43 694 LEU B CA 1
ATOM 2869 C C . LEU B 1 156 ? -0.411 -19.460 15.138 1.00 43.05 694 LEU B C 1
ATOM 2870 O O . LEU B 1 156 ? 0.744 -19.126 14.868 1.00 44.47 694 LEU B O 1
ATOM 2875 N N . LYS B 1 157 ? -0.906 -19.416 16.369 1.00 39.07 695 LYS B N 1
ATOM 2876 C CA . LYS B 1 157 ? -0.090 -18.985 17.500 1.00 41.33 695 LYS B CA 1
ATOM 2877 C C . LYS B 1 157 ? 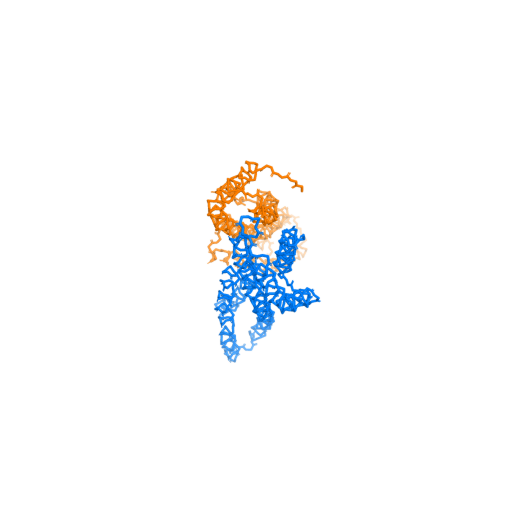1.153 -19.853 17.695 1.00 42.29 695 LYS B C 1
ATOM 2878 O O . LYS B 1 157 ? 2.217 -19.348 18.058 1.00 42.31 695 LYS B O 1
ATOM 2884 N N . GLU B 1 158 ? 1.022 -21.153 17.447 1.00 40.96 696 GLU B N 1
ATOM 2885 C CA . GLU B 1 158 ? 2.153 -22.061 17.609 1.00 40.89 696 GLU B CA 1
ATOM 2886 C C . GLU B 1 158 ? 3.339 -21.620 16.760 1.00 43.24 696 GLU B C 1
ATOM 2887 O O . GLU B 1 158 ? 4.482 -21.630 17.220 1.00 45.37 696 GLU B O 1
ATOM 2893 N N . LYS B 1 159 ? 3.058 -21.245 15.516 1.00 43.12 697 LYS B N 1
ATOM 2894 C CA . LYS B 1 159 ? 4.089 -20.762 14.603 1.00 46.33 697 LYS B CA 1
ATOM 2895 C C . LYS B 1 159 ? 4.749 -19.515 15.173 1.00 42.10 697 LYS B C 1
ATOM 2896 O O . LYS B 1 159 ? 5.972 -19.428 15.268 1.00 41.91 697 LYS B O 1
ATOM 2902 N N . LYS B 1 160 ? 3.913 -18.551 15.544 1.00 41.82 698 LYS B N 1
ATOM 2903 C CA . LYS B 1 160 ? 4.357 -17.274 16.081 1.00 46.89 698 LYS B CA 1
ATOM 2904 C C . LYS B 1 160 ? 5.267 -17.475 17.292 1.00 47.80 698 LYS B C 1
ATOM 2905 O O . LYS B 1 160 ? 6.376 -16.942 17.347 1.00 49.23 698 LYS B O 1
ATOM 2911 N N . ILE B 1 161 ? 4.796 -18.255 18.258 1.00 43.38 699 ILE B N 1
ATOM 2912 C CA . ILE B 1 161 ? 5.544 -18.487 19.490 1.00 42.81 699 ILE B CA 1
ATOM 2913 C C . ILE B 1 161 ? 6.843 -19.267 19.249 1.00 41.36 699 ILE B C 1
ATOM 2914 O O . ILE B 1 161 ? 7.880 -18.961 19.844 1.00 38.18 699 ILE B O 1
ATOM 2919 N N . LYS B 1 162 ? 6.791 -20.261 18.369 1.00 39.09 700 LYS B N 1
ATOM 2920 C CA . LYS B 1 162 ? 7.999 -20.982 17.976 1.00 39.24 700 LYS B CA 1
ATOM 2921 C C . LYS B 1 162 ? 9.019 -20.018 17.365 1.00 42.12 700 LYS B C 1
ATOM 2922 O O . LYS B 1 162 ? 10.217 -20.090 17.650 1.00 43.41 700 LYS B O 1
ATOM 2928 N N . GLU B 1 163 ? 8.526 -19.117 16.524 1.00 44.28 701 GLU B N 1
ATOM 2929 C CA . GLU B 1 163 ? 9.348 -18.083 15.908 1.00 48.49 701 GLU B CA 1
ATOM 2930 C C . GLU B 1 163 ? 9.988 -17.188 16.968 1.00 47.45 701 GLU B C 1
ATOM 2931 O O . GLU B 1 163 ? 11.179 -16.877 16.898 1.00 46.51 701 GLU B O 1
ATOM 2937 N N . LEU B 1 164 ? 9.189 -16.783 17.952 1.00 44.91 702 LEU B N 1
ATOM 2938 C CA . LEU B 1 164 ? 9.689 -16.005 19.078 1.00 42.96 702 LEU B CA 1
ATOM 2939 C C . LEU B 1 164 ? 10.801 -16.741 19.819 1.00 45.78 702 LEU B C 1
ATOM 2940 O O . LEU B 1 164 ? 11.848 -16.161 20.105 1.00 46.17 702 LEU B O 1
ATOM 2945 N N . GLN B 1 165 ? 10.571 -18.016 20.130 1.00 43.49 703 GLN B N 1
ATOM 2946 C CA . GLN B 1 165 ? 11.567 -18.828 20.829 1.00 40.34 703 GLN B CA 1
ATOM 2947 C C . GLN B 1 165 ? 12.859 -18.944 20.026 1.00 39.04 703 GLN B C 1
ATOM 2948 O O . GLN B 1 165 ? 13.954 -18.992 20.594 1.00 37.36 703 GLN B O 1
ATOM 2954 N N . ASN B 1 166 ? 12.726 -19.008 18.706 1.00 39.42 704 ASN B N 1
ATOM 2955 C CA . ASN B 1 166 ? 13.893 -19.004 17.831 1.00 42.38 704 ASN B CA 1
ATOM 2956 C C . ASN B 1 166 ? 14.685 -17.704 17.964 1.00 42.12 704 ASN B C 1
ATOM 2957 O O . ASN B 1 166 ? 15.912 -17.723 18.089 1.00 41.02 704 ASN B O 1
ATOM 2962 N N . ALA B 1 167 ? 13.976 -16.577 17.942 1.00 42.87 705 ALA B N 1
ATOM 2963 C CA . ALA B 1 167 ? 14.604 -15.267 18.116 1.00 42.78 705 ALA B CA 1
ATOM 2964 C C . ALA B 1 167 ? 15.338 -15.193 19.450 1.00 46.43 705 ALA B C 1
ATOM 2965 O O . ALA B 1 167 ? 16.461 -14.693 19.529 1.00 48.90 705 ALA B O 1
ATOM 2967 N N . GLY B 1 168 ? 14.698 -15.698 20.498 1.00 45.64 706 GLY B N 1
ATOM 2968 C CA . GLY B 1 168 ? 15.312 -15.746 21.809 1.00 45.56 706 GLY B CA 1
ATOM 2969 C C . GLY B 1 168 ? 16.569 -16.592 21.796 1.00 49.53 706 GLY B C 1
ATOM 2970 O O . GLY B 1 168 ? 17.604 -16.179 22.318 1.00 50.36 706 GLY B O 1
ATOM 2971 N N . ASP B 1 169 ? 16.475 -17.777 21.196 1.00 50.58 707 ASP B N 1
ATOM 2972 C CA . ASP B 1 169 ? 17.615 -18.684 21.098 1.00 52.39 707 ASP B CA 1
ATOM 2973 C C . ASP B 1 169 ? 18.824 -18.000 20.462 1.00 53.02 707 ASP B C 1
ATOM 2974 O O . ASP B 1 169 ? 19.960 -18.196 20.897 1.00 51.72 707 ASP B O 1
ATOM 2979 N N . ARG B 1 170 ? 18.578 -17.200 19.429 1.00 53.71 708 ARG B N 1
ATOM 2980 C CA . ARG B 1 170 ? 19.664 -16.513 18.739 1.00 55.92 708 ARG B CA 1
ATOM 2981 C C . ARG B 1 170 ? 20.359 -15.519 19.665 1.00 51.72 708 ARG B C 1
ATOM 2982 O O . ARG B 1 170 ? 21.587 -15.498 19.748 1.00 50.99 708 ARG B O 1
ATOM 2990 N N . LEU B 1 171 ? 19.569 -14.705 20.363 1.00 46.97 709 LEU B N 1
ATOM 2991 C CA . LEU B 1 171 ? 20.114 -13.740 21.315 1.00 47.55 709 LEU B CA 1
ATOM 2992 C C . LEU B 1 171 ? 21.075 -14.401 22.304 1.00 46.57 709 LEU B C 1
ATOM 2993 O O . LEU B 1 171 ? 22.112 -13.830 22.656 1.00 43.98 709 LEU B O 1
ATOM 2998 N N . LEU B 1 172 ? 20.727 -15.605 22.746 1.00 44.80 710 LEU B N 1
ATOM 2999 C CA . LEU B 1 172 ? 21.540 -16.321 23.721 1.00 49.17 710 LEU B CA 1
ATOM 3000 C C . LEU B 1 172 ? 22.845 -16.828 23.108 1.00 53.19 710 LEU B C 1
ATOM 3001 O O . LEU B 1 172 ? 23.883 -16.858 23.771 1.00 51.71 710 LEU B O 1
ATOM 3006 N N . ARG B 1 173 ? 22.788 -17.215 21.838 1.00 55.58 711 ARG B N 1
ATOM 3007 C CA . ARG B 1 173 ? 23.974 -17.672 21.121 1.00 59.59 711 ARG B CA 1
ATOM 3008 C C . ARG B 1 173 ? 24.936 -16.521 20.825 1.00 56.70 711 ARG B C 1
ATOM 3009 O O . ARG B 1 173 ? 26.126 -16.736 20.601 1.00 55.34 711 ARG B O 1
ATOM 3017 N N . GLU B 1 174 ? 24.415 -15.301 20.826 1.00 52.71 712 GLU B N 1
ATOM 3018 C CA . GLU B 1 174 ? 25.247 -14.123 20.620 1.00 51.82 712 GLU B CA 1
ATOM 3019 C C . GLU B 1 174 ? 25.752 -13.587 21.951 1.00 49.09 712 GLU B C 1
ATOM 3020 O O . GLU B 1 174 ? 26.279 -12.480 22.025 1.00 52.78 712 GLU B O 1
ATOM 3026 N N . ASP B 1 175 ? 25.587 -14.387 22.999 1.00 46.75 713 ASP B N 1
ATOM 3027 C CA . ASP B 1 175 ? 26.020 -14.020 24.343 1.00 51.22 713 ASP B CA 1
ATOM 3028 C C . ASP B 1 175 ? 25.446 -12.671 24.767 1.00 54.12 713 ASP B C 1
ATOM 3029 O O . ASP B 1 175 ? 26.132 -11.853 25.385 1.00 55.11 713 ASP B O 1
ATOM 3034 N N . HIS B 1 176 ? 24.185 -12.439 24.421 1.00 52.05 714 HIS B N 1
ATOM 3035 C CA . HIS B 1 176 ? 23.505 -11.218 24.820 1.00 45.65 714 HIS B CA 1
ATOM 3036 C C . HIS B 1 176 ? 23.702 -11.008 26.320 1.00 44.90 714 HIS B C 1
ATOM 3037 O O . HIS B 1 176 ? 23.638 -11.960 27.101 1.00 43.18 714 HIS B O 1
ATOM 3044 N N . PRO B 1 177 ? 23.968 -9.760 26.725 1.00 46.29 715 PRO B N 1
ATOM 3045 C CA . PRO B 1 177 ? 24.231 -9.413 28.126 1.00 47.34 715 PRO B CA 1
ATOM 3046 C C . PRO B 1 177 ? 23.015 -9.575 29.039 1.00 48.37 715 PRO B C 1
ATOM 3047 O O . PRO B 1 177 ? 23.187 -9.694 30.251 1.00 50.75 715 PRO B O 1
ATOM 3051 N N . ALA B 1 178 ? 21.812 -9.575 28.473 1.00 46.05 716 ALA B N 1
ATOM 3052 C CA . ALA B 1 178 ? 20.597 -9.716 29.277 1.00 41.32 716 ALA B CA 1
ATOM 3053 C C . ALA B 1 178 ? 20.025 -11.133 29.192 1.00 39.19 716 ALA B C 1
ATOM 3054 O O . ALA B 1 178 ? 18.813 -11.328 29.094 1.00 34.03 716 ALA B O 1
ATOM 3056 N N . ARG B 1 179 ? 20.915 -12.116 29.230 1.00 40.05 717 ARG B N 1
ATOM 3057 C CA . ARG B 1 179 ? 20.532 -13.520 29.163 1.00 41.08 717 ARG B CA 1
ATOM 3058 C C . ARG B 1 179 ? 19.420 -13.890 30.147 1.00 40.75 717 ARG B C 1
ATOM 3059 O O . ARG B 1 179 ? 18.456 -14.548 29.762 1.00 39.19 717 ARG B O 1
ATOM 3067 N N . PRO B 1 180 ? 19.554 -13.473 31.419 1.00 42.47 718 PRO B N 1
ATOM 3068 C CA . PRO B 1 180 ? 18.544 -13.789 32.436 1.00 42.49 718 PRO B CA 1
ATOM 3069 C C . PRO B 1 180 ? 17.140 -13.369 32.009 1.00 42.61 718 PRO B C 1
ATOM 3070 O O . PRO B 1 180 ? 16.191 -14.144 32.155 1.00 40.24 718 PRO B O 1
ATOM 3074 N N . THR B 1 181 ? 17.012 -12.152 31.493 1.00 40.80 719 THR B N 1
ATOM 3075 C CA . THR B 1 181 ? 15.713 -11.655 31.065 1.00 35.15 719 THR B CA 1
ATOM 3076 C C . THR B 1 181 ? 15.173 -12.464 29.891 1.00 35.97 719 THR B C 1
ATOM 3077 O O . THR B 1 181 ? 13.991 -12.803 29.863 1.00 38.41 719 THR B O 1
ATOM 3081 N N . VAL B 1 182 ? 16.045 -12.781 28.934 1.00 34.72 720 VAL B N 1
ATOM 3082 C CA . VAL B 1 182 ? 15.646 -13.540 27.749 1.00 33.85 720 VAL B CA 1
ATOM 3083 C C . VAL B 1 182 ? 15.169 -14.941 28.126 1.00 33.09 720 VAL B C 1
ATOM 3084 O O . VAL B 1 182 ? 14.088 -15.368 27.722 1.00 31.78 720 VAL B O 1
ATOM 3088 N N . GLU B 1 183 ? 15.982 -15.644 28.909 1.00 35.35 721 GLU B N 1
ATOM 3089 C CA . GLU B 1 183 ? 15.645 -16.983 29.380 1.00 37.37 721 GLU B CA 1
ATOM 3090 C C . GLU B 1 183 ? 14.357 -16.962 30.188 1.00 35.05 721 GLU B C 1
ATOM 3091 O O . GLU B 1 183 ? 13.523 -17.862 30.081 1.00 35.68 721 GLU B O 1
ATOM 3097 N N . SER B 1 184 ? 14.203 -15.927 31.004 1.00 33.87 722 SER B N 1
ATOM 3098 C CA . SER B 1 184 ? 13.025 -15.795 31.843 1.00 36.02 722 SER B CA 1
ATOM 3099 C C . SER B 1 184 ? 11.768 -15.781 30.981 1.00 34.89 722 SER B C 1
ATOM 3100 O O . SER B 1 184 ? 10.788 -16.467 31.278 1.00 31.84 722 SER B O 1
ATOM 3103 N N . PHE B 1 185 ? 11.800 -15.010 29.900 1.00 34.33 723 PHE B N 1
ATOM 3104 C CA . PHE B 1 185 ? 10.635 -14.922 29.025 1.00 33.97 723 PHE B CA 1
ATOM 3105 C C . PHE B 1 185 ? 10.419 -16.175 28.180 1.00 32.76 723 PHE B C 1
ATOM 3106 O O . PHE B 1 185 ? 9.288 -16.496 27.820 1.00 34.44 723 PHE B O 1
ATOM 3114 N N . GLN B 1 186 ? 11.495 -16.890 27.874 1.00 32.00 724 GLN B N 1
ATOM 3115 C CA . GLN B 1 186 ? 11.358 -18.132 27.123 1.00 37.96 724 GLN B CA 1
ATOM 3116 C C . GLN B 1 186 ? 10.641 -19.177 27.961 1.00 36.77 724 GLN B C 1
ATOM 3117 O O . GLN B 1 186 ? 9.768 -19.894 27.466 1.00 31.65 724 GLN B O 1
ATOM 3123 N N . ALA B 1 187 ? 11.018 -19.255 29.232 1.00 35.12 725 ALA B N 1
ATOM 3124 C CA . ALA B 1 187 ? 10.389 -20.184 30.159 1.00 33.89 725 ALA B CA 1
ATOM 3125 C C . ALA B 1 187 ? 8.916 -19.829 30.362 1.00 33.00 725 ALA B C 1
ATOM 3126 O O . ALA B 1 187 ? 8.055 -20.709 30.396 1.00 33.08 725 ALA B O 1
ATOM 3128 N N . ALA B 1 188 ? 8.625 -18.538 30.489 1.00 30.57 726 ALA B N 1
ATOM 3129 C CA . ALA B 1 188 ? 7.243 -18.100 30.678 1.00 31.33 726 ALA B CA 1
ATOM 3130 C C . ALA B 1 188 ? 6.371 -18.504 29.491 1.00 32.32 726 ALA B C 1
ATOM 3131 O O . ALA B 1 188 ? 5.298 -19.085 29.667 1.00 30.28 726 ALA B O 1
ATOM 3133 N N . LEU B 1 189 ? 6.837 -18.202 28.283 1.00 33.85 727 LEU B N 1
ATOM 3134 C CA . LEU B 1 189 ? 6.134 -18.624 27.074 1.00 34.32 727 LEU B CA 1
ATOM 3135 C C . LEU B 1 189 ? 5.893 -20.128 27.085 1.00 33.73 727 LEU B C 1
ATOM 3136 O O . LEU B 1 189 ? 4.770 -20.588 26.877 1.00 29.40 727 LEU B O 1
ATOM 3141 N N . GLN B 1 190 ? 6.956 -20.890 27.331 1.00 32.50 728 GLN B N 1
ATOM 3142 C CA . GLN B 1 190 ? 6.862 -22.344 27.355 1.00 35.15 728 GLN B CA 1
ATOM 3143 C C . GLN B 1 190 ? 5.853 -22.818 28.399 1.00 31.01 728 GLN B C 1
ATOM 3144 O O . GLN B 1 190 ? 4.990 -23.645 28.108 1.00 33.25 728 GLN B O 1
ATOM 3150 N N . THR B 1 191 ? 5.966 -22.294 29.614 1.00 28.10 729 THR B N 1
ATOM 3151 C CA . THR B 1 191 ? 5.044 -22.665 30.684 1.00 27.49 729 THR B CA 1
ATOM 3152 C C . THR B 1 191 ? 3.586 -22.426 30.272 1.00 29.55 729 THR B C 1
ATOM 3153 O O . THR B 1 191 ? 2.729 -23.288 30.471 1.00 29.80 729 THR B O 1
ATOM 3157 N N . GLN B 1 192 ? 3.309 -21.268 29.681 1.00 28.49 730 GLN B N 1
ATOM 3158 C CA . GLN B 1 192 ? 1.939 -20.942 29.286 1.00 27.55 730 GLN B CA 1
ATOM 3159 C C . GLN B 1 192 ? 1.452 -21.775 28.100 1.00 25.67 730 GLN B C 1
ATOM 3160 O O . GLN B 1 192 ? 0.290 -22.183 28.052 1.00 28.28 730 GLN B O 1
ATOM 3166 N N . TRP B 1 193 ? 2.336 -22.030 27.144 1.00 24.32 731 TRP B N 1
ATOM 3167 C CA . TRP B 1 193 ? 1.963 -22.853 26.001 1.00 24.80 731 TRP B CA 1
ATOM 3168 C C . TRP B 1 193 ? 1.585 -24.261 26.458 1.00 27.35 731 TRP B C 1
ATOM 3169 O O . TRP B 1 193 ? 0.591 -24.824 25.999 1.00 27.34 731 TRP B O 1
ATOM 3180 N N . SER B 1 194 ? 2.369 -24.826 27.371 1.00 23.55 732 SER B N 1
ATOM 3181 C CA . SER B 1 194 ? 2.054 -26.148 27.898 1.00 27.32 732 SER B CA 1
ATOM 3182 C C . SER B 1 194 ? 0.715 -26.148 28.633 1.00 28.29 732 SER B C 1
ATOM 3183 O O . SER B 1 194 ? -0.096 -27.053 28.450 1.00 26.67 732 SER B O 1
ATOM 3186 N N . TRP B 1 195 ? 0.483 -25.139 29.469 1.00 27.06 733 TRP B N 1
ATOM 3187 C CA . TRP B 1 195 ? -0.789 -25.058 30.183 1.00 24.23 733 TRP B CA 1
ATOM 3188 C C . TRP B 1 195 ? -1.956 -24.932 29.200 1.00 22.97 733 TRP B C 1
ATOM 3189 O O . TRP B 1 195 ? -2.980 -25.586 29.363 1.00 24.04 733 TRP B O 1
ATOM 3200 N N . MET B 1 196 ? -1.784 -24.114 28.166 1.00 19.94 734 MET B N 1
ATOM 3201 C CA . MET B 1 196 ? -2.828 -23.922 27.161 1.00 24.49 734 MET B CA 1
ATOM 3202 C C . MET B 1 196 ? -3.217 -25.241 26.487 1.00 26.11 734 MET B C 1
ATOM 3203 O O . MET B 1 196 ? -4.396 -25.501 26.263 1.00 30.12 734 MET B O 1
ATOM 3208 N N . LEU B 1 197 ? -2.231 -26.072 26.168 1.00 23.50 735 LEU B N 1
ATOM 3209 C CA . LEU B 1 197 ? -2.511 -27.362 25.535 1.00 27.81 735 LEU B CA 1
ATOM 3210 C C . LEU B 1 197 ? -3.251 -28.300 26.484 1.00 27.77 735 LEU B C 1
ATOM 3211 O O . LEU B 1 197 ? -4.174 -29.007 26.076 1.00 28.62 735 LEU B O 1
ATOM 3216 N N . GLN B 1 198 ? -2.850 -28.301 27.752 1.00 28.63 736 GLN B N 1
ATOM 3217 C CA . GLN B 1 198 ? -3.563 -29.079 28.761 1.00 25.83 736 GLN B CA 1
ATOM 3218 C C . GLN B 1 198 ? -5.012 -28.597 28.848 1.00 27.62 736 GLN B C 1
ATOM 3219 O O . GLN B 1 198 ? -5.947 -29.402 28.929 1.00 25.07 736 GLN B O 1
ATOM 3225 N N . LEU B 1 199 ? -5.194 -27.280 28.809 1.00 24.06 737 LEU B N 1
ATOM 3226 C CA . LEU B 1 199 ? -6.533 -26.702 28.835 1.00 25.63 737 LEU B CA 1
ATOM 3227 C C . LEU B 1 199 ? -7.367 -27.226 27.670 1.00 27.01 737 LEU B C 1
ATOM 3228 O O . LEU B 1 199 ? -8.532 -27.581 27.837 1.00 27.58 737 LEU B O 1
ATOM 3233 N N . CYS B 1 200 ? -6.766 -27.273 26.487 1.00 23.26 738 CYS B N 1
ATOM 3234 C CA . CYS B 1 200 ? -7.466 -27.796 25.321 1.00 26.71 738 CYS B CA 1
ATOM 3235 C C . CYS B 1 200 ? -7.907 -29.240 25.554 1.00 28.91 738 CYS B C 1
ATOM 3236 O O . CYS B 1 200 ? -8.991 -29.633 25.138 1.00 30.24 738 CYS B O 1
ATOM 3239 N N . CYS B 1 201 ? -7.078 -30.022 26.241 1.00 29.44 739 CYS B N 1
ATOM 3240 C CA . CYS B 1 201 ? -7.459 -31.387 26.586 1.00 28.41 739 CYS B CA 1
ATOM 3241 C C . CYS B 1 201 ? -8.677 -31.417 27.506 1.00 29.22 739 CYS B C 1
ATOM 3242 O O . CYS B 1 201 ? -9.613 -32.186 27.285 1.00 30.03 739 CYS B O 1
ATOM 3245 N N . CYS B 1 202 ? -8.664 -30.577 28.536 1.00 28.92 740 CYS B N 1
ATOM 3246 C CA . CYS B 1 202 ? -9.788 -30.492 29.460 1.00 28.54 740 CYS B CA 1
ATOM 3247 C C . CYS B 1 202 ? -11.084 -30.117 28.745 1.00 31.93 740 CYS B C 1
ATOM 3248 O O . CYS B 1 202 ? -12.148 -30.654 29.050 1.00 33.91 740 CYS B O 1
ATOM 3251 N N . ILE B 1 203 ? -10.988 -29.200 27.788 1.00 27.58 741 ILE B N 1
ATOM 3252 C CA . ILE B 1 203 ? -12.140 -28.821 26.978 1.00 29.51 741 ILE B CA 1
ATOM 3253 C C . ILE B 1 203 ? -12.603 -29.980 26.101 1.00 33.14 741 ILE B C 1
ATOM 3254 O O . ILE B 1 203 ? -13.782 -30.339 26.097 1.00 34.76 741 ILE B O 1
ATOM 3259 N N . GLU B 1 204 ? -11.665 -30.562 25.361 1.00 31.47 742 GLU B N 1
ATOM 3260 C CA . GLU B 1 204 ? -11.993 -31.601 24.394 1.00 33.60 742 GLU B CA 1
ATOM 3261 C C . GLU B 1 204 ? -12.718 -32.783 25.038 1.00 32.58 742 GLU B C 1
ATOM 3262 O O . GLU B 1 204 ? -13.557 -33.423 24.406 1.00 31.37 742 GLU B O 1
ATOM 3268 N N . ALA B 1 205 ? -12.411 -33.051 26.303 1.00 32.12 743 ALA B N 1
ATOM 3269 C CA . ALA B 1 205 ? -13.052 -34.141 27.032 1.00 34.61 743 ALA B CA 1
ATOM 3270 C C . ALA B 1 205 ? -14.566 -33.950 27.154 1.00 41.29 743 ALA B C 1
ATOM 3271 O O . ALA B 1 205 ? -15.298 -34.894 27.451 1.00 44.54 743 ALA B O 1
ATOM 3273 N N . HIS B 1 206 ? -15.035 -32.729 26.928 1.00 36.51 744 HIS B N 1
ATOM 3274 C CA . HIS B 1 206 ? -16.462 -32.444 27.019 1.00 37.19 744 HIS B CA 1
ATOM 3275 C C . HIS B 1 206 ? -17.181 -32.622 25.683 1.00 40.59 744 HIS B C 1
ATOM 3276 O O . HIS B 1 206 ? -18.383 -32.389 25.595 1.00 43.66 744 HIS B O 1
ATOM 3283 N N . LEU B 1 207 ? -16.451 -33.038 24.651 1.00 40.84 745 LEU B N 1
ATOM 3284 C CA . LEU B 1 207 ? -17.018 -33.125 23.305 1.00 42.39 745 LEU B CA 1
ATOM 3285 C C . LEU B 1 207 ? -16.966 -34.539 22.723 1.00 46.04 745 LEU B C 1
ATOM 3286 O O . LEU B 1 207 ? -16.979 -35.534 23.450 1.00 48.04 745 LEU B O 1
#

GO terms:
  GO:0042383 sarcolemma (C, IDA)
  GO:0030056 hemidesmosome (C, IDA)
  GO:0031581 hemidesmosome assembly (P, IDA)
  GO:0005515 protein binding (F, IPI)
  GO:0008307 structural constituent of muscle (F, TAS)
  GO:0005829 cytosol (C, TAS)
  GO:0043034 costamere (C, TAS)
  GO:0045296 cadherin binding (F, HDA)
  GO:0030506 ankyrin binding (F, IPI)
  GO:0045111 intermediate filament cytoskeleton (C, IDA)
  GO:0005925 focal adhesion (C, IDA)
  GO:0070062 extracellular exosome (C, HDA)
  GO:0005925 focal adhesion (C, HDA)
  GO:0003723 RNA binding (F, HDA)
  GO:0008307 structural constituent of muscle (F, IMP)

Organism: Homo sapiens (NCBI:txid9606)